Protein AF-0000000067843748 (afdb_homodimer)

InterPro domains:
  IPR016040 NAD(P)-binding domain [PF13460] (12-155)
  IPR036291 NAD(P)-binding domain superfamily [SSF51735] (5-199)

Radius of gyration: 22.89 Å; Cα contacts (8 Å, |Δi|>4): 823; chains: 2; bounding box: 46×68×55 Å

Sequence (428 aa):
MYLTPQHVLLAGATGLTGEHLLDRLLNEPTITRVLAPTRRPLAEHPHLENPVGDPAVFLPQLAGRVDIAYCCLGTTLKQAGSESAFRAVDLDMVVAFSKRAREMGARHLLVISAVGADPKSSIFYNRVKGEMEEALKAQDWPQLTIVRPSFLLGERLEPRLTEQLVAPFSRFIPGKYRGIEACTLARALWRLALEEEDGVRVVESDELRRLGRIMYLTPQHVLLAGATGLTGEHLLDRLLNEPTITRVLAPTRRPLAEHPHLENPVGDPAVFLPQLAGRVDIAYCCLGTTLKQAGSESAFRAVDLDMVVAFSKRAREMGARHLLVISAVGADPKSSIFYNRVKGEMEEALKAQDWPQLTIVRPSFLLGERLEPRLTEQLVAPFSRFIPGKYRGIEACTLARALWRLALEEEDGVRVVESDELRRLGRI

Nearest PDB structures (foldseek):
  2a35-assembly1_B  TM=9.061E-01  e=3.614E-31  Pseudomonas aeruginosa PAO1
  2a35-assembly1_A  TM=9.127E-01  e=8.508E-30  Pseudomonas aeruginosa PAO1
  2bka-assembly1_A-2  TM=8.096E-01  e=4.043E-17  Homo sapiens
  2fmu-assembly1_A  TM=8.455E-01  e=2.479E-16  Mus musculus
  3aw9-assembly1_A-2  TM=7.652E-01  e=5.420E-06  Pyrobaculum calidifontis JCM 11548

Secondary structure (DSSP, 8-state):
------EEEEE-TTSHHHHHHHHHHHT-TT--EEE--BSSPPPP-TTEE--BS-HHHHGGG--S--SEEEE-----HHHH-SHHHHHIIIIIIHHHHHHHHHHTT--EEEEE--TT--TT-SSHHHHHHHHHHHHHHTT--SEEEEEE----SGGGS---STTTT--SSSTTS-HHHHHHHHHHHHHHHHHHHH----EEEEEEHHHHHHHHH-/------EEEEE-TTSHHHHHHHHHHHT-TT--EEE--BSSPPPP-TTEE--BS-HHHHGGG--S--SEEEE-----HHHH-SHHHHHIIIIIIHHHHHHHHHHTT--EEEEE--TT--TT-SSHHHHHHHHHHHHHHTT--SEEEEEE----SGGGS---S--S---SSSTTS-HHHHHHHHHHHHHHHHHHHH----EEEEEEHHHHHHHHH-

Structure (mmCIF, N/CA/C/O backbone):
data_AF-0000000067843748-model_v1
#
loop_
_entity.id
_entity.type
_entity.pdbx_description
1 polymer 'NAD(P)-binding domain-containing protein'
#
loop_
_atom_site.group_PDB
_atom_site.id
_atom_site.type_symbol
_atom_site.label_atom_id
_atom_site.label_alt_id
_atom_site.label_comp_id
_atom_site.label_asym_id
_atom_site.label_entity_id
_atom_site.label_seq_id
_atom_site.pdbx_PDB_ins_code
_atom_site.Cartn_x
_atom_site.Cartn_y
_atom_site.Cartn_z
_atom_site.occupancy
_atom_site.B_iso_or_equiv
_atom_site.auth_seq_id
_atom_site.auth_comp_id
_atom_site.auth_asym_id
_atom_site.auth_atom_id
_atom_site.pdbx_PDB_model_num
ATOM 1 N N . MET A 1 1 ? 23.109 15.461 9.188 1 35.5 1 MET A N 1
ATOM 2 C CA . MET A 1 1 ? 22.797 14.281 10 1 35.5 1 MET A CA 1
ATOM 3 C C . MET A 1 1 ? 21.359 13.836 9.781 1 35.5 1 MET A C 1
ATOM 5 O O . MET A 1 1 ? 20.438 14.648 9.852 1 35.5 1 MET A O 1
ATOM 9 N N . TYR A 1 2 ? 21.047 12.93 8.938 1 46.53 2 TYR A N 1
ATOM 10 C CA . TYR A 1 2 ? 19.688 12.453 8.68 1 46.53 2 TYR A CA 1
ATOM 11 C C . TYR A 1 2 ? 18.953 12.172 9.992 1 46.53 2 TYR A C 1
ATOM 13 O O . TYR A 1 2 ? 19.469 11.469 10.859 1 46.53 2 TYR A O 1
ATOM 21 N N . LEU A 1 3 ? 18.328 13.141 10.562 1 59.78 3 LEU A N 1
ATOM 22 C CA . LEU A 1 3 ? 17.656 12.938 11.844 1 59.78 3 LEU A CA 1
ATOM 23 C C . LEU A 1 3 ? 16.672 11.781 11.766 1 59.78 3 LEU A C 1
ATOM 25 O O . LEU A 1 3 ? 15.781 11.781 10.914 1 59.78 3 LEU A O 1
ATOM 29 N N . THR A 1 4 ? 17.172 10.656 12.062 1 77.25 4 THR A N 1
ATOM 30 C CA . THR A 1 4 ? 16.25 9.531 12.125 1 77.25 4 THR A CA 1
ATOM 31 C C . THR A 1 4 ? 15.273 9.695 13.297 1 77.25 4 THR A C 1
ATOM 33 O O . THR A 1 4 ? 15.672 9.594 14.461 1 77.25 4 THR A O 1
ATOM 36 N N . PRO A 1 5 ? 14.102 10.141 13 1 88.44 5 PRO A N 1
ATOM 37 C CA . PRO A 1 5 ? 13.148 10.367 14.086 1 88.44 5 PRO A CA 1
ATOM 38 C C . PRO A 1 5 ? 12.914 9.125 14.938 1 88.44 5 PRO A C 1
ATOM 40 O O . PRO A 1 5 ? 12.914 8.008 14.414 1 88.44 5 PRO A O 1
ATOM 43 N N . GLN A 1 6 ? 12.82 9.32 16.266 1 95 6 GLN A N 1
ATOM 44 C CA . GLN A 1 6 ? 12.555 8.227 17.203 1 95 6 GLN A CA 1
ATOM 45 C C . GLN A 1 6 ? 11.164 8.344 17.812 1 95 6 GLN A C 1
ATOM 47 O O . GLN A 1 6 ? 10.547 7.332 18.156 1 95 6 GLN A O 1
ATOM 52 N N . HIS A 1 7 ? 10.719 9.609 18.047 1 97.75 7 HIS A N 1
ATOM 53 C CA . HIS A 1 7 ? 9.43 9.906 18.656 1 97.75 7 HIS A CA 1
ATOM 54 C C . HIS A 1 7 ? 8.516 10.664 17.703 1 97.75 7 HIS A C 1
ATOM 56 O O . HIS A 1 7 ? 8.805 11.812 17.344 1 97.75 7 HIS A O 1
ATOM 62 N N . VAL A 1 8 ? 7.395 10.016 17.422 1 98.25 8 VAL A N 1
ATOM 63 C CA . VAL A 1 8 ? 6.531 10.57 16.375 1 98.25 8 VAL A CA 1
ATOM 64 C C . VAL A 1 8 ? 5.137 10.828 16.953 1 98.25 8 VAL A C 1
ATOM 66 O O . VAL A 1 8 ? 4.602 10.008 17.688 1 98.25 8 VAL A O 1
ATOM 69 N N . LEU A 1 9 ? 4.594 11.977 16.703 1 98.38 9 LEU A N 1
ATOM 70 C CA . LEU A 1 9 ? 3.191 12.289 16.969 1 98.38 9 LEU A CA 1
ATOM 71 C C . LEU A 1 9 ? 2.373 12.211 15.68 1 98.38 9 LEU A C 1
ATOM 73 O O . LEU A 1 9 ? 2.738 12.812 14.664 1 98.38 9 LEU A O 1
ATOM 77 N N . LEU A 1 10 ? 1.285 11.406 15.688 1 98.25 10 LEU A N 1
ATOM 78 C CA . LEU A 1 10 ? 0.506 11.164 14.477 1 98.25 10 LEU A CA 1
ATOM 79 C C . LEU A 1 10 ? -0.975 11.438 14.727 1 98.25 10 LEU A C 1
ATOM 81 O O . LEU A 1 10 ? -1.598 10.781 15.57 1 98.25 10 LEU A O 1
ATOM 85 N N . ALA A 1 11 ? -1.54 12.398 14.023 1 97.69 11 ALA A N 1
ATOM 86 C CA . ALA A 1 11 ? -2.986 12.602 13.992 1 97.69 11 ALA A CA 1
ATOM 87 C C . ALA A 1 11 ? -3.594 12.008 12.719 1 97.69 11 ALA A C 1
ATOM 89 O O . ALA A 1 11 ? -3.012 12.117 11.641 1 97.69 11 ALA A O 1
ATOM 90 N N . GLY A 1 12 ? -4.711 11.469 12.883 1 96.12 12 GLY A N 1
ATOM 91 C CA . GLY A 1 12 ? -5.371 10.852 11.742 1 96.12 12 GLY A CA 1
ATOM 92 C C . GLY A 1 12 ? -4.922 9.43 11.492 1 96.12 12 GLY A C 1
ATOM 93 O O . GLY A 1 12 ? -4.922 8.961 10.352 1 96.12 12 GLY A O 1
ATOM 94 N N . ALA A 1 13 ? -4.617 8.719 12.508 1 95.25 13 ALA A N 1
ATOM 95 C CA . ALA A 1 13 ? -4.074 7.363 12.398 1 95.25 13 ALA A CA 1
ATOM 96 C C . ALA A 1 13 ? -5.145 6.379 11.938 1 95.25 13 ALA A C 1
ATOM 98 O O . ALA A 1 13 ? -4.824 5.281 11.469 1 95.25 13 ALA A O 1
ATOM 99 N N . THR A 1 14 ? -6.395 6.719 12.016 1 92.69 14 THR A N 1
ATOM 100 C CA . THR A 1 14 ? -7.473 5.801 11.656 1 92.69 14 THR A CA 1
ATOM 101 C C . THR A 1 14 ? -7.914 6.023 10.219 1 92.69 14 THR A C 1
ATOM 103 O O . THR A 1 14 ? -8.719 5.258 9.68 1 92.69 14 THR A O 1
ATOM 106 N N . GLY A 1 15 ? -7.457 7.059 9.633 1 91.25 15 GLY A N 1
ATOM 107 C CA . GLY A 1 15 ? -7.77 7.293 8.234 1 91.25 15 GLY A CA 1
ATOM 108 C C . GLY A 1 15 ? -6.992 6.398 7.289 1 91.25 15 GLY A C 1
ATOM 109 O O . GLY A 1 15 ? -6.066 5.703 7.707 1 91.25 15 GLY A O 1
ATOM 110 N N . LEU A 1 16 ? -7.359 6.496 6.039 1 89.56 16 LEU A N 1
ATOM 111 C CA . LEU A 1 16 ? -6.777 5.621 5.023 1 89.56 16 LEU A CA 1
ATOM 112 C C . LEU A 1 16 ? -5.273 5.84 4.914 1 89.56 16 LEU A C 1
ATOM 114 O O . LEU A 1 16 ? -4.492 4.895 5.031 1 89.56 16 LEU A O 1
ATOM 118 N N . THR A 1 17 ? -4.793 7.062 4.742 1 93.25 17 THR A N 1
ATOM 119 C CA . THR A 1 17 ? -3.367 7.352 4.648 1 93.25 17 THR A CA 1
ATOM 120 C C . THR A 1 17 ? -2.691 7.176 6.008 1 93.25 17 THR A C 1
ATOM 122 O O . THR A 1 17 ? -1.598 6.617 6.094 1 93.25 17 THR A O 1
ATOM 125 N N . GLY A 1 18 ? -3.342 7.605 7.051 1 95.5 18 GLY A N 1
ATOM 126 C CA . GLY A 1 18 ? -2.791 7.516 8.398 1 95.5 18 GLY A CA 1
ATOM 127 C C . GLY A 1 18 ? -2.51 6.09 8.836 1 95.5 18 GLY A C 1
ATOM 128 O O . GLY A 1 18 ? -1.516 5.828 9.508 1 95.5 18 GLY A O 1
ATOM 129 N N . GLU A 1 19 ? -3.42 5.227 8.43 1 93.25 19 GLU A N 1
ATOM 130 C CA . GLU A 1 19 ? -3.227 3.83 8.805 1 93.25 19 GLU A CA 1
ATOM 131 C C . GLU A 1 19 ? -1.99 3.244 8.125 1 93.25 19 GLU A C 1
ATOM 133 O O . GLU A 1 19 ? -1.229 2.498 8.742 1 93.25 19 GLU A O 1
ATOM 138 N N . HIS A 1 20 ? -1.818 3.555 6.875 1 92.81 20 HIS A N 1
ATOM 139 C CA . HIS A 1 20 ? -0.634 3.104 6.152 1 92.81 20 HIS A CA 1
ATOM 140 C C . HIS A 1 20 ? 0.635 3.705 6.75 1 92.81 20 HIS A C 1
ATOM 142 O O . HIS A 1 20 ? 1.645 3.012 6.895 1 92.81 20 HIS A O 1
ATOM 148 N N . LEU A 1 21 ? 0.567 4.938 7.102 1 95.56 21 LEU A N 1
ATOM 149 C CA . LEU A 1 21 ? 1.719 5.605 7.699 1 95.56 21 LEU A CA 1
ATOM 150 C C . LEU A 1 21 ? 2.035 5.027 9.07 1 95.56 21 LEU A C 1
ATOM 152 O O . LEU A 1 21 ? 3.199 4.781 9.391 1 95.56 21 LEU A O 1
ATOM 156 N N . LEU A 1 22 ? 0.98 4.816 9.852 1 95.31 22 LEU A N 1
ATOM 157 C CA . LEU A 1 22 ? 1.164 4.227 11.172 1 95.31 22 LEU A CA 1
ATOM 158 C C . LEU A 1 22 ? 1.873 2.879 11.07 1 95.31 22 LEU A C 1
ATOM 160 O O . LEU A 1 22 ? 2.811 2.609 11.828 1 95.31 22 LEU A O 1
ATOM 164 N N . ASP A 1 23 ? 1.446 2.098 10.148 1 91.38 23 ASP A N 1
ATOM 165 C CA . ASP A 1 23 ? 2.059 0.788 9.945 1 91.38 23 ASP A CA 1
ATOM 166 C C . ASP A 1 23 ? 3.543 0.919 9.625 1 91.38 23 ASP A C 1
ATOM 168 O O . ASP A 1 23 ? 4.375 0.196 10.18 1 91.38 23 ASP A O 1
ATOM 172 N N . ARG A 1 24 ? 3.84 1.8 8.766 1 90.75 24 ARG A N 1
ATOM 173 C CA . ARG A 1 24 ? 5.23 2.039 8.398 1 90.75 24 ARG A CA 1
ATOM 174 C C . ARG A 1 24 ? 6.047 2.496 9.609 1 90.75 24 ARG A C 1
ATOM 176 O O . ARG A 1 24 ? 7.152 2.004 9.836 1 90.75 24 ARG A O 1
ATOM 183 N N . LEU A 1 25 ? 5.516 3.338 10.352 1 94.31 25 LEU A N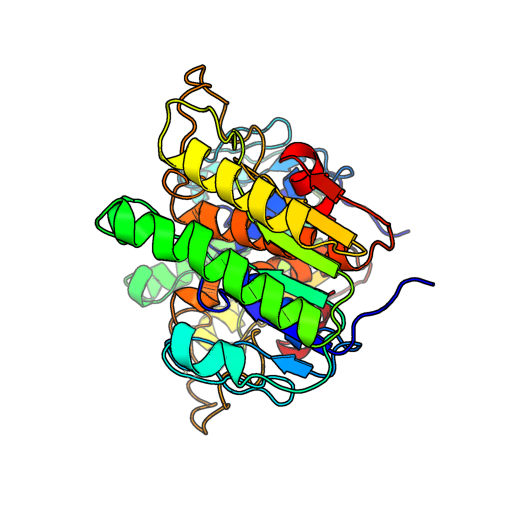 1
ATOM 184 C CA . LEU A 1 25 ? 6.211 3.895 11.508 1 94.31 25 LEU A CA 1
ATOM 185 C C . LEU A 1 25 ? 6.48 2.818 12.555 1 94.31 25 LEU A C 1
ATOM 187 O O . LEU A 1 25 ? 7.578 2.744 13.102 1 94.31 25 LEU A O 1
ATOM 191 N N . LEU A 1 26 ? 5.512 2.002 12.789 1 92.25 26 LEU A N 1
ATOM 192 C CA . LEU A 1 26 ? 5.613 0.997 13.844 1 92.25 26 LEU A CA 1
ATOM 193 C C . LEU A 1 26 ? 6.594 -0.103 13.453 1 92.25 26 LEU A C 1
ATOM 195 O O . LEU A 1 26 ? 7.051 -0.866 14.305 1 92.25 26 LEU A O 1
ATOM 199 N N . ASN A 1 27 ? 6.926 -0.116 12.156 1 85.75 27 ASN A N 1
ATOM 200 C CA . ASN A 1 27 ? 7.84 -1.147 11.68 1 85.75 27 ASN A CA 1
ATOM 201 C C . ASN A 1 27 ? 9.219 -0.578 11.375 1 85.75 27 ASN A C 1
ATOM 203 O O . ASN A 1 27 ? 10.094 -1.285 10.867 1 85.75 27 ASN A O 1
ATOM 207 N N . GLU A 1 28 ? 9.367 0.592 11.664 1 88.44 28 GLU A N 1
ATOM 208 C CA . GLU A 1 28 ? 10.672 1.237 11.484 1 88.44 28 GLU A CA 1
ATOM 209 C C . GLU A 1 28 ? 11.539 1.071 12.727 1 88.44 28 GLU A C 1
ATOM 211 O O . GLU A 1 28 ? 11.164 1.514 13.82 1 88.44 28 GLU A O 1
ATOM 216 N N . PRO A 1 29 ? 12.711 0.493 12.562 1 88.75 29 PRO A N 1
ATOM 217 C CA . PRO A 1 29 ? 13.539 0.17 13.727 1 88.75 29 PRO A CA 1
ATOM 218 C C . PRO A 1 29 ? 13.953 1.409 14.516 1 88.75 29 PRO A C 1
ATOM 220 O O . PRO A 1 29 ? 14.172 1.328 15.727 1 88.75 29 PRO A O 1
ATOM 223 N N . THR A 1 30 ? 14.086 2.451 13.867 1 91.31 30 THR A N 1
ATOM 224 C CA . 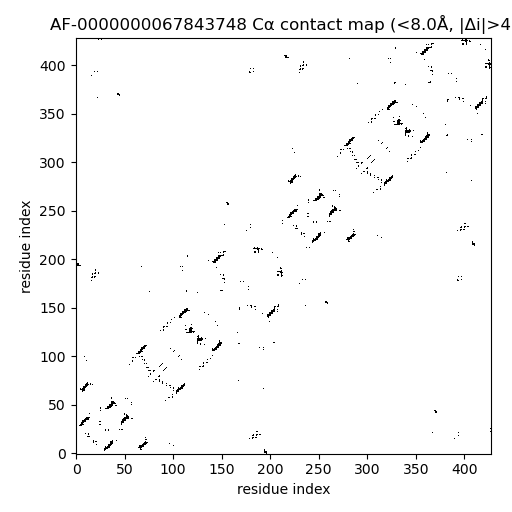THR A 1 30 ? 14.586 3.646 14.531 1 91.31 30 THR A CA 1
ATOM 225 C C . THR A 1 30 ? 13.492 4.301 15.367 1 91.31 30 THR A C 1
ATOM 227 O O . THR A 1 30 ? 13.773 5.125 16.234 1 91.31 30 THR A O 1
ATOM 230 N N . ILE A 1 31 ? 12.25 3.961 15.141 1 94.81 31 ILE A N 1
ATOM 231 C CA . ILE A 1 31 ? 11.133 4.559 15.859 1 94.81 31 ILE A CA 1
ATOM 232 C C . ILE A 1 31 ? 10.898 3.807 17.172 1 94.81 31 ILE A C 1
ATOM 234 O O . ILE A 1 31 ? 10.672 2.594 17.156 1 94.81 31 ILE A O 1
ATOM 238 N N . THR A 1 32 ? 10.914 4.559 18.219 1 96.19 32 THR A N 1
ATOM 239 C CA . THR A 1 32 ? 10.758 3.924 19.531 1 96.19 32 THR A CA 1
ATOM 240 C C . THR A 1 32 ? 9.383 4.223 20.109 1 96.19 32 THR A C 1
ATOM 242 O O . THR A 1 32 ? 8.93 3.537 21.031 1 96.19 32 THR A O 1
ATOM 245 N N . ARG A 1 33 ? 8.742 5.277 19.609 1 97.62 33 ARG A N 1
ATOM 246 C CA . ARG A 1 33 ? 7.434 5.664 20.125 1 97.62 33 ARG A CA 1
ATOM 247 C C . ARG A 1 33 ? 6.609 6.383 19.062 1 97.62 33 ARG A C 1
ATOM 249 O O . ARG A 1 33 ? 7.09 7.328 18.438 1 97.62 33 ARG A O 1
ATOM 256 N N . VAL A 1 34 ? 5.402 5.898 18.922 1 98.06 34 VAL A N 1
ATOM 257 C CA . VAL A 1 34 ? 4.391 6.605 18.156 1 98.06 34 VAL A CA 1
ATOM 258 C C . VAL A 1 34 ? 3.215 6.98 19.047 1 98.06 34 VAL A C 1
ATOM 260 O O . VAL A 1 34 ? 2.529 6.105 19.578 1 98.06 34 VAL A O 1
ATOM 263 N N . LEU A 1 35 ? 3.066 8.25 19.266 1 98.06 35 LEU A N 1
ATOM 264 C CA . LEU A 1 35 ? 1.906 8.781 19.969 1 98.06 35 LEU A CA 1
ATOM 265 C C . LEU A 1 35 ? 0.803 9.164 18.984 1 98.06 35 LEU A C 1
ATOM 267 O O . LEU A 1 35 ? 0.968 10.086 18.188 1 98.06 35 LEU A O 1
ATOM 271 N N . ALA A 1 36 ? -0.305 8.398 19.047 1 97.5 36 ALA A N 1
ATOM 272 C CA . ALA A 1 36 ? -1.383 8.578 18.078 1 97.5 36 ALA A CA 1
ATOM 273 C C . ALA A 1 36 ? -2.732 8.711 18.781 1 97.5 36 ALA A C 1
ATOM 275 O O . ALA A 1 36 ? -3.416 7.711 19.016 1 97.5 36 ALA A O 1
ATOM 276 N N . PRO A 1 37 ? -3.15 9.922 19.016 1 96.75 37 PRO A N 1
ATOM 277 C CA . PRO A 1 37 ? -4.488 10.094 19.594 1 96.75 37 PRO A CA 1
ATOM 278 C C . PRO A 1 37 ? -5.602 9.828 18.578 1 96.75 37 PRO A C 1
ATOM 280 O O . PRO A 1 37 ? -5.5 10.242 17.422 1 96.75 37 PRO A O 1
ATOM 283 N N . THR A 1 38 ? -6.586 9.055 19.031 1 95.81 38 THR A N 1
ATOM 284 C CA . THR A 1 38 ? -7.695 8.719 18.141 1 95.81 38 THR A CA 1
ATOM 285 C C . THR A 1 38 ? -9.023 8.75 18.891 1 95.81 38 THR A C 1
ATOM 287 O O . THR A 1 38 ? -9.039 8.828 20.125 1 95.81 38 THR A O 1
ATOM 290 N N . ARG A 1 39 ? -10.07 8.773 18.062 1 92.88 39 ARG A N 1
ATOM 291 C CA . ARG A 1 39 ? -11.398 8.734 18.672 1 92.88 39 ARG A CA 1
ATOM 292 C C . ARG A 1 39 ? -11.789 7.309 19.047 1 92.88 39 ARG A C 1
ATOM 294 O O . ARG A 1 39 ? -12.633 7.102 19.922 1 92.88 39 ARG A O 1
ATOM 301 N N . ARG A 1 40 ? -11.234 6.328 18.359 1 90.94 40 ARG A N 1
ATOM 302 C CA . ARG A 1 40 ? -11.438 4.906 18.594 1 90.94 40 ARG A CA 1
ATOM 303 C C . ARG A 1 40 ? -10.102 4.188 18.781 1 90.94 40 ARG A C 1
ATOM 305 O O . ARG A 1 40 ? -9.094 4.586 18.203 1 90.94 40 ARG A O 1
ATOM 312 N N . PRO A 1 41 ? -10.172 3.15 19.531 1 93.06 41 PRO A N 1
ATOM 313 C CA . PRO A 1 41 ? -8.906 2.484 19.844 1 93.06 41 PRO A CA 1
ATOM 314 C C . PRO A 1 41 ? -8.25 1.857 18.625 1 93.06 41 PRO A C 1
ATOM 316 O O . PRO A 1 41 ? -8.938 1.34 17.75 1 93.06 41 PRO A O 1
ATOM 319 N N . LEU A 1 42 ? -6.953 1.936 18.656 1 92.25 42 LEU A N 1
ATOM 320 C CA . LEU A 1 42 ? -6.121 1.229 17.688 1 92.25 42 LEU A CA 1
ATOM 321 C C . LEU A 1 42 ? -5.641 -0.103 18.266 1 92.25 42 LEU A C 1
ATOM 323 O O . LEU A 1 42 ? -5.695 -0.322 19.469 1 92.25 42 LEU A O 1
ATOM 327 N N . ALA A 1 43 ? -5.246 -0.944 17.312 1 85.5 43 ALA A N 1
ATOM 328 C CA . ALA A 1 43 ? -4.629 -2.184 17.781 1 85.5 43 ALA A CA 1
ATOM 329 C C . ALA A 1 43 ? -3.361 -1.897 18.594 1 85.5 43 ALA A C 1
ATOM 331 O O . ALA A 1 43 ? -2.588 -1.002 18.25 1 85.5 43 ALA A O 1
ATOM 332 N N . GLU A 1 44 ? -3.123 -2.688 19.609 1 90.06 44 GLU A N 1
ATOM 333 C CA . GLU A 1 44 ? -1.991 -2.457 20.5 1 90.06 44 GLU A CA 1
ATOM 334 C C . GLU A 1 44 ? -0.668 -2.758 19.797 1 90.06 44 GLU A C 1
ATOM 336 O O . GLU A 1 44 ? -0.613 -3.594 18.891 1 90.06 44 GLU A O 1
ATOM 341 N N . HIS A 1 45 ? 0.295 -2.1 20.219 1 91.44 45 HIS A N 1
ATOM 342 C CA . HIS A 1 45 ? 1.674 -2.273 19.781 1 91.44 45 HIS A CA 1
ATOM 343 C C . HIS A 1 45 ? 2.656 -1.708 20.797 1 91.44 45 HIS A C 1
ATOM 345 O O . HIS A 1 45 ? 2.398 -0.663 21.391 1 91.44 45 HIS A O 1
ATOM 351 N N . PRO A 1 46 ? 3.793 -2.332 20.953 1 92.5 46 PRO A N 1
ATOM 352 C CA . PRO A 1 46 ? 4.734 -1.921 22 1 92.5 46 PRO A CA 1
ATOM 353 C C . PRO A 1 46 ? 5.215 -0.481 21.828 1 92.5 46 PRO A C 1
ATOM 355 O O . PRO A 1 46 ? 5.543 0.184 22.812 1 92.5 46 PRO A O 1
ATOM 358 N N . HIS A 1 47 ? 5.262 -0.042 20.641 1 95.75 47 HIS A N 1
ATOM 359 C CA . HIS A 1 47 ? 5.789 1.296 20.391 1 95.75 47 HIS A CA 1
ATOM 360 C C . HIS A 1 47 ? 4.66 2.305 20.203 1 95.75 47 HIS A C 1
ATOM 362 O O . HIS A 1 47 ? 4.91 3.477 19.922 1 95.75 47 HIS A O 1
ATOM 368 N N . LEU A 1 48 ? 3.441 1.859 20.422 1 97 48 LEU A N 1
ATOM 369 C CA . LEU A 1 48 ? 2.293 2.727 20.172 1 97 48 LEU A CA 1
ATOM 370 C C . LEU A 1 48 ? 1.679 3.203 21.484 1 97 48 LEU A C 1
ATOM 372 O O . LEU A 1 48 ? 1.354 2.393 22.359 1 97 48 LEU A O 1
ATOM 376 N N . GLU A 1 49 ? 1.604 4.418 21.688 1 97.12 49 GLU A N 1
ATOM 377 C CA . GLU A 1 49 ? 0.768 5.07 22.688 1 97.12 49 GLU A CA 1
ATOM 378 C C . GLU A 1 49 ? -0.474 5.691 22.047 1 97.12 49 GLU A C 1
ATOM 380 O O . GLU A 1 49 ? -0.369 6.625 21.25 1 97.12 49 GLU A O 1
ATOM 385 N N . ASN A 1 50 ? -1.621 5.199 22.5 1 96.75 50 ASN A N 1
ATOM 386 C CA . ASN A 1 50 ? -2.865 5.57 21.828 1 96.75 50 ASN A CA 1
ATOM 387 C C . ASN A 1 50 ? -3.879 6.145 22.812 1 96.75 50 ASN A C 1
ATOM 389 O O . ASN A 1 50 ? -4.781 5.438 23.266 1 96.75 50 ASN A O 1
ATOM 393 N N . PRO A 1 51 ? -3.723 7.41 23.156 1 95.75 51 PRO A N 1
ATOM 394 C CA . PRO A 1 51 ? -4.816 8.039 23.906 1 95.75 51 PRO A CA 1
ATOM 395 C C . PRO A 1 51 ? -6.129 8.062 23.125 1 95.75 51 PRO A C 1
ATOM 397 O O . PRO A 1 51 ? -6.16 8.508 21.984 1 95.75 51 PRO A O 1
ATOM 400 N N . VAL A 1 52 ? -7.184 7.59 23.766 1 95.88 52 VAL A N 1
ATOM 401 C CA . VAL A 1 52 ? -8.469 7.457 23.078 1 95.88 52 VAL A CA 1
ATOM 402 C C . VAL A 1 52 ? -9.477 8.438 23.672 1 95.88 52 VAL A C 1
ATOM 404 O O . VAL A 1 52 ? -9.625 8.523 24.906 1 95.88 52 VAL A O 1
ATOM 407 N N . GLY A 1 53 ? -10.133 9.188 22.859 1 94.12 53 GLY A N 1
ATOM 408 C CA . GLY A 1 53 ? -11.148 10.133 23.297 1 94.12 53 GLY A CA 1
ATOM 409 C C . GLY A 1 53 ? -11.289 11.32 22.359 1 94.12 53 GLY A C 1
ATOM 410 O O . GLY A 1 53 ? -10.969 11.227 21.172 1 94.12 53 GLY A O 1
ATOM 411 N N . ASP A 1 54 ? -11.805 12.312 22.875 1 90.94 54 ASP A N 1
ATOM 412 C CA . ASP A 1 54 ? -11.953 13.555 22.125 1 90.94 54 ASP A CA 1
ATOM 413 C C . ASP A 1 54 ? -10.625 14.305 22.031 1 90.94 54 ASP A C 1
ATOM 415 O O . ASP A 1 54 ? -10.07 14.727 23.047 1 90.94 54 ASP A O 1
ATOM 419 N N . PRO A 1 55 ? -10.219 14.438 20.812 1 86.81 55 PRO A N 1
ATOM 420 C CA . PRO A 1 55 ? -8.93 15.102 20.641 1 86.81 55 PRO A CA 1
ATOM 421 C C . PRO A 1 55 ? -8.898 16.484 21.281 1 86.81 55 PRO A C 1
ATOM 423 O O . PRO A 1 55 ? -7.855 16.922 21.797 1 86.81 55 PRO A O 1
ATOM 426 N N . ALA A 1 56 ? -9.961 17.156 21.188 1 84.06 56 ALA A N 1
ATOM 427 C CA . ALA A 1 56 ? -10.008 18.5 21.766 1 84.06 56 ALA A CA 1
ATOM 428 C C . ALA A 1 56 ? -9.711 18.453 23.266 1 84.06 56 ALA A C 1
ATOM 430 O O . ALA A 1 56 ? -9.211 19.438 23.828 1 84.06 56 ALA A O 1
ATOM 431 N N . VAL A 1 57 ? -9.945 17.328 23.781 1 85.25 57 VAL A N 1
ATOM 432 C CA . VAL A 1 57 ? -9.773 17.188 25.219 1 85.25 57 VAL A CA 1
ATOM 433 C C . VAL A 1 57 ? -8.367 16.688 25.516 1 85.25 57 VAL A C 1
ATOM 435 O O . VAL A 1 57 ? -7.684 17.219 26.406 1 85.25 57 VAL A O 1
ATOM 438 N N . PHE A 1 58 ? -7.902 15.812 24.766 1 87.44 58 PHE A N 1
ATOM 439 C CA . PHE A 1 58 ? -6.68 15.148 25.203 1 87.44 58 PHE A CA 1
ATOM 440 C C . PHE A 1 58 ? -5.453 15.82 24.594 1 87.44 58 PHE A C 1
ATOM 442 O O . PHE A 1 58 ? -4.336 15.641 25.078 1 87.44 58 PHE A O 1
ATOM 449 N N . LEU A 1 59 ? -5.641 16.594 23.578 1 91.81 59 LEU A N 1
ATOM 450 C CA . LEU A 1 59 ? -4.492 17.141 22.875 1 91.81 59 LEU A CA 1
ATOM 451 C C . LEU A 1 59 ? -3.598 17.938 23.828 1 91.81 59 LEU A C 1
ATOM 453 O O . LEU A 1 59 ? -2.381 17.734 23.859 1 91.81 59 LEU A O 1
ATOM 457 N N . PRO A 1 60 ? -4.246 18.812 24.656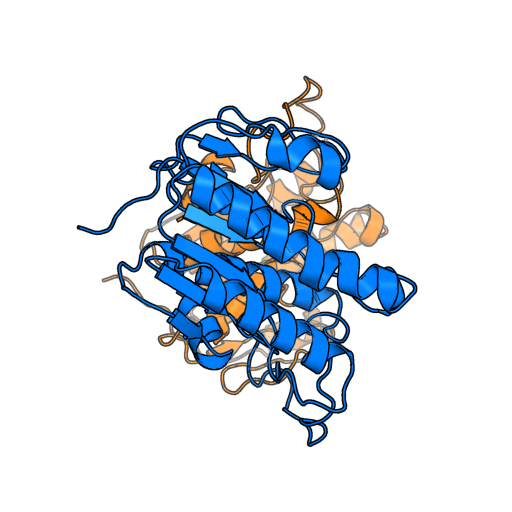 1 90.88 60 PRO A N 1
ATOM 458 C CA . PRO A 1 60 ? -3.412 19.594 25.578 1 90.88 60 PRO A CA 1
ATOM 459 C C . PRO A 1 60 ? -2.711 18.719 26.625 1 90.88 60 PRO A C 1
ATOM 461 O O . PRO A 1 60 ? -1.751 19.172 27.25 1 90.88 60 PRO A O 1
ATOM 464 N N . GLN A 1 61 ? -3.168 17.516 26.766 1 93.06 61 GLN A N 1
ATOM 465 C CA . GLN A 1 61 ? -2.652 16.656 27.828 1 93.06 61 GLN A CA 1
ATOM 466 C C . GLN A 1 61 ? -1.525 15.766 27.297 1 93.06 61 GLN A C 1
ATOM 468 O O . GLN A 1 61 ? -0.867 15.07 28.078 1 93.06 61 GLN A O 1
ATOM 473 N N . LEU A 1 62 ? -1.362 15.812 26.047 1 96.19 62 LEU A N 1
ATOM 474 C CA . LEU A 1 62 ? -0.287 14.992 25.5 1 96.19 62 LEU A CA 1
ATOM 475 C C . LEU A 1 62 ? 1.067 15.445 26.031 1 96.19 62 LEU A C 1
ATOM 477 O O . LEU A 1 62 ? 1.308 16.641 26.188 1 96.19 62 LEU A O 1
ATOM 481 N N . ALA A 1 63 ? 1.87 14.508 26.328 1 94.75 63 ALA A N 1
ATOM 482 C CA . ALA A 1 63 ? 3.178 14.812 26.906 1 94.75 63 ALA A CA 1
ATOM 483 C C . ALA A 1 63 ? 4.258 13.906 26.328 1 94.75 63 ALA A C 1
ATOM 485 O O . ALA A 1 63 ? 3.955 12.93 25.641 1 94.75 63 ALA A O 1
ATOM 486 N N . GLY A 1 64 ? 5.5 14.312 26.641 1 95.81 64 GLY A N 1
ATOM 487 C CA . GLY A 1 64 ? 6.645 13.57 26.156 1 95.81 64 GLY A CA 1
ATOM 488 C C . GLY A 1 64 ? 7.316 14.227 24.969 1 95.81 64 GLY A C 1
ATOM 489 O O . GLY A 1 64 ? 6.734 15.102 24.312 1 95.81 64 GLY A O 1
ATOM 490 N N . ARG A 1 65 ? 8.438 13.766 24.719 1 95.81 65 ARG A N 1
ATOM 491 C CA . ARG A 1 65 ? 9.234 14.336 23.625 1 95.81 65 ARG A CA 1
ATOM 492 C C . ARG A 1 65 ? 8.711 13.883 22.266 1 95.81 65 ARG A C 1
ATOM 494 O O . ARG A 1 65 ? 8.344 12.719 22.094 1 95.81 65 ARG A O 1
ATOM 501 N N . VAL A 1 66 ? 8.672 14.797 21.312 1 97.44 66 VAL A N 1
ATOM 502 C CA . VAL A 1 66 ? 8.305 14.523 19.922 1 97.44 66 VAL A CA 1
ATOM 503 C C . VAL A 1 66 ? 9.344 15.109 18.984 1 97.44 66 VAL A C 1
ATOM 505 O O . VAL A 1 66 ? 9.742 16.266 19.141 1 97.44 66 VAL A O 1
ATOM 508 N N . ASP A 1 67 ? 9.805 14.273 18.031 1 97.12 67 ASP A N 1
ATOM 509 C CA . ASP A 1 67 ? 10.773 14.75 17.047 1 97.12 67 ASP A CA 1
ATOM 510 C C . ASP A 1 67 ? 10.078 15.305 15.805 1 97.12 67 ASP A C 1
ATOM 512 O O . ASP A 1 67 ? 10.414 16.391 15.328 1 97.12 67 ASP A O 1
ATOM 516 N N . ILE A 1 68 ? 9.117 14.539 15.32 1 97.69 68 ILE A N 1
ATOM 517 C CA . ILE A 1 68 ? 8.367 14.938 14.133 1 97.69 68 ILE A CA 1
ATOM 518 C C . ILE A 1 68 ? 6.883 14.656 14.336 1 97.69 68 ILE A C 1
ATOM 520 O O . ILE A 1 68 ? 6.512 13.789 15.125 1 97.69 68 ILE A O 1
ATOM 524 N N . ALA A 1 69 ? 6.078 15.414 13.648 1 98.5 69 ALA A N 1
ATOM 525 C CA . ALA A 1 69 ? 4.629 15.258 13.719 1 98.5 69 ALA A CA 1
ATOM 526 C C . ALA A 1 69 ? 4.023 15.117 12.328 1 98.5 69 ALA A C 1
ATOM 528 O O . ALA A 1 69 ? 4.434 15.812 11.398 1 98.5 69 ALA A O 1
ATOM 529 N N . TYR A 1 70 ? 3.125 14.156 12.227 1 98.75 70 TYR A N 1
ATOM 530 C CA . TYR A 1 70 ? 2.32 13.984 11.023 1 98.75 70 TYR A CA 1
ATOM 531 C C . TYR A 1 70 ? 0.866 14.359 11.281 1 98.75 70 TYR A C 1
ATOM 533 O O . TYR A 1 70 ? 0.259 13.891 12.25 1 98.75 70 TYR A O 1
ATOM 541 N N . CYS A 1 71 ? 0.343 15.156 10.438 1 98.69 71 CYS A N 1
ATOM 542 C CA . CYS A 1 71 ? -1.087 15.438 10.5 1 98.69 71 CYS A CA 1
ATOM 543 C C . CYS A 1 71 ? -1.796 14.938 9.25 1 98.69 71 CYS A C 1
ATOM 545 O O . CYS A 1 71 ? -1.746 15.578 8.203 1 98.69 71 CYS A O 1
ATOM 547 N N . CYS A 1 72 ? -2.465 13.844 9.445 1 97.69 72 CYS A N 1
ATOM 548 C CA . CYS A 1 72 ? -3.203 13.211 8.359 1 97.69 72 CYS A CA 1
ATOM 549 C C . CYS A 1 72 ? -4.703 13.398 8.539 1 97.69 72 CYS A C 1
ATOM 551 O O . CYS A 1 72 ? -5.5 12.602 8.031 1 97.69 72 CYS A O 1
ATOM 553 N N . LEU A 1 73 ? -5.086 14.375 9.281 1 96 73 LEU A N 1
ATOM 554 C CA . LEU A 1 73 ? -6.5 14.664 9.484 1 96 73 LEU A CA 1
ATOM 555 C C . LEU A 1 73 ? -7.141 15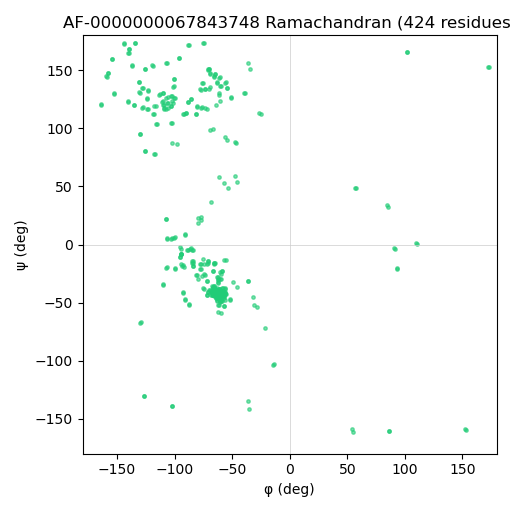.195 8.211 1 96 73 LEU A C 1
ATOM 557 O O . LEU A 1 73 ? -6.496 15.906 7.438 1 96 73 LEU A O 1
ATOM 561 N N . GLY A 1 74 ? -8.312 14.852 8.094 1 92.12 74 GLY A N 1
ATOM 562 C CA . GLY A 1 74 ? -9.117 15.359 6.988 1 92.12 74 GLY A CA 1
ATOM 563 C C . GLY A 1 74 ? -10.484 14.711 6.906 1 92.12 74 GLY A C 1
ATOM 564 O O . GLY A 1 74 ? -10.688 13.617 7.434 1 92.12 74 GLY A O 1
ATOM 565 N N . THR A 1 75 ? -11.359 15.422 6.391 1 90.38 75 THR A N 1
ATOM 566 C CA . THR A 1 75 ? -12.703 14.93 6.113 1 90.38 75 THR A CA 1
ATOM 567 C C . THR A 1 75 ? -13.242 15.523 4.816 1 90.38 75 THR A C 1
ATOM 569 O O . THR A 1 75 ? -12.516 16.203 4.094 1 90.38 75 THR A O 1
ATOM 572 N N . THR A 1 76 ? -14.336 15.055 4.398 1 85.75 76 THR A N 1
ATOM 573 C CA . THR A 1 76 ? -15.07 15.656 3.289 1 85.75 76 THR A CA 1
ATOM 574 C C . THR A 1 76 ? -16.312 16.391 3.797 1 85.75 76 THR A C 1
ATOM 576 O O . THR A 1 76 ? -16.781 16.125 4.906 1 85.75 76 THR A O 1
ATOM 579 N N . LEU A 1 77 ? -16.656 17.312 2.936 1 86.19 77 LEU A N 1
ATOM 580 C CA . LEU A 1 77 ? -17.875 18.016 3.336 1 86.19 77 LEU A CA 1
ATOM 581 C C . LEU A 1 77 ? -19.016 17.031 3.551 1 86.19 77 LEU A C 1
ATOM 583 O O . LEU A 1 77 ? -19.797 17.188 4.492 1 86.19 77 LEU A O 1
ATOM 587 N N . LYS A 1 78 ? -19.125 16.062 2.682 1 86 78 LYS A N 1
ATOM 588 C CA . LYS A 1 78 ? -20.172 15.039 2.787 1 86 78 LYS A CA 1
ATOM 589 C C . LYS A 1 78 ? -20.078 14.297 4.117 1 86 78 LYS A C 1
ATOM 591 O O . LYS A 1 78 ? -21.094 14.109 4.801 1 86 78 LYS A O 1
ATOM 596 N N . GLN A 1 79 ? -18.922 13.945 4.57 1 87.12 79 GLN A N 1
ATOM 597 C CA . GLN A 1 79 ? -18.719 13.195 5.805 1 87.12 79 GLN A CA 1
ATOM 598 C C . GLN A 1 79 ? -18.906 14.086 7.027 1 87.12 79 GLN A C 1
ATOM 600 O O . GLN A 1 79 ? -19.438 13.633 8.055 1 87.12 79 GLN A O 1
ATOM 605 N N . ALA A 1 80 ? -18.453 15.328 6.891 1 89.62 80 ALA A N 1
ATOM 606 C CA . ALA A 1 80 ? -18.547 16.266 8.016 1 89.62 80 ALA A CA 1
ATOM 607 C C . ALA A 1 80 ? -20 16.656 8.273 1 89.62 80 ALA A C 1
ATOM 609 O O . ALA A 1 80 ? -20.391 16.875 9.422 1 89.62 80 ALA A O 1
ATOM 610 N N . GLY A 1 81 ? -20.719 16.828 7.168 1 90.25 81 GLY A N 1
ATOM 611 C CA . GLY A 1 81 ? -22.141 17.141 7.281 1 90.25 81 GLY A CA 1
ATOM 612 C C . GLY A 1 81 ? -22.422 18.625 7.27 1 90.25 81 GLY A C 1
ATOM 613 O O . GLY A 1 81 ? -23.578 19.031 7.105 1 90.25 81 GLY A O 1
ATOM 614 N N . SER A 1 82 ? -21.422 19.469 7.586 1 95.38 82 SER A N 1
ATOM 615 C CA . SER A 1 82 ? -21.594 20.922 7.551 1 95.38 82 SER A CA 1
ATOM 616 C C . SER A 1 82 ? -20.25 21.625 7.328 1 95.38 82 SER A C 1
ATOM 618 O O . SER A 1 82 ? -19.188 21.031 7.539 1 95.38 82 SER A O 1
ATOM 620 N N . GLU A 1 83 ? -20.375 22.844 6.875 1 95.75 83 GLU A N 1
ATOM 621 C CA . GLU A 1 83 ? -19.156 23.625 6.676 1 95.75 83 GLU A CA 1
ATOM 622 C C . GLU A 1 83 ? -18.422 23.844 7.992 1 95.75 83 GLU A C 1
ATOM 624 O O . GLU A 1 83 ? -17.188 23.812 8.039 1 95.75 83 GLU A O 1
ATOM 629 N N . SER A 1 84 ? -19.188 24.156 8.961 1 97 84 SER A N 1
ATOM 630 C CA . SER A 1 84 ? -18.594 24.375 10.273 1 97 84 SER A CA 1
ATOM 631 C C . SER A 1 84 ? -17.875 23.125 10.773 1 97 84 SER A C 1
ATOM 633 O O . SER A 1 84 ? -16.766 23.219 11.328 1 97 84 SER A O 1
ATOM 635 N N . ALA A 1 85 ? -18.5 22.016 10.617 1 94.69 85 ALA A N 1
ATOM 636 C CA . ALA A 1 85 ? -17.891 20.75 11.023 1 94.69 85 ALA A CA 1
ATOM 637 C C . ALA A 1 85 ? -16.641 20.438 10.18 1 94.69 85 ALA A C 1
ATOM 639 O O . ALA A 1 85 ? -15.664 19.906 10.688 1 94.69 85 ALA A O 1
ATOM 640 N N . PHE A 1 86 ? -16.766 20.75 8.93 1 95.56 86 PHE A N 1
ATOM 641 C CA . PHE A 1 86 ? -15.617 20.594 8.047 1 95.56 86 PHE A CA 1
ATOM 642 C C . PHE A 1 86 ? -14.445 21.453 8.523 1 95.56 86 PHE A C 1
ATOM 644 O O . PHE A 1 86 ? -13.32 20.969 8.641 1 95.56 86 PHE A O 1
ATOM 651 N N . ARG A 1 87 ? -14.664 22.688 8.867 1 97.44 87 ARG A N 1
ATOM 652 C CA . ARG A 1 87 ? -13.633 23.594 9.352 1 97.44 87 ARG A CA 1
ATOM 653 C C . ARG A 1 87 ? -13.055 23.125 10.68 1 97.44 87 ARG A C 1
ATOM 655 O O . ARG A 1 87 ? -11.852 23.25 10.922 1 97.44 87 ARG A O 1
ATOM 662 N N . ALA A 1 88 ? -13.898 22.609 11.484 1 95.94 88 ALA A N 1
ATOM 663 C CA . ALA A 1 88 ? -13.453 22.109 12.781 1 95.94 88 ALA A CA 1
ATOM 664 C C . ALA A 1 88 ? -12.391 21.031 12.625 1 95.94 88 ALA A C 1
ATOM 666 O O . ALA A 1 88 ? -11.414 20.984 13.383 1 95.94 88 ALA A O 1
ATOM 667 N N . VAL A 1 89 ? -12.523 20.234 11.672 1 94.19 89 VAL A N 1
ATOM 668 C CA . VAL A 1 89 ? -11.625 19.094 11.469 1 94.19 89 VAL A CA 1
ATOM 669 C C . VAL A 1 89 ? -10.422 19.531 10.633 1 94.19 89 VAL A C 1
ATOM 671 O O . VAL A 1 89 ? -9.273 19.359 11.047 1 94.19 89 VAL A O 1
ATOM 674 N N . ASP A 1 90 ? -10.648 20.141 9.523 1 97 90 ASP A N 1
ATOM 675 C CA . ASP A 1 90 ? -9.617 20.359 8.508 1 97 90 ASP A CA 1
ATOM 676 C C . ASP A 1 90 ? -8.867 21.656 8.766 1 97 90 ASP A C 1
ATOM 678 O O . ASP A 1 90 ? -7.867 21.953 8.102 1 97 90 ASP A O 1
ATOM 682 N N . LEU A 1 91 ? -9.281 22.406 9.727 1 98.12 91 LEU A N 1
ATOM 683 C CA . LEU A 1 91 ? -8.578 23.641 10.062 1 98.12 91 LEU A CA 1
ATOM 684 C C . LEU A 1 91 ? -8.273 23.719 11.555 1 98.12 91 LEU A C 1
ATOM 686 O O . LEU A 1 91 ? -7.121 23.562 11.969 1 98.12 91 LEU A O 1
ATOM 690 N N . ASP A 1 92 ? -9.328 23.828 12.336 1 97.12 92 ASP A N 1
ATOM 691 C CA . ASP A 1 92 ? -9.148 24.094 13.758 1 97.12 92 ASP A CA 1
ATOM 692 C C . ASP A 1 92 ? -8.344 22.969 14.43 1 97.12 92 ASP A C 1
ATOM 694 O O . ASP A 1 92 ? -7.395 23.25 15.164 1 97.12 92 ASP A O 1
ATOM 698 N N . MET A 1 93 ? -8.719 21.766 14.188 1 96.81 93 MET A N 1
ATOM 699 C CA . MET A 1 93 ? -8.047 20.641 14.82 1 96.81 93 MET A CA 1
ATOM 700 C C . MET A 1 93 ? -6.613 20.516 14.32 1 96.81 93 MET A C 1
ATOM 702 O O . MET A 1 93 ? -5.711 20.188 15.094 1 96.81 93 MET A O 1
ATOM 706 N N . VAL A 1 94 ? -6.418 20.75 13.078 1 98.12 94 VAL A N 1
ATOM 707 C CA . VAL A 1 94 ? -5.082 20.688 12.492 1 98.12 94 VAL A CA 1
ATOM 708 C C . VAL A 1 94 ? -4.18 21.719 13.156 1 98.12 94 VAL A C 1
ATOM 710 O O . VAL A 1 94 ? -3.051 21.422 13.547 1 98.12 94 VAL A O 1
ATOM 713 N N . VAL A 1 95 ? -4.691 22.891 13.312 1 98.25 95 VAL A N 1
ATOM 714 C CA . VAL A 1 95 ? -3.928 23.984 13.898 1 98.25 95 VAL A CA 1
ATOM 715 C C . VAL A 1 95 ? -3.619 23.688 15.359 1 98.25 95 VAL A C 1
ATOM 717 O O . VAL A 1 95 ? -2.49 23.875 15.82 1 98.25 95 VAL A O 1
ATOM 720 N N . ALA A 1 96 ? -4.621 23.188 16.078 1 97.31 96 ALA A N 1
ATOM 721 C CA . ALA A 1 96 ? -4.441 22.844 17.484 1 97.31 96 ALA A CA 1
ATOM 722 C C . ALA A 1 96 ? -3.412 21.719 17.641 1 97.31 96 ALA A C 1
ATOM 724 O O . ALA A 1 96 ? -2.547 21.797 18.516 1 97.31 96 ALA A O 1
ATOM 725 N N . PHE A 1 97 ? -3.504 20.75 16.828 1 97.81 97 PHE A N 1
ATOM 726 C CA . PHE A 1 97 ? -2.566 19.625 16.828 1 97.81 97 PHE A CA 1
ATOM 727 C C . PHE A 1 97 ? -1.144 20.125 16.578 1 97.81 97 PHE A C 1
ATOM 729 O O . PHE A 1 97 ? -0.216 19.734 17.297 1 97.81 97 PHE A O 1
ATOM 736 N N . SER A 1 98 ? -1.008 20.891 15.633 1 98.38 98 SER A N 1
ATOM 737 C CA . SER A 1 98 ? 0.292 21.422 15.242 1 98.38 98 SER A CA 1
ATOM 738 C C . SER A 1 98 ? 0.922 22.234 16.375 1 98.38 98 SER A C 1
ATOM 740 O O . SER A 1 98 ? 2.113 22.078 16.656 1 98.38 98 SER A O 1
ATOM 742 N N . LYS A 1 99 ? 0.135 23.047 16.969 1 97.38 99 LYS A N 1
ATOM 743 C CA . LYS A 1 99 ? 0.626 23.844 18.094 1 97.38 99 LYS A CA 1
ATOM 744 C C . LYS A 1 99 ? 1.126 22.969 19.219 1 97.38 99 LYS A C 1
ATOM 746 O O . LYS A 1 99 ? 2.205 23.203 19.781 1 97.38 99 LYS A O 1
ATOM 751 N N . ARG A 1 100 ? 0.308 21.969 19.531 1 97.62 100 ARG A N 1
ATOM 752 C CA . ARG A 1 100 ? 0.688 21.062 20.609 1 97.62 100 ARG A CA 1
ATOM 753 C C . ARG A 1 100 ? 1.979 20.328 20.266 1 97.62 100 ARG A C 1
ATOM 755 O O . ARG A 1 100 ? 2.857 20.172 21.125 1 97.62 100 ARG A O 1
ATOM 762 N N . ALA A 1 101 ? 2.084 19.875 19.062 1 98.06 101 ALA A N 1
ATOM 763 C CA . ALA A 1 101 ? 3.287 19.172 18.609 1 98.06 101 ALA A CA 1
ATOM 764 C C . ALA A 1 101 ? 4.523 20.047 18.781 1 98.06 101 ALA A C 1
ATOM 766 O O . ALA A 1 101 ? 5.559 19.578 19.266 1 98.06 101 ALA A O 1
ATOM 767 N N . ARG A 1 102 ? 4.363 21.281 18.438 1 97.62 102 ARG A N 1
ATOM 768 C CA . ARG A 1 102 ? 5.465 22.234 18.578 1 97.62 102 ARG A CA 1
ATOM 769 C C . ARG A 1 102 ? 5.859 22.422 20.031 1 97.62 102 ARG A C 1
ATOM 771 O O . ARG A 1 102 ? 7.047 22.422 20.359 1 97.62 102 ARG A O 1
ATOM 778 N N . GLU A 1 103 ? 4.906 22.531 20.859 1 96.81 103 GLU A N 1
ATOM 779 C CA . GLU A 1 103 ? 5.141 22.688 22.281 1 96.81 103 GLU A CA 1
ATOM 780 C C . GLU A 1 103 ? 5.844 21.469 22.875 1 96.81 103 GLU A C 1
ATOM 782 O O . GLU A 1 103 ? 6.586 21.594 23.844 1 96.81 103 GLU A O 1
ATOM 787 N N . MET A 1 104 ? 5.613 20.359 22.25 1 97.44 104 MET A N 1
ATOM 788 C CA . MET A 1 104 ? 6.18 19.094 22.734 1 97.44 104 MET A CA 1
ATOM 789 C C . MET A 1 104 ? 7.582 18.875 22.188 1 97.44 104 MET A C 1
ATOM 791 O O . MET A 1 104 ? 8.211 17.859 22.453 1 97.44 104 MET A O 1
ATOM 795 N N . GLY A 1 105 ? 8.039 19.812 21.312 1 96.75 105 GLY A N 1
ATOM 796 C CA . GLY A 1 105 ? 9.438 19.812 20.906 1 96.75 105 GLY A CA 1
ATOM 797 C C . GLY A 1 105 ? 9.633 19.406 19.453 1 96.75 105 GLY A C 1
ATOM 798 O O . GLY A 1 105 ? 10.758 19.375 18.953 1 96.75 105 GLY A O 1
ATOM 799 N N . ALA A 1 106 ? 8.586 19.125 18.75 1 97.38 106 ALA A N 1
ATOM 800 C CA . ALA A 1 106 ? 8.711 18.688 17.359 1 97.38 106 ALA A CA 1
ATOM 801 C C . ALA A 1 106 ? 9.406 19.75 16.516 1 97.38 106 ALA A C 1
ATOM 803 O O . ALA A 1 106 ? 9.094 20.938 16.625 1 97.38 106 ALA A O 1
ATOM 804 N N . ARG A 1 107 ? 10.289 19.328 15.695 1 96.88 107 ARG A N 1
ATOM 805 C CA . ARG A 1 107 ? 11.031 20.234 14.836 1 96.88 107 ARG A CA 1
ATOM 806 C C . ARG A 1 107 ? 10.461 20.266 13.422 1 96.88 107 ARG A C 1
ATOM 808 O O . ARG A 1 107 ? 10.758 21.156 12.641 1 96.88 107 ARG A O 1
ATOM 815 N N . HIS A 1 108 ? 9.734 19.219 13.078 1 97.81 108 HIS A N 1
ATOM 816 C CA . HIS A 1 108 ? 9.242 19.031 11.719 1 97.81 108 HIS A CA 1
ATOM 817 C C . HIS A 1 108 ? 7.781 18.609 11.711 1 97.81 108 HIS A C 1
ATOM 819 O O . HIS A 1 108 ? 7.422 17.578 12.305 1 97.81 108 HIS A O 1
ATOM 825 N N . LEU A 1 109 ? 6.941 19.406 11.078 1 98.56 109 LEU A N 1
ATOM 826 C CA . LEU A 1 109 ? 5.543 19.062 10.844 1 98.56 109 LEU A CA 1
ATOM 827 C C . LEU A 1 109 ? 5.309 18.719 9.375 1 98.56 109 LEU A C 1
ATOM 829 O O . LEU A 1 109 ? 5.73 19.453 8.484 1 98.56 109 LEU A O 1
ATOM 833 N N . LEU A 1 110 ? 4.738 17.562 9.148 1 98.75 110 LEU A N 1
ATOM 834 C CA . LEU A 1 110 ? 4.234 17.188 7.836 1 98.75 110 LEU A CA 1
ATOM 835 C C . LEU A 1 110 ? 2.711 17.141 7.824 1 98.75 110 LEU A C 1
ATOM 837 O O . LEU A 1 110 ? 2.102 16.438 8.633 1 98.75 110 LEU A O 1
ATOM 841 N N . VAL A 1 111 ? 2.092 17.891 6.945 1 98.81 111 VAL A N 1
ATOM 842 C CA . VAL A 1 111 ? 0.638 18.016 6.961 1 98.81 111 VAL A CA 1
ATOM 843 C C . VAL A 1 111 ? 0.084 17.781 5.555 1 98.81 111 VAL A C 1
ATOM 845 O O . VAL A 1 111 ? 0.661 18.25 4.57 1 98.81 111 VAL A O 1
ATOM 848 N N . ILE A 1 112 ? -1.037 17.078 5.496 1 97.94 112 ILE A N 1
ATOM 849 C CA . ILE A 1 112 ? -1.701 16.812 4.223 1 97.94 112 ILE A CA 1
ATOM 850 C C . ILE A 1 112 ? -2.697 17.922 3.922 1 97.94 112 ILE A C 1
ATOM 852 O O . ILE A 1 112 ? -3.666 18.125 4.66 1 97.94 112 ILE A O 1
ATOM 856 N N . SER A 1 113 ? -2.438 18.672 2.936 1 97.62 113 SER A N 1
ATOM 857 C CA . SER A 1 113 ? -3.346 19.672 2.377 1 97.62 113 SER A CA 1
ATOM 858 C C . SER A 1 113 ? -4.004 19.172 1.099 1 97.62 113 SER A C 1
ATOM 860 O O . SER A 1 113 ? -4.566 18.078 1.075 1 97.62 113 SER A O 1
ATOM 862 N N . ALA A 1 114 ? -4.125 20 0.112 1 94.38 114 ALA A N 1
ATOM 863 C CA . ALA A 1 114 ? -4.758 19.594 -1.142 1 94.38 114 ALA A CA 1
ATOM 864 C C . ALA A 1 114 ? -4.309 20.5 -2.293 1 94.38 114 ALA A C 1
ATOM 866 O O . ALA A 1 114 ? -4.012 21.672 -2.09 1 94.38 114 ALA A O 1
ATOM 867 N N . VAL A 1 115 ? -4.27 19.781 -3.424 1 92.88 115 VAL A N 1
ATOM 868 C CA . VAL A 1 115 ? -4.047 20.578 -4.629 1 92.88 115 VAL A CA 1
ATOM 869 C C . VAL A 1 115 ? -5.09 21.688 -4.715 1 92.88 115 VAL A C 1
ATOM 871 O O . VAL A 1 115 ? -6.273 21.453 -4.449 1 92.88 115 VAL A O 1
ATOM 874 N N . GLY A 1 116 ? -4.648 22.922 -5.039 1 93.25 116 GLY A N 1
ATOM 875 C CA . GLY A 1 116 ? -5.578 24.016 -5.211 1 93.25 116 GLY A CA 1
ATOM 876 C C . GLY A 1 116 ? -5.82 24.797 -3.934 1 93.25 116 GLY A C 1
ATOM 877 O O . GLY A 1 116 ? -6.551 25.797 -3.936 1 93.25 116 GLY A O 1
ATOM 878 N N . ALA A 1 117 ? -5.25 24.375 -2.863 1 96.44 117 ALA A N 1
ATOM 879 C CA . ALA A 1 117 ? -5.395 25.109 -1.614 1 96.44 117 ALA A CA 1
ATOM 880 C C . ALA A 1 117 ? -5.051 26.578 -1.809 1 96.44 117 ALA A C 1
ATOM 882 O O . ALA A 1 117 ? -3.961 26.922 -2.277 1 96.44 117 ALA A O 1
ATOM 883 N N . ASP A 1 118 ? -5.957 27.406 -1.419 1 97.62 118 ASP A N 1
ATOM 884 C CA . ASP A 1 118 ? -5.855 28.859 -1.578 1 97.62 118 ASP A CA 1
ATOM 885 C C . ASP A 1 118 ? -6.863 29.578 -0.685 1 97.62 118 ASP A C 1
ATOM 887 O O . ASP A 1 118 ? -8.07 29.422 -0.856 1 97.62 118 ASP A O 1
ATOM 891 N N . PRO A 1 119 ? -6.309 30.422 0.217 1 97.88 119 PRO A N 1
ATOM 892 C CA . PRO A 1 119 ? -7.227 31.078 1.147 1 97.88 119 PRO A CA 1
ATOM 893 C C . PRO A 1 119 ? -8.18 32.031 0.45 1 97.88 119 PRO A C 1
ATOM 895 O O . PRO A 1 119 ? -9.18 32.469 1.042 1 97.88 119 PRO A O 1
ATOM 898 N N . LYS A 1 120 ? -7.941 32.406 -0.717 1 98 120 LYS A N 1
ATOM 899 C CA . LYS A 1 120 ? -8.773 33.375 -1.453 1 98 120 LYS A CA 1
ATOM 900 C C . LYS A 1 120 ? -9.656 32.656 -2.469 1 98 120 LYS A C 1
ATOM 902 O O . LYS A 1 120 ? -10.344 33.281 -3.266 1 98 120 LYS A O 1
ATOM 907 N N . SER A 1 121 ? -9.617 31.359 -2.457 1 97.19 121 SER A N 1
ATOM 908 C CA . SER A 1 121 ? -10.383 30.578 -3.424 1 97.19 121 SER A CA 1
ATOM 909 C C . SER A 1 121 ? -11.883 30.766 -3.234 1 97.19 121 SER A C 1
ATOM 911 O O . SER A 1 121 ? -12.359 30.906 -2.105 1 97.19 121 SER A O 1
ATOM 913 N N . SER A 1 122 ? -12.648 30.734 -4.289 1 96.44 122 SER A N 1
ATOM 914 C CA . SER A 1 122 ? -14.102 30.75 -4.211 1 96.44 122 SER A CA 1
ATOM 915 C C . SER A 1 122 ? -14.656 29.375 -3.818 1 96.44 122 SER A C 1
ATOM 917 O O . SER A 1 122 ? -15.812 29.266 -3.406 1 96.44 122 SER A O 1
ATOM 919 N N . ILE A 1 123 ? -13.836 28.359 -4.039 1 93.5 123 ILE A N 1
ATOM 920 C CA . ILE A 1 123 ? -14.219 27 -3.652 1 93.5 123 ILE A CA 1
ATOM 921 C C . ILE A 1 123 ? -13.961 26.797 -2.16 1 93.5 123 ILE A C 1
ATOM 923 O O . ILE A 1 123 ? -12.82 26.922 -1.699 1 93.5 123 ILE A O 1
ATOM 927 N N . PHE A 1 124 ? -15.031 26.516 -1.443 1 95.06 124 PHE A N 1
ATOM 928 C CA . PHE A 1 124 ? -15 26.438 0.012 1 95.06 124 PHE A CA 1
ATOM 929 C C . PHE A 1 124 ? -13.891 25.5 0.48 1 95.06 124 PHE A C 1
ATOM 931 O O . PHE A 1 124 ? -13.117 25.844 1.374 1 95.06 124 PHE A O 1
ATOM 938 N N . TYR A 1 125 ? -13.766 24.297 -0.097 1 93.75 125 TYR A N 1
ATOM 939 C CA . TYR A 1 125 ? -12.766 23.297 0.266 1 93.75 125 TYR A CA 1
ATOM 940 C C . TYR A 1 125 ? -11.352 23.859 0.129 1 93.75 125 TYR A C 1
ATOM 942 O O . TYR A 1 125 ? -10.562 23.812 1.075 1 93.75 125 TYR A O 1
ATOM 950 N N . ASN A 1 126 ? -11.062 24.375 -0.987 1 95.88 126 ASN A N 1
ATOM 951 C CA . ASN A 1 126 ? -9.75 24.938 -1.263 1 95.88 126 ASN A CA 1
ATOM 952 C C . ASN A 1 126 ? -9.438 26.109 -0.332 1 95.88 126 ASN A C 1
ATOM 954 O O . ASN A 1 126 ? -8.297 26.281 0.095 1 95.88 126 ASN A O 1
ATOM 958 N N . ARG A 1 127 ? -10.461 26.875 -0.072 1 97.69 127 ARG A N 1
ATOM 959 C CA . ARG A 1 127 ? -10.297 28.016 0.806 1 97.69 127 ARG A CA 1
ATOM 960 C C . ARG A 1 127 ? -9.898 27.594 2.213 1 97.69 127 ARG A C 1
ATOM 962 O O . ARG A 1 127 ? -8.969 28.141 2.799 1 97.69 127 ARG A O 1
ATOM 969 N N . VAL A 1 128 ? -10.57 26.578 2.742 1 97.69 128 VAL A N 1
ATOM 970 C CA . VAL A 1 128 ? -10.297 26.094 4.09 1 97.69 128 VAL A CA 1
ATOM 971 C C . VAL A 1 128 ? -8.883 25.516 4.148 1 97.69 128 VAL A C 1
ATOM 973 O O . VAL A 1 128 ? -8.133 25.781 5.098 1 97.69 128 VAL A O 1
ATOM 976 N N . LYS A 1 129 ? -8.508 24.75 3.133 1 97.62 129 LYS A N 1
ATOM 977 C CA . LYS A 1 129 ? -7.156 24.203 3.102 1 97.62 129 LYS A CA 1
ATOM 978 C C . LYS A 1 129 ? -6.117 25.328 3.021 1 97.62 129 LYS A C 1
ATOM 980 O O . LYS A 1 129 ? -5.074 25.266 3.678 1 97.62 129 LYS A O 1
ATOM 985 N N . GLY A 1 130 ? -6.438 26.297 2.277 1 98.5 130 GLY A N 1
ATOM 986 C CA . GLY A 1 130 ? -5.559 27.453 2.209 1 98.5 130 GLY A CA 1
ATOM 987 C C . GLY A 1 130 ? -5.43 28.172 3.533 1 98.5 130 GLY A C 1
ATOM 988 O O . GLY A 1 130 ? -4.328 28.562 3.928 1 98.5 130 GLY A O 1
ATOM 989 N N . GLU A 1 131 ? -6.543 28.422 4.16 1 98.69 131 GLU A N 1
ATOM 990 C CA . GLU A 1 131 ? -6.543 29.062 5.477 1 98.69 131 GLU A CA 1
ATOM 991 C C . GLU A 1 131 ? -5.73 28.234 6.477 1 98.69 131 GLU A C 1
ATOM 993 O O . GLU A 1 131 ? -4.988 28.797 7.289 1 98.69 131 GLU A O 1
ATOM 998 N N . MET A 1 132 ? -5.871 26.953 6.402 1 98.69 132 MET A N 1
ATOM 999 C CA . MET A 1 132 ? -5.113 26.047 7.258 1 98.69 132 MET A CA 1
ATOM 1000 C C . MET A 1 132 ? -3.613 26.219 7.031 1 98.69 132 MET A C 1
ATOM 1002 O O . MET A 1 132 ? -2.844 26.344 7.984 1 98.69 132 MET A O 1
ATOM 1006 N N . GLU A 1 133 ? -3.219 26.234 5.793 1 98.75 133 GLU A N 1
ATOM 1007 C CA . GLU A 1 133 ? -1.805 26.391 5.469 1 98.75 133 GLU A CA 1
ATOM 1008 C C . GLU A 1 133 ? -1.253 27.703 6.039 1 98.75 133 GLU A C 1
ATOM 1010 O O . GLU A 1 133 ? -0.162 27.719 6.613 1 98.75 133 GLU A O 1
ATOM 1015 N N . GLU A 1 134 ? -2.014 28.734 5.875 1 98.69 134 GLU A N 1
ATOM 1016 C CA . GLU A 1 134 ? -1.575 30.031 6.383 1 98.69 134 GLU A CA 1
ATOM 1017 C C . GLU A 1 134 ? -1.421 30 7.902 1 98.69 134 GLU A C 1
ATOM 1019 O O . GLU A 1 134 ? -0.458 30.547 8.438 1 98.69 134 GLU A O 1
ATOM 1024 N N . ALA A 1 135 ? -2.377 29.453 8.5 1 98.75 135 ALA A N 1
ATOM 1025 C CA . ALA A 1 135 ? -2.328 29.359 9.961 1 98.75 135 ALA A CA 1
ATOM 1026 C C . ALA A 1 135 ? -1.093 28.578 10.414 1 98.75 135 ALA A C 1
ATOM 1028 O O . ALA A 1 135 ? -0.451 28.953 11.398 1 98.75 135 ALA A O 1
ATOM 1029 N N . LEU A 1 136 ? -0.758 27.516 9.734 1 98.81 136 LEU A N 1
ATOM 1030 C CA . LEU A 1 136 ? 0.394 26.703 10.094 1 98.81 136 LEU A CA 1
ATOM 1031 C C . LEU A 1 136 ? 1.696 27.453 9.852 1 98.81 136 LEU A C 1
ATOM 1033 O O . LEU A 1 136 ? 2.633 27.359 10.648 1 98.81 136 LEU A O 1
ATOM 1037 N N . LYS A 1 137 ? 1.768 28.172 8.773 1 98.38 137 LYS A N 1
ATOM 1038 C CA . LYS A 1 137 ? 2.951 28.953 8.453 1 98.38 137 LYS A CA 1
ATOM 1039 C C . LYS A 1 137 ? 3.232 30 9.539 1 98.38 137 LYS A C 1
ATOM 1041 O O . LYS A 1 137 ? 4.387 30.375 9.766 1 98.38 137 LYS A O 1
ATOM 1046 N N . ALA A 1 138 ? 2.246 30.359 10.234 1 98 138 ALA A N 1
ATOM 1047 C CA . ALA A 1 138 ? 2.357 31.422 11.242 1 98 138 ALA A CA 1
ATOM 1048 C C . ALA A 1 138 ? 2.857 30.844 12.57 1 98 138 ALA A C 1
ATOM 1050 O O . ALA A 1 138 ? 3.146 31.594 13.5 1 98 138 ALA A O 1
ATOM 1051 N N . GLN A 1 139 ? 3.025 29.578 12.688 1 97.75 139 GLN A N 1
ATOM 1052 C CA . GLN A 1 139 ? 3.365 28.953 13.961 1 97.75 139 GLN A CA 1
ATOM 1053 C C . GLN A 1 139 ? 4.879 28.844 14.133 1 97.75 139 GLN A C 1
ATOM 1055 O O . GLN A 1 139 ? 5.359 28.219 15.086 1 97.75 139 GLN A O 1
ATOM 1060 N N . ASP A 1 140 ? 5.695 29.406 13.297 1 94.44 140 ASP A N 1
ATOM 1061 C CA . ASP A 1 140 ? 7.148 29.5 13.398 1 94.44 140 ASP A CA 1
ATOM 1062 C C . ASP A 1 140 ? 7.781 28.109 13.5 1 94.44 140 ASP A C 1
ATOM 1064 O O . ASP A 1 140 ? 8.602 27.859 14.391 1 94.44 140 ASP A O 1
ATOM 1068 N N . TRP A 1 141 ? 7.445 27.188 12.68 1 97.69 141 TRP A N 1
ATOM 1069 C CA . TRP A 1 141 ? 8.047 25.859 12.617 1 97.69 141 TRP A CA 1
ATOM 1070 C C . TRP A 1 141 ? 9.477 25.938 12.086 1 97.69 141 TRP A C 1
ATOM 1072 O O . TRP A 1 141 ? 9.75 26.656 11.117 1 97.69 141 TRP A O 1
ATOM 1082 N N . PRO A 1 142 ? 10.414 25.219 12.773 1 97.19 142 PRO A N 1
ATOM 1083 C CA . PRO A 1 142 ? 11.719 25.094 12.125 1 97.19 142 PRO A CA 1
ATOM 1084 C C . PRO A 1 142 ? 11.625 24.5 10.719 1 97.19 142 PRO A C 1
ATOM 1086 O O . PRO A 1 142 ? 12.305 24.969 9.797 1 97.19 142 PRO A O 1
ATOM 1089 N N . GLN A 1 143 ? 10.797 23.484 10.602 1 97.94 143 GLN A N 1
ATOM 1090 C CA . GLN A 1 143 ? 10.531 22.875 9.305 1 97.94 143 GLN A CA 1
ATOM 1091 C C . GLN A 1 143 ? 9.047 22.516 9.164 1 97.94 143 GLN A C 1
ATOM 1093 O O . GLN A 1 143 ? 8.484 21.844 10.023 1 97.94 143 GLN A O 1
ATOM 1098 N N . LEU A 1 144 ? 8.438 23.031 8.141 1 98.56 144 LEU A N 1
ATOM 1099 C CA . LEU A 1 144 ? 7.047 22.75 7.801 1 98.56 144 LEU A CA 1
ATOM 1100 C C . LEU A 1 144 ? 6.926 22.219 6.379 1 98.56 144 LEU A C 1
ATOM 1102 O O . LEU A 1 144 ? 7.324 22.875 5.422 1 98.56 144 LEU A O 1
ATOM 1106 N N . THR A 1 145 ? 6.469 20.984 6.262 1 98.62 145 THR A N 1
ATOM 1107 C CA . THR A 1 145 ? 6.215 20.391 4.957 1 98.62 145 THR A CA 1
ATOM 1108 C C . THR A 1 145 ? 4.719 20.234 4.711 1 98.62 145 THR A C 1
ATOM 1110 O O . THR A 1 145 ? 4.027 19.547 5.461 1 98.62 145 THR A O 1
ATOM 1113 N N . ILE A 1 146 ? 4.242 20.922 3.713 1 98.69 146 ILE A N 1
ATOM 1114 C CA . ILE A 1 146 ? 2.85 20.844 3.289 1 98.69 146 ILE A CA 1
ATOM 1115 C C . ILE A 1 146 ? 2.75 20.047 1.987 1 98.69 146 ILE A C 1
ATOM 1117 O O . ILE A 1 146 ? 3.336 20.438 0.972 1 98.69 146 ILE A O 1
ATOM 1121 N N . VAL A 1 147 ? 2.043 18.922 2.055 1 98.19 147 VAL A N 1
ATOM 1122 C CA . VAL A 1 147 ? 1.91 18.125 0.839 1 98.19 147 VAL A CA 1
ATOM 1123 C C . VAL A 1 147 ? 0.535 18.359 0.218 1 98.19 147 VAL A C 1
ATOM 1125 O O . VAL A 1 147 ? -0.472 18.406 0.928 1 98.19 147 VAL A O 1
ATOM 1128 N N . ARG A 1 148 ? 0.511 18.531 -1.077 1 97.44 148 ARG A N 1
ATOM 1129 C CA . ARG A 1 148 ? -0.709 18.797 -1.831 1 97.44 148 ARG A CA 1
ATOM 1130 C C . ARG A 1 148 ? -0.995 17.688 -2.83 1 97.44 148 ARG A C 1
ATOM 1132 O O . ARG A 1 148 ? -0.816 17.859 -4.035 1 97.44 148 ARG A O 1
ATOM 1139 N N . PRO A 1 149 ? -1.544 16.578 -2.221 1 93.69 149 PRO A N 1
ATOM 1140 C CA . PRO A 1 149 ? -1.826 15.453 -3.119 1 93.69 149 PRO A CA 1
ATOM 1141 C C . PRO A 1 149 ? -3.006 15.727 -4.051 1 93.69 149 PRO A C 1
ATOM 1143 O O . PRO A 1 149 ? -3.898 16.5 -3.711 1 93.69 149 PRO A O 1
ATOM 1146 N N . SER A 1 150 ? -2.918 15.109 -5.199 1 86.19 150 SER A N 1
ATOM 1147 C CA . SER A 1 150 ? -4.02 14.906 -6.133 1 86.19 150 SER A CA 1
ATOM 1148 C C . SER A 1 150 ? -4.172 13.43 -6.504 1 86.19 150 SER A C 1
ATOM 1150 O O . SER A 1 150 ? -4.297 12.578 -5.625 1 86.19 150 SER A O 1
ATOM 1152 N N . PHE A 1 151 ? -4.262 13.109 -7.793 1 72.69 151 PHE A N 1
ATOM 1153 C CA . PHE A 1 151 ? -4.227 11.719 -8.219 1 72.69 151 PHE A CA 1
ATOM 1154 C C . PHE A 1 151 ? -2.791 11.211 -8.297 1 72.69 151 PHE A C 1
ATOM 1156 O O . PHE A 1 151 ? -1.98 11.742 -9.062 1 72.69 151 PHE A O 1
ATOM 1163 N N . LEU A 1 152 ? -2.482 10.32 -7.441 1 71 152 LEU A N 1
ATOM 1164 C CA . LEU A 1 152 ? -1.09 9.898 -7.328 1 71 152 LEU A CA 1
ATOM 1165 C C . LEU A 1 152 ? -0.817 8.688 -8.219 1 71 152 LEU A C 1
ATOM 1167 O O . LEU A 1 152 ? 0.339 8.305 -8.414 1 71 152 LEU A O 1
ATOM 1171 N N . LEU A 1 153 ? -1.91 7.98 -8.664 1 65.56 153 LEU A N 1
ATOM 1172 C CA . LEU A 1 153 ? -1.687 6.82 -9.523 1 65.56 153 LEU A CA 1
ATOM 1173 C C . LEU A 1 153 ? -1.416 7.25 -10.961 1 65.56 153 LEU A C 1
ATOM 1175 O O . LEU A 1 153 ? -0.976 6.445 -11.781 1 65.56 153 LEU A O 1
ATOM 1179 N N . GLY A 1 154 ? -0.917 8.555 -11.297 1 53.84 154 GLY A N 1
ATOM 1180 C CA . GLY A 1 154 ? -0.526 9.016 -12.617 1 53.84 154 GLY A CA 1
ATOM 1181 C C . GLY A 1 154 ? -1.613 8.836 -13.664 1 53.84 154 GLY A C 1
ATOM 1182 O O . GLY A 1 154 ? -2.775 8.609 -13.32 1 53.84 154 GLY A O 1
ATOM 1183 N N . GLU A 1 155 ? -1.177 8.797 -15.125 1 47.88 155 GLU A N 1
ATOM 1184 C CA . GLU A 1 155 ? -1.907 8.75 -16.391 1 47.88 155 GLU A CA 1
ATOM 1185 C C . GLU A 1 155 ? -2.863 7.562 -16.438 1 47.88 155 GLU A C 1
ATOM 1187 O O . GLU A 1 155 ? -3.506 7.309 -17.453 1 47.88 155 GLU A O 1
ATOM 1192 N N . ARG A 1 156 ? -2.691 6.617 -15.469 1 47.44 156 ARG A N 1
ATOM 1193 C CA . ARG A 1 156 ? -3.646 5.539 -15.703 1 47.44 156 ARG A CA 1
ATOM 1194 C C . ARG A 1 156 ? -5.055 6.09 -15.914 1 47.44 156 ARG A C 1
ATOM 1196 O O . ARG A 1 156 ? -5.875 5.469 -16.594 1 47.44 156 ARG A O 1
ATOM 1203 N N . LEU A 1 157 ? -5.352 7.105 -15.32 1 43.47 157 LEU A N 1
ATOM 1204 C CA . LEU A 1 157 ? -6.637 7.746 -15.586 1 43.47 157 LEU A CA 1
ATOM 1205 C C . LEU A 1 157 ? -6.461 8.961 -16.484 1 43.47 157 LEU A C 1
ATOM 1207 O O . LEU A 1 157 ? -5.559 9.773 -16.281 1 43.47 157 LEU A O 1
ATOM 1211 N N . GLU A 1 158 ? -6.492 8.703 -17.75 1 39.84 158 GLU A N 1
ATOM 1212 C CA . GLU A 1 158 ? -6.445 9.883 -18.609 1 39.84 158 GLU A CA 1
ATOM 1213 C C . GLU A 1 158 ? -6.977 11.117 -17.891 1 39.84 158 GLU A C 1
ATOM 1215 O O . GLU A 1 158 ? -8.055 11.078 -17.297 1 39.84 158 GLU A O 1
ATOM 1220 N N . PRO A 1 159 ? -6.02 12.016 -17.656 1 39.03 159 PRO A N 1
ATOM 1221 C CA . PRO A 1 159 ? -6.547 13.305 -17.203 1 39.03 159 PRO A CA 1
ATOM 1222 C C . PRO A 1 159 ? -7.734 13.789 -18.031 1 39.03 159 PRO A C 1
ATOM 1224 O O . PRO A 1 159 ? -7.586 14.047 -19.234 1 39.03 159 PRO A O 1
ATOM 1227 N N . ARG A 1 160 ? -8.766 13.203 -18.281 1 33.41 160 ARG A N 1
ATOM 1228 C CA . ARG A 1 160 ? -9.727 14.062 -18.969 1 33.41 160 ARG A CA 1
ATOM 1229 C C . ARG A 1 160 ? -9.648 15.492 -18.438 1 33.41 160 ARG A C 1
ATOM 1231 O O . ARG A 1 160 ? -9.18 15.727 -17.328 1 33.41 160 ARG A O 1
ATOM 1238 N N . LEU A 1 161 ? -10.133 16.516 -19.375 1 33.81 161 LEU A N 1
ATOM 1239 C CA . LEU A 1 161 ? -10.336 17.969 -19.25 1 33.81 161 LEU A CA 1
ATOM 1240 C C . LEU A 1 161 ? -10.719 18.344 -17.828 1 33.81 161 LEU A C 1
ATOM 1242 O O . LEU A 1 161 ? -10.789 19.531 -17.5 1 33.81 161 LEU A O 1
ATOM 1246 N N . THR A 1 162 ? -11.609 17.656 -17.172 1 32.66 162 THR A N 1
ATOM 1247 C CA . THR A 1 162 ? -12.211 18.312 -16.031 1 32.66 162 THR A CA 1
ATOM 1248 C C . THR A 1 162 ? -11.188 18.5 -14.914 1 32.66 162 THR A C 1
ATOM 1250 O O . THR A 1 162 ? -11 17.609 -14.086 1 32.66 162 THR A O 1
ATOM 1253 N N . GLU A 1 163 ? -10 18.766 -15.148 1 34.78 163 GLU A N 1
ATOM 1254 C CA . GLU A 1 163 ? -8.898 19.219 -14.305 1 34.78 163 GLU A CA 1
ATOM 1255 C C . GLU A 1 163 ? -9.406 20.031 -13.125 1 34.78 163 GLU A C 1
ATOM 1257 O O . GLU A 1 163 ? -8.75 20.125 -12.086 1 34.78 163 GLU A O 1
ATOM 1262 N N . GLN A 1 164 ? -10.18 21.031 -13.555 1 35 164 GLN A N 1
ATOM 1263 C CA . GLN A 1 164 ? -10.445 22.203 -12.719 1 35 164 GLN A CA 1
ATOM 1264 C C . GLN A 1 164 ? -11.117 21.812 -11.406 1 35 164 GLN A C 1
ATOM 1266 O O . GLN A 1 164 ? -10.938 22.469 -10.383 1 35 164 GLN A O 1
ATOM 1271 N N . LEU A 1 165 ? -12.297 21.156 -11.602 1 36.22 165 LEU A N 1
ATOM 1272 C CA . LEU A 1 165 ? -13.055 21.047 -10.359 1 36.22 165 LEU A CA 1
ATOM 1273 C C . LEU A 1 165 ? -12.523 19.922 -9.492 1 36.22 165 LEU A C 1
ATOM 1275 O O . LEU A 1 165 ? -13.234 18.938 -9.25 1 36.22 165 LEU A O 1
ATOM 1279 N N . VAL A 1 166 ? -11.367 19.547 -9.789 1 40.94 166 VAL A N 1
ATOM 1280 C CA . VAL A 1 166 ? -10.789 18.391 -9.125 1 40.94 166 VAL A CA 1
ATOM 1281 C C . VAL A 1 166 ? -10.781 18.609 -7.617 1 40.94 166 VAL A C 1
ATOM 1283 O O . VAL A 1 166 ? -9.93 19.328 -7.09 1 40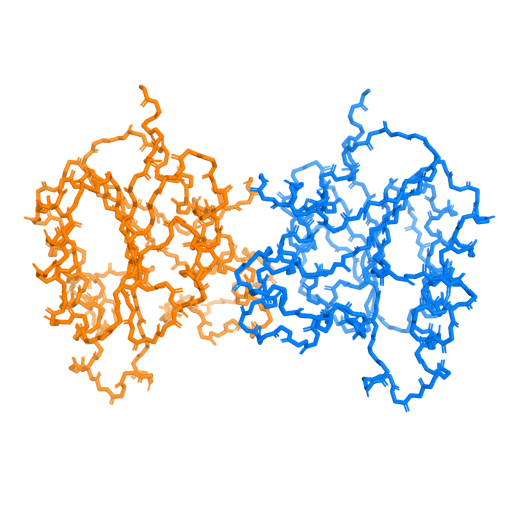.94 166 VAL A O 1
ATOM 1286 N N . ALA A 1 167 ? -11.961 18.938 -7.129 1 39.84 167 ALA A N 1
ATOM 1287 C CA . ALA A 1 167 ? -12.117 19 -5.676 1 39.84 167 ALA A CA 1
ATOM 1288 C C . ALA A 1 167 ? -11.281 17.922 -4.988 1 39.84 167 ALA A C 1
ATOM 1290 O O . ALA A 1 167 ? -10.719 17.047 -5.652 1 39.84 167 ALA A O 1
ATOM 1291 N N . PRO A 1 168 ? -11.914 17.375 -3.941 1 41.41 168 PRO A N 1
ATOM 1292 C CA . PRO A 1 168 ? -11.352 16.625 -2.816 1 41.41 168 PRO A CA 1
ATOM 1293 C C . PRO A 1 168 ? -10.633 15.352 -3.26 1 41.41 168 PRO A C 1
ATOM 1295 O O . PRO A 1 168 ? -10.969 14.789 -4.301 1 41.41 168 PRO A O 1
ATOM 1298 N N . PHE A 1 169 ? -9.406 15.227 -2.906 1 46.06 169 PHE A N 1
ATOM 1299 C CA . PHE A 1 169 ? -8.555 14.07 -3.168 1 46.06 169 PHE A CA 1
ATOM 1300 C C . PHE A 1 169 ? -9.383 12.875 -3.619 1 46.06 169 PHE A C 1
ATOM 1302 O O . PHE A 1 169 ? -9.109 12.289 -4.664 1 46.06 169 PHE A O 1
ATOM 1309 N N . SER A 1 170 ? -9.648 11.844 -2.723 1 46.19 170 SER A N 1
ATOM 1310 C CA . SER A 1 170 ? -9.836 10.398 -2.637 1 46.19 170 SER A CA 1
ATOM 1311 C C . SER A 1 170 ? -11.203 9.984 -3.174 1 46.19 170 SER A C 1
ATOM 1313 O O . SER A 1 170 ? -11.445 8.805 -3.408 1 46.19 170 SER A O 1
ATOM 1315 N N . ARG A 1 171 ? -12.141 10.938 -3.414 1 44.81 171 ARG A N 1
ATOM 1316 C CA . ARG A 1 171 ? -13.484 10.367 -3.41 1 44.81 171 ARG A CA 1
ATOM 1317 C C . ARG A 1 171 ? -13.789 9.672 -4.734 1 44.81 171 ARG A C 1
ATOM 1319 O O . ARG A 1 171 ? -14.672 8.812 -4.805 1 44.81 171 ARG A O 1
ATOM 1326 N N . PHE A 1 172 ? -13.117 10.234 -5.785 1 49.09 172 PHE A N 1
ATOM 1327 C CA . PHE A 1 172 ? -13.586 9.656 -7.039 1 49.09 172 PHE A CA 1
ATOM 1328 C C . PHE A 1 172 ? -12.703 8.492 -7.473 1 49.09 172 PHE A C 1
ATOM 1330 O O . PHE A 1 172 ? -12.859 7.965 -8.578 1 49.09 172 PHE A O 1
ATOM 1337 N N . ILE A 1 173 ? -11.773 8.375 -6.719 1 56.94 173 ILE A N 1
ATOM 1338 C CA . ILE A 1 173 ? -10.945 7.23 -7.09 1 56.94 173 ILE A CA 1
ATOM 1339 C C . ILE A 1 173 ? -11.68 5.93 -6.758 1 56.94 173 ILE A C 1
ATOM 1341 O O . ILE A 1 173 ? -12.125 5.734 -5.625 1 56.94 173 ILE A O 1
ATOM 1345 N N . PRO A 1 174 ? -11.953 5.18 -7.871 1 59.5 174 PRO A N 1
ATOM 1346 C CA . PRO A 1 174 ? -12.539 3.881 -7.531 1 59.5 174 PRO A CA 1
ATOM 1347 C C . PRO A 1 174 ? -11.906 3.256 -6.289 1 59.5 174 PRO A C 1
ATOM 1349 O O . PRO A 1 174 ? -10.711 3.426 -6.047 1 59.5 174 PRO A O 1
ATOM 1352 N N . GLY A 1 175 ? -12.805 2.836 -5.387 1 61 175 GLY A N 1
ATOM 1353 C CA . GLY A 1 175 ? -12.438 2.297 -4.086 1 61 175 GLY A CA 1
ATOM 1354 C C . GLY A 1 175 ? -11.18 1.46 -4.117 1 61 175 GLY A C 1
ATOM 1355 O O . GLY A 1 175 ? -10.344 1.545 -3.211 1 61 175 GLY A O 1
ATOM 1356 N N . LYS A 1 176 ? -11.008 0.829 -5.273 1 62.84 176 LYS A N 1
ATOM 1357 C CA . LYS A 1 176 ? -9.898 -0.117 -5.371 1 62.84 176 LYS A CA 1
ATOM 1358 C C . LYS A 1 176 ? -8.562 0.611 -5.465 1 62.84 176 LYS A C 1
ATOM 1360 O O . LYS A 1 176 ? -7.531 0.087 -5.039 1 62.84 176 LYS A O 1
ATOM 1365 N N . TYR A 1 177 ? -8.523 1.83 -5.953 1 75 177 TYR A N 1
ATOM 1366 C CA . TYR A 1 177 ? -7.258 2.525 -6.164 1 75 177 TYR A CA 1
ATOM 1367 C C . TYR A 1 177 ? -6.914 3.404 -4.969 1 75 177 TYR A C 1
ATOM 1369 O O . TYR A 1 177 ? -5.77 3.844 -4.82 1 75 177 TYR A O 1
ATOM 1377 N N . ARG A 1 178 ? -7.824 3.504 -4.121 1 78.38 178 ARG A N 1
ATOM 1378 C CA . ARG A 1 178 ? -7.621 4.367 -2.959 1 78.38 178 ARG A CA 1
ATOM 1379 C C . ARG A 1 178 ? -6.527 3.812 -2.053 1 78.38 178 ARG A C 1
ATOM 1381 O O . ARG A 1 178 ? -5.711 4.57 -1.521 1 78.38 178 ARG A O 1
ATOM 1388 N N . GLY A 1 179 ? -6.531 2.51 -1.998 1 82.69 179 GLY A N 1
ATOM 1389 C CA . GLY A 1 179 ? -5.508 1.881 -1.176 1 82.69 179 GLY A CA 1
ATOM 1390 C C . GLY A 1 179 ? -4.102 2.092 -1.702 1 82.69 179 GLY A C 1
ATOM 1391 O O . GLY A 1 179 ? -3.172 2.324 -0.928 1 82.69 179 GLY A O 1
ATOM 1392 N N . ILE A 1 180 ? -4.004 2.104 -2.967 1 84.44 180 ILE A N 1
ATOM 1393 C CA . ILE A 1 180 ? -2.701 2.281 -3.604 1 84.44 180 ILE A CA 1
ATOM 1394 C C . ILE A 1 180 ? -2.232 3.725 -3.422 1 84.44 180 ILE A C 1
ATOM 1396 O O . ILE A 1 180 ? -1.072 3.969 -3.084 1 84.44 180 ILE A O 1
ATOM 1400 N N . GLU A 1 181 ? -3.145 4.605 -3.619 1 88.62 181 GLU A N 1
ATOM 1401 C CA . GLU A 1 181 ? -2.811 6.02 -3.459 1 88.62 181 GLU A CA 1
ATOM 1402 C C . GLU A 1 181 ? -2.406 6.332 -2.021 1 88.62 181 GLU A C 1
ATOM 1404 O O . GLU A 1 181 ? -1.459 7.082 -1.787 1 88.62 181 GLU A O 1
ATOM 1409 N N . ALA A 1 182 ? -3.154 5.734 -1.136 1 90.69 182 ALA A N 1
ATOM 1410 C CA . ALA A 1 182 ? -2.869 5.957 0.279 1 90.69 182 ALA A CA 1
ATOM 1411 C C . ALA A 1 182 ? -1.488 5.422 0.65 1 90.69 182 ALA A C 1
ATOM 1413 O O . ALA A 1 182 ? -0.739 6.074 1.38 1 90.69 182 ALA A O 1
ATOM 1414 N N . CYS A 1 183 ? -1.176 4.328 0.14 1 90.88 183 CYS A N 1
ATOM 1415 C CA . CYS A 1 183 ? 0.132 3.73 0.38 1 90.88 183 CYS A CA 1
ATOM 1416 C C . CYS A 1 183 ? 1.244 4.602 -0.194 1 90.88 183 CYS A C 1
ATOM 1418 O O . CYS A 1 183 ? 2.266 4.82 0.459 1 90.88 183 CYS A O 1
ATOM 1420 N N . THR A 1 184 ? 1.056 5.047 -1.402 1 90.69 184 THR A N 1
ATOM 1421 C CA . THR A 1 184 ? 2.029 5.902 -2.072 1 90.69 184 THR A CA 1
ATOM 1422 C C . THR A 1 184 ? 2.248 7.191 -1.285 1 90.69 184 THR A C 1
ATOM 1424 O O . THR A 1 184 ? 3.389 7.609 -1.07 1 90.69 184 THR A O 1
ATOM 1427 N N . LEU A 1 185 ? 1.173 7.746 -0.812 1 94.38 185 LEU A N 1
ATOM 1428 C CA . LEU A 1 185 ? 1.267 8.984 -0.048 1 94.38 185 LEU A CA 1
ATOM 1429 C C . LEU A 1 185 ? 1.966 8.75 1.287 1 94.38 185 LEU A C 1
ATOM 1431 O O . LEU A 1 185 ? 2.809 9.547 1.701 1 94.38 185 LEU A O 1
ATOM 1435 N N . ALA A 1 186 ? 1.654 7.672 1.958 1 94.94 186 ALA A N 1
ATOM 1436 C CA . ALA A 1 186 ? 2.281 7.344 3.236 1 94.94 186 ALA A CA 1
ATOM 1437 C C . ALA A 1 186 ? 3.791 7.184 3.08 1 94.94 186 ALA A C 1
ATOM 1439 O O . ALA A 1 186 ? 4.562 7.668 3.912 1 94.94 186 ALA A O 1
ATOM 1440 N N . ARG A 1 187 ? 4.195 6.578 2.002 1 92.5 187 ARG A N 1
ATOM 1441 C CA . ARG A 1 187 ? 5.621 6.41 1.733 1 92.5 187 ARG A CA 1
ATOM 1442 C C . ARG A 1 187 ? 6.289 7.754 1.468 1 92.5 187 ARG A C 1
ATOM 1444 O O . ARG A 1 187 ? 7.398 8.008 1.944 1 92.5 187 ARG A O 1
ATOM 1451 N N . ALA A 1 188 ? 5.609 8.531 0.709 1 95 188 ALA A N 1
ATOM 1452 C CA . ALA A 1 188 ? 6.145 9.859 0.425 1 95 188 ALA A CA 1
ATOM 1453 C C . ALA A 1 188 ? 6.32 10.672 1.708 1 95 188 ALA A C 1
ATOM 1455 O O . ALA A 1 188 ? 7.344 11.328 1.899 1 95 188 ALA A O 1
ATOM 1456 N N . LEU A 1 189 ? 5.359 10.586 2.545 1 96.88 189 LEU A N 1
ATOM 1457 C CA . LEU A 1 189 ? 5.414 11.305 3.811 1 96.88 189 LEU A CA 1
ATOM 1458 C C . LEU A 1 189 ? 6.59 10.836 4.656 1 96.88 189 LEU A C 1
ATOM 1460 O O . LEU A 1 189 ? 7.301 11.648 5.25 1 96.88 189 LEU A O 1
ATOM 1464 N N . TRP A 1 190 ? 6.789 9.578 4.699 1 94.81 190 TRP A N 1
ATOM 1465 C CA . TRP A 1 190 ? 7.906 9.039 5.461 1 94.81 190 TRP A CA 1
ATOM 1466 C C . TRP A 1 190 ? 9.234 9.547 4.906 1 94.81 190 TRP A C 1
ATOM 1468 O O . TRP A 1 190 ? 10.109 9.984 5.668 1 94.81 190 TRP A O 1
ATOM 1478 N N . ARG A 1 191 ? 9.391 9.531 3.641 1 93.44 191 ARG A N 1
ATOM 1479 C CA . ARG A 1 191 ? 10.633 9.977 3.014 1 93.44 191 ARG A CA 1
ATOM 1480 C C . ARG A 1 191 ? 10.867 11.461 3.262 1 93.44 191 ARG A C 1
ATOM 1482 O O . ARG A 1 191 ? 12 11.883 3.516 1 93.44 191 ARG A O 1
ATOM 1489 N N . LEU A 1 192 ? 9.836 12.156 3.152 1 95.62 192 LEU A N 1
ATOM 1490 C CA . LEU A 1 192 ? 9.945 13.594 3.383 1 95.62 192 LEU A CA 1
ATOM 1491 C C . LEU A 1 192 ? 10.383 13.883 4.816 1 95.62 192 LEU A C 1
ATOM 1493 O O . LEU A 1 192 ? 11.094 14.852 5.066 1 95.62 192 LEU A O 1
ATOM 1497 N N . ALA A 1 193 ? 9.969 13.023 5.73 1 94.94 193 ALA A N 1
ATOM 1498 C CA . ALA A 1 193 ? 10.328 13.203 7.137 1 94.94 193 ALA A CA 1
ATOM 1499 C C . ALA A 1 193 ? 11.828 13.016 7.344 1 94.94 193 ALA A C 1
ATOM 1501 O O . ALA A 1 193 ? 12.391 13.523 8.312 1 94.94 193 ALA A O 1
ATOM 1502 N N . LEU A 1 194 ? 12.477 12.305 6.445 1 92.5 194 LEU A N 1
ATOM 1503 C CA . LEU A 1 194 ? 13.898 12 6.578 1 92.5 194 LEU A CA 1
ATOM 1504 C C . LEU A 1 194 ? 14.75 13.141 6.035 1 92.5 194 LEU A C 1
ATOM 1506 O O . LEU A 1 194 ? 15.953 13.203 6.293 1 92.5 194 LEU A O 1
ATOM 1510 N N . GLU A 1 195 ? 14.055 13.969 5.316 1 91.12 195 GLU A N 1
ATOM 1511 C CA . GLU A 1 195 ? 14.766 15.133 4.805 1 91.12 195 GLU A CA 1
ATOM 1512 C C . GLU A 1 195 ? 14.961 16.188 5.891 1 91.12 195 GLU A C 1
ATOM 1514 O O . GLU A 1 195 ? 14.039 16.469 6.656 1 91.12 195 GLU A O 1
ATOM 1519 N N . GLU A 1 196 ? 16.156 16.672 5.977 1 88.44 196 GLU A N 1
ATOM 1520 C CA . GLU A 1 196 ? 16.453 17.781 6.891 1 88.44 196 GLU A CA 1
ATOM 1521 C C . GLU A 1 196 ? 16.547 19.094 6.141 1 88.44 196 GLU A C 1
ATOM 1523 O O . GLU A 1 196 ? 17.484 19.312 5.367 1 88.44 196 GLU A O 1
ATOM 1528 N N . GLU A 1 197 ? 15.602 19.797 6.273 1 90.5 197 GLU A N 1
ATOM 1529 C CA . GLU A 1 197 ? 15.555 21.125 5.684 1 90.5 197 GLU A CA 1
ATOM 1530 C C . GLU A 1 197 ? 15.039 22.156 6.688 1 90.5 197 GLU A C 1
ATOM 1532 O O . GLU A 1 197 ? 14.906 21.859 7.875 1 90.5 197 GLU A O 1
ATOM 1537 N N . ASP A 1 198 ? 15.086 23.406 6.305 1 92.75 198 ASP A N 1
ATOM 1538 C CA . ASP A 1 198 ? 14.492 24.484 7.102 1 92.75 198 ASP A CA 1
ATOM 1539 C C . ASP A 1 198 ? 13.398 25.203 6.32 1 92.75 198 ASP A C 1
ATOM 1541 O O . ASP A 1 198 ? 13.414 25.219 5.086 1 92.75 198 ASP A O 1
ATOM 1545 N N . GLY A 1 199 ? 12.484 25.766 7.145 1 95.94 199 GLY A N 1
ATOM 1546 C CA . GLY A 1 199 ? 11.469 26.609 6.527 1 95.94 199 GLY A CA 1
ATOM 1547 C C . GLY A 1 199 ? 10.266 25.828 6.031 1 95.94 199 GLY A C 1
ATOM 1548 O O . GLY A 1 199 ? 9.969 24.75 6.535 1 95.94 199 GLY A O 1
ATOM 1549 N N . VAL A 1 200 ? 9.531 26.469 5.121 1 98.06 200 VAL A N 1
ATOM 1550 C CA . VAL A 1 200 ? 8.281 25.906 4.609 1 98.06 200 VAL A CA 1
ATOM 1551 C C . VAL A 1 200 ? 8.508 25.312 3.225 1 98.06 200 VAL A C 1
ATOM 1553 O O . VAL A 1 200 ? 9.078 25.953 2.348 1 98.06 200 VAL A O 1
ATOM 1556 N N . ARG A 1 201 ? 8.109 24.094 3.098 1 97.56 201 ARG A N 1
ATOM 1557 C CA . ARG A 1 201 ? 8.156 23.422 1.804 1 97.56 201 ARG A CA 1
ATOM 1558 C C . ARG A 1 201 ? 6.781 22.891 1.405 1 97.56 201 ARG A C 1
ATOM 1560 O O . ARG A 1 201 ? 6.125 22.203 2.189 1 97.56 201 ARG A O 1
ATOM 1567 N N . VAL A 1 202 ? 6.398 23.297 0.239 1 98 202 VAL A N 1
ATOM 1568 C CA . VAL A 1 202 ? 5.172 22.75 -0.343 1 98 202 VAL A CA 1
ATOM 1569 C C . VAL A 1 202 ? 5.523 21.703 -1.399 1 98 202 VAL A C 1
ATOM 1571 O O . VAL A 1 202 ? 6.289 21.984 -2.324 1 98 202 VAL A O 1
ATOM 1574 N N . VAL A 1 203 ? 5.027 20.516 -1.234 1 97.56 203 VAL A N 1
ATOM 1575 C CA . VAL A 1 203 ? 5.324 19.422 -2.145 1 97.56 203 VAL A CA 1
ATOM 1576 C C . VAL A 1 203 ? 4.082 19.062 -2.955 1 97.56 203 VAL A C 1
ATOM 1578 O O . VAL A 1 203 ? 3.072 18.625 -2.398 1 97.56 203 VAL A O 1
ATOM 1581 N N . GLU A 1 204 ? 4.199 19.172 -4.238 1 96.06 204 GLU A N 1
ATOM 1582 C CA . GLU A 1 204 ? 3.061 18.953 -5.129 1 96.06 204 GLU A CA 1
ATOM 1583 C C . GLU A 1 204 ? 2.938 17.484 -5.52 1 96.06 204 GLU A C 1
ATOM 1585 O O . GLU A 1 204 ? 3.844 16.688 -5.262 1 96.06 204 GLU A O 1
ATOM 1590 N N . SER A 1 205 ? 1.88 17.156 -6.168 1 91.75 205 SER A N 1
ATOM 1591 C CA . SER A 1 205 ? 1.45 15.781 -6.414 1 91.75 205 SER A CA 1
ATOM 1592 C C . SER A 1 205 ? 2.488 15.016 -7.23 1 91.75 205 SER A C 1
ATOM 1594 O O . SER A 1 205 ? 2.758 13.844 -6.961 1 91.75 205 SER A O 1
ATOM 1596 N N . ASP A 1 206 ? 3.066 15.648 -8.195 1 89 206 ASP A N 1
ATOM 1597 C CA . ASP A 1 206 ? 4.039 14.969 -9.039 1 89 206 ASP A CA 1
ATOM 1598 C C . ASP A 1 206 ? 5.266 14.539 -8.242 1 89 206 ASP A C 1
ATOM 1600 O O . ASP A 1 206 ? 5.77 13.43 -8.414 1 89 206 ASP A O 1
ATOM 1604 N N . GLU A 1 207 ? 5.73 15.422 -7.41 1 93.31 207 GLU A N 1
ATOM 1605 C CA . GLU A 1 207 ? 6.863 15.086 -6.555 1 93.31 207 GLU A CA 1
ATOM 1606 C C . GLU A 1 207 ? 6.492 14.016 -5.535 1 93.31 207 GLU A C 1
ATOM 1608 O O . GLU A 1 207 ? 7.297 13.125 -5.234 1 93.31 207 GLU A O 1
ATOM 1613 N N . LEU A 1 208 ? 5.262 14.07 -5.016 1 93.44 208 LEU A N 1
ATOM 1614 C CA . LEU A 1 208 ? 4.793 13.055 -4.082 1 93.44 208 LEU A CA 1
ATOM 1615 C C . LEU A 1 208 ? 4.793 11.68 -4.734 1 93.44 208 LEU A C 1
ATOM 1617 O O . LEU A 1 208 ? 5.184 10.688 -4.109 1 93.44 208 LEU A O 1
ATOM 1621 N N . ARG A 1 209 ? 4.336 11.625 -5.961 1 88 209 ARG A N 1
ATOM 1622 C CA . ARG A 1 209 ? 4.32 10.375 -6.711 1 88 209 ARG A CA 1
ATOM 1623 C C . ARG A 1 209 ? 5.723 9.797 -6.84 1 88 209 ARG A C 1
ATOM 1625 O O . ARG A 1 209 ? 5.93 8.602 -6.629 1 88 209 ARG A O 1
ATOM 1632 N N . ARG A 1 210 ? 6.664 10.648 -7.148 1 88.38 210 ARG A N 1
ATOM 1633 C CA . ARG A 1 210 ? 8.047 10.211 -7.309 1 88.38 210 ARG A CA 1
ATOM 1634 C C . ARG A 1 210 ? 8.617 9.703 -5.992 1 88.38 210 ARG A C 1
ATOM 1636 O O . ARG A 1 210 ? 9.281 8.664 -5.957 1 88.38 210 ARG A O 1
ATOM 1643 N N . LEU A 1 211 ? 8.312 10.367 -4.934 1 89.56 211 LEU A N 1
ATOM 1644 C CA . LEU A 1 211 ? 8.836 10.008 -3.619 1 89.56 211 LEU A CA 1
ATOM 1645 C C . LEU A 1 211 ? 8.188 8.719 -3.113 1 89.56 211 LEU A C 1
ATOM 1647 O O . LEU A 1 211 ? 8.82 7.945 -2.391 1 89.56 211 LEU A O 1
ATOM 1651 N N . GLY A 1 212 ? 6.922 8.5 -3.516 1 88.5 212 GLY A N 1
ATOM 1652 C CA . GLY A 1 212 ? 6.168 7.363 -3.008 1 88.5 212 GLY A CA 1
ATOM 1653 C C . GLY A 1 212 ? 6.438 6.078 -3.77 1 88.5 212 GLY A C 1
ATOM 1654 O O . GLY A 1 212 ? 6.07 4.992 -3.314 1 88.5 212 GLY A O 1
ATOM 1655 N N . ARG A 1 213 ? 6.984 6.164 -4.992 1 76.56 213 ARG A N 1
ATOM 1656 C CA . ARG A 1 213 ? 7.191 5.012 -5.863 1 76.56 213 ARG A CA 1
ATOM 1657 C C . ARG A 1 213 ? 8.5 4.305 -5.531 1 76.56 213 ARG A C 1
ATOM 1659 O O . ARG A 1 213 ? 8.711 3.158 -5.938 1 76.56 213 ARG A O 1
ATOM 1666 N N . ILE A 1 214 ? 9.398 4.836 -4.836 1 62.06 214 ILE A N 1
ATOM 1667 C CA . ILE A 1 214 ? 10.68 4.207 -4.562 1 62.06 214 ILE A CA 1
ATOM 1668 C C . ILE A 1 214 ? 10.602 3.416 -3.26 1 62.06 214 ILE A C 1
ATOM 1670 O O . ILE A 1 214 ? 10.094 3.918 -2.254 1 62.06 214 ILE A O 1
ATOM 1674 N N . MET B 1 1 ? 24.641 -10.828 -11.086 1 35.5 1 MET B N 1
ATOM 1675 C CA . MET B 1 1 ? 24.047 -9.766 -11.898 1 35.5 1 MET B CA 1
ATOM 1676 C C . MET B 1 1 ? 22.578 -9.57 -11.562 1 35.5 1 MET B C 1
ATOM 1678 O O . MET B 1 1 ? 21.812 -10.531 -11.508 1 35.5 1 MET B O 1
ATOM 1682 N N . TYR B 1 2 ? 22.188 -8.688 -10.703 1 46.66 2 TYR B N 1
ATOM 1683 C CA . TYR B 1 2 ? 20.797 -8.453 -10.328 1 46.66 2 TYR B CA 1
ATOM 1684 C C . TYR B 1 2 ? 19.906 -8.336 -11.57 1 46.66 2 TYR B C 1
ATOM 1686 O O . TYR B 1 2 ? 20.219 -7.574 -12.484 1 46.66 2 TYR B O 1
ATOM 1694 N N . LEU B 1 3 ? 19.391 -9.43 -12.07 1 60.06 3 LEU B N 1
ATOM 1695 C CA . LEU B 1 3 ? 18.594 -9.375 -13.281 1 60.06 3 LEU B CA 1
ATOM 1696 C C . LEU B 1 3 ? 17.422 -8.406 -13.117 1 60.06 3 LEU B C 1
ATOM 1698 O O . LEU B 1 3 ? 16.641 -8.523 -12.164 1 60.06 3 LEU B O 1
ATOM 1702 N N . THR B 1 4 ? 17.688 -7.227 -13.508 1 77.19 4 THR B N 1
ATOM 1703 C CA . THR B 1 4 ? 16.578 -6.273 -13.492 1 77.19 4 THR B CA 1
ATOM 1704 C C . THR B 1 4 ? 15.547 -6.629 -14.562 1 77.19 4 THR B C 1
ATOM 1706 O O . THR B 1 4 ? 15.805 -6.48 -15.758 1 77.19 4 THR B O 1
ATOM 1709 N N . PRO B 1 5 ? 14.492 -7.293 -14.148 1 88.38 5 PRO B N 1
ATOM 1710 C CA . PRO B 1 5 ? 13.5 -7.707 -15.141 1 88.38 5 PRO B CA 1
ATOM 1711 C C . PRO B 1 5 ? 12.961 -6.535 -15.961 1 88.38 5 PRO B C 1
ATOM 1713 O O . PRO B 1 5 ? 12.805 -5.43 -15.438 1 88.38 5 PRO B O 1
ATOM 1716 N N . GLN B 1 6 ? 12.789 -6.758 -17.281 1 94.81 6 GLN B N 1
ATOM 1717 C CA . GLN B 1 6 ? 12.242 -5.738 -18.172 1 94.81 6 GLN B CA 1
ATOM 1718 C C . GLN B 1 6 ? 10.852 -6.117 -18.656 1 94.81 6 GLN B C 1
ATOM 1720 O O . GLN B 1 6 ? 10.023 -5.246 -18.938 1 94.81 6 GLN B O 1
ATOM 1725 N N . HIS B 1 7 ? 10.625 -7.453 -18.844 1 97.75 7 HIS B N 1
ATOM 1726 C CA . HIS B 1 7 ? 9.367 -7.988 -19.344 1 97.75 7 HIS B CA 1
ATOM 1727 C C . HIS B 1 7 ? 8.703 -8.898 -18.312 1 97.75 7 HIS B C 1
ATOM 1729 O O . HIS B 1 7 ? 9.234 -9.961 -17.984 1 97.75 7 HIS B O 1
ATOM 1735 N N . VAL B 1 8 ? 7.508 -8.469 -17.922 1 98.25 8 VAL B N 1
ATOM 1736 C CA . VAL B 1 8 ? 6.863 -9.164 -16.812 1 98.25 8 VAL B CA 1
ATOM 1737 C C . VAL B 1 8 ? 5.496 -9.688 -17.25 1 98.25 8 VAL B C 1
ATOM 1739 O O . VAL B 1 8 ? 4.75 -8.992 -17.938 1 98.25 8 VAL B O 1
ATOM 1742 N N . LEU B 1 9 ? 5.203 -10.914 -16.969 1 98.38 9 LEU B N 1
ATOM 1743 C CA . LEU B 1 9 ? 3.867 -11.484 -17.094 1 98.38 9 LEU B CA 1
ATOM 1744 C C . LEU B 1 9 ? 3.168 -11.547 -15.742 1 98.38 9 LEU B C 1
ATOM 1746 O O . LEU B 1 9 ? 3.729 -12.062 -14.773 1 98.38 9 LEU B O 1
ATOM 1750 N N . LEU B 1 10 ? 1.95 -10.969 -15.656 1 98.19 10 LEU B N 1
ATOM 1751 C CA . LEU B 1 10 ? 1.253 -10.867 -14.383 1 98.19 10 LEU B CA 1
ATOM 1752 C C . LEU B 1 10 ? -0.167 -11.406 -14.492 1 98.19 10 LEU B C 1
ATOM 1754 O O . LEU B 1 10 ? -0.972 -10.898 -15.273 1 98.19 10 LEU B O 1
ATOM 1758 N N . ALA B 1 11 ? -0.485 -12.453 -13.75 1 97.62 11 ALA B N 1
ATOM 1759 C CA . ALA B 1 11 ? -1.859 -12.922 -13.586 1 97.62 11 ALA B CA 1
ATOM 1760 C C . ALA B 1 11 ? -2.445 -12.445 -12.258 1 97.62 11 ALA B C 1
ATOM 1762 O O . ALA B 1 11 ? -1.754 -12.43 -11.242 1 97.62 11 ALA B O 1
ATOM 1763 N N . GLY B 1 12 ? -3.658 -12.125 -12.312 1 96.06 12 GLY B N 1
ATOM 1764 C CA . GLY B 1 12 ? -4.309 -11.641 -11.102 1 96.06 12 GLY B CA 1
ATOM 1765 C C . GLY B 1 12 ? -4.117 -10.148 -10.883 1 96.06 12 GLY B C 1
ATOM 1766 O O . GLY B 1 12 ? -4.105 -9.68 -9.742 1 96.06 12 GLY B O 1
ATOM 1767 N N . ALA B 1 13 ? -4.035 -9.398 -11.914 1 95.25 13 ALA B N 1
ATOM 1768 C CA . ALA B 1 13 ? -3.752 -7.965 -11.844 1 95.25 13 ALA B CA 1
ATOM 1769 C C . ALA B 1 13 ? -4.941 -7.195 -11.281 1 95.25 13 ALA B C 1
ATOM 1771 O O . ALA B 1 13 ? -4.797 -6.055 -10.836 1 95.25 13 ALA B O 1
ATOM 1772 N N . THR B 1 14 ? -6.105 -7.77 -11.242 1 92.62 14 THR B N 1
ATOM 1773 C CA . THR B 1 14 ? -7.297 -7.062 -10.781 1 92.62 14 THR B CA 1
ATOM 1774 C C . THR B 1 14 ? -7.555 -7.348 -9.305 1 92.62 14 THR B C 1
ATOM 1776 O O . THR B 1 14 ? -8.438 -6.738 -8.695 1 92.62 14 THR B O 1
ATOM 1779 N N . GLY B 1 15 ? -6.867 -8.281 -8.773 1 91.06 15 GLY B N 1
ATOM 1780 C CA . GLY B 1 15 ? -7.004 -8.555 -7.348 1 91.06 15 GLY B CA 1
ATOM 1781 C C . GLY B 1 15 ? -6.328 -7.516 -6.473 1 91.06 15 GLY B C 1
ATOM 1782 O O . GLY B 1 15 ? -5.594 -6.66 -6.973 1 91.06 15 GLY B O 1
ATOM 1783 N N . LEU B 1 16 ? -6.547 -7.66 -5.203 1 89.56 16 LEU B N 1
ATOM 1784 C CA . LEU B 1 16 ? -6.051 -6.68 -4.246 1 89.56 16 LEU B CA 1
ATOM 1785 C C . LEU B 1 16 ? -4.527 -6.613 -4.277 1 89.56 16 LEU B C 1
ATOM 1787 O O . LEU B 1 16 ? -3.953 -5.539 -4.469 1 89.56 16 LEU B O 1
ATOM 1791 N N . THR B 1 17 ? -3.814 -7.734 -4.156 1 93.19 17 THR B N 1
ATOM 1792 C CA . THR B 1 17 ? -2.355 -7.754 -4.195 1 93.19 17 THR B CA 1
ATOM 17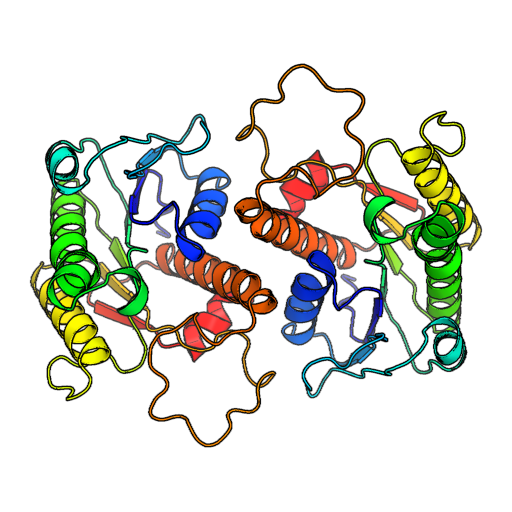93 C C . THR B 1 17 ? -1.853 -7.465 -5.609 1 93.19 17 THR B C 1
ATOM 1795 O O . THR B 1 17 ? -0.895 -6.711 -5.793 1 93.19 17 THR B O 1
ATOM 1798 N N . GLY B 1 18 ? -2.504 -8.016 -6.59 1 95.44 18 GLY B N 1
ATOM 1799 C CA . GLY B 1 18 ? -2.105 -7.844 -7.977 1 95.44 18 GLY B CA 1
ATOM 1800 C C . GLY B 1 18 ? -2.139 -6.395 -8.43 1 95.44 18 GLY B C 1
ATOM 1801 O O . GLY B 1 18 ? -1.276 -5.961 -9.195 1 95.44 18 GLY B O 1
ATOM 1802 N N . GLU B 1 19 ? -3.15 -5.715 -7.941 1 93.19 19 GLU B N 1
ATOM 1803 C CA . GLU B 1 19 ? -3.256 -4.309 -8.312 1 93.19 19 GLU B CA 1
ATOM 1804 C C . GLU B 1 19 ? -2.096 -3.494 -7.746 1 93.19 19 GLU B C 1
ATOM 1806 O O . GLU B 1 19 ? -1.549 -2.623 -8.422 1 93.19 19 GLU B O 1
ATOM 1811 N N . HIS B 1 20 ? -1.759 -3.75 -6.52 1 92.81 20 HIS B N 1
ATOM 1812 C CA . HIS B 1 20 ? -0.62 -3.08 -5.902 1 92.81 20 HIS B CA 1
ATOM 1813 C C . HIS B 1 20 ? 0.681 -3.436 -6.617 1 92.81 20 HIS B C 1
ATOM 1815 O O . HIS B 1 20 ? 1.523 -2.566 -6.852 1 92.81 20 HIS B O 1
ATOM 1821 N N . LEU B 1 21 ? 0.804 -4.664 -6.984 1 95.5 21 LEU B N 1
ATOM 1822 C CA . LEU B 1 21 ? 2.002 -5.109 -7.688 1 95.5 21 LEU B CA 1
ATOM 1823 C C . LEU B 1 21 ? 2.078 -4.496 -9.078 1 95.5 21 LEU B C 1
ATOM 1825 O O . LEU B 1 21 ? 3.141 -4.035 -9.508 1 95.5 21 LEU B O 1
ATOM 1829 N N . LEU B 1 22 ? 0.941 -4.496 -9.75 1 95.25 22 LEU B N 1
ATOM 1830 C CA . LEU B 1 22 ? 0.889 -3.893 -11.078 1 95.25 22 LEU B CA 1
ATOM 1831 C C . LEU B 1 22 ? 1.338 -2.436 -11.031 1 95.25 22 LEU B C 1
ATOM 1833 O O . LEU B 1 22 ? 2.133 -2.002 -11.867 1 95.25 22 LEU B O 1
ATOM 1837 N N . ASP B 1 23 ? 0.857 -1.741 -10.07 1 91.31 23 ASP B N 1
ATOM 1838 C CA . ASP B 1 23 ? 1.227 -0.337 -9.914 1 91.31 23 ASP B CA 1
ATOM 1839 C C . ASP B 1 23 ? 2.734 -0.184 -9.727 1 91.31 23 ASP B C 1
ATOM 1841 O O . ASP B 1 23 ? 3.359 0.678 -10.344 1 91.31 23 ASP B O 1
ATOM 1845 N N . ARG B 1 24 ? 3.273 -0.993 -8.922 1 90.81 24 ARG B N 1
ATOM 1846 C CA . ARG B 1 24 ? 4.711 -0.962 -8.68 1 90.81 24 ARG B CA 1
ATOM 1847 C C . ARG B 1 24 ? 5.484 -1.27 -9.961 1 90.81 24 ARG B C 1
ATOM 1849 O O . ARG B 1 24 ? 6.453 -0.581 -10.289 1 90.81 24 ARG B O 1
ATOM 1856 N N . LEU B 1 25 ? 5.055 -2.203 -10.656 1 94.31 25 LEU B N 1
ATOM 1857 C CA . LEU B 1 25 ? 5.734 -2.631 -11.875 1 94.31 25 LEU B CA 1
ATOM 1858 C C . LEU B 1 25 ? 5.699 -1.531 -12.93 1 94.31 25 LEU B C 1
ATOM 1860 O O . LEU B 1 25 ? 6.711 -1.257 -13.578 1 94.31 25 LEU B O 1
ATOM 1864 N N . LEU B 1 26 ? 4.582 -0.915 -13.078 1 92.19 26 LEU B N 1
ATOM 1865 C CA . LEU B 1 26 ? 4.395 0.084 -14.125 1 92.19 26 LEU B CA 1
ATOM 1866 C C . LEU B 1 26 ? 5.188 1.351 -13.812 1 92.19 26 LEU B C 1
ATOM 1868 O O . LEU B 1 26 ? 5.418 2.178 -14.695 1 92.19 26 LEU B O 1
ATOM 1872 N N . ASN B 1 27 ? 5.633 1.433 -12.555 1 85.75 27 ASN B N 1
ATOM 1873 C CA . ASN B 1 27 ? 6.379 2.621 -12.148 1 85.75 27 ASN B CA 1
ATOM 1874 C C . ASN B 1 27 ? 7.863 2.322 -11.984 1 85.75 27 ASN B C 1
ATOM 1876 O O . ASN B 1 27 ? 8.633 3.184 -11.547 1 85.75 27 ASN B O 1
ATOM 1880 N N . GLU B 1 28 ? 8.188 1.198 -12.305 1 88.5 28 GLU B N 1
ATOM 1881 C CA . GLU B 1 28 ? 9.594 0.811 -12.25 1 88.5 28 GLU B CA 1
ATOM 1882 C C . GLU B 1 28 ? 10.305 1.126 -13.562 1 88.5 28 GLU B C 1
ATOM 1884 O O . GLU B 1 28 ? 9.93 0.612 -14.617 1 88.5 28 GLU B O 1
ATOM 1889 N N . PRO B 1 29 ? 11.367 1.922 -13.484 1 88.62 29 PRO B N 1
ATOM 1890 C CA . PRO B 1 29 ? 12.008 2.385 -14.719 1 88.62 29 PRO B CA 1
ATOM 1891 C C . PRO B 1 29 ? 12.578 1.24 -15.555 1 88.62 29 PRO B C 1
ATOM 1893 O O . PRO B 1 29 ? 12.664 1.351 -16.781 1 88.62 29 PRO B O 1
ATOM 1896 N N . THR B 1 30 ? 12.953 0.24 -14.93 1 91.12 30 THR B N 1
ATOM 1897 C CA . THR B 1 30 ? 13.609 -0.846 -15.648 1 91.12 30 THR B CA 1
ATOM 1898 C C . THR B 1 30 ? 12.586 -1.701 -16.391 1 91.12 30 THR B C 1
ATOM 1900 O O . THR B 1 30 ? 12.938 -2.467 -17.297 1 91.12 30 THR B O 1
ATOM 1903 N N . ILE B 1 31 ? 11.32 -1.596 -16.047 1 94.81 31 ILE B N 1
ATOM 1904 C CA . ILE B 1 31 ? 10.281 -2.404 -16.672 1 94.81 31 ILE B CA 1
ATOM 1905 C C . ILE B 1 31 ? 9.789 -1.721 -17.953 1 94.81 31 ILE B C 1
ATOM 1907 O O . ILE B 1 31 ? 9.344 -0.573 -17.922 1 94.81 31 ILE B O 1
ATOM 1911 N N . THR B 1 32 ? 9.859 -2.471 -19.016 1 96.19 32 THR B N 1
ATOM 1912 C CA . THR B 1 32 ? 9.469 -1.89 -20.297 1 96.19 32 THR B CA 1
ATOM 1913 C C . THR B 1 32 ? 8.125 -2.443 -20.75 1 96.19 32 THR B C 1
ATOM 1915 O O . THR B 1 32 ? 7.469 -1.863 -21.625 1 96.19 32 THR B O 1
ATOM 1918 N N . ARG B 1 33 ? 7.738 -3.588 -20.188 1 97.62 33 ARG B N 1
ATOM 1919 C CA . ARG B 1 33 ? 6.48 -4.215 -20.578 1 97.62 33 ARG B CA 1
ATOM 1920 C C . ARG B 1 33 ? 5.906 -5.066 -19.453 1 97.62 33 ARG B C 1
ATOM 1922 O O . ARG B 1 33 ? 6.613 -5.898 -18.891 1 97.62 33 ARG B O 1
ATOM 1929 N N . VAL B 1 34 ? 4.648 -4.809 -19.219 1 98.06 34 VAL B N 1
ATOM 1930 C CA . VAL B 1 34 ? 3.861 -5.684 -18.359 1 98.06 34 VAL B CA 1
ATOM 1931 C C . VAL B 1 34 ? 2.701 -6.285 -19.141 1 98.06 34 VAL B C 1
ATOM 1933 O O . VAL B 1 34 ? 1.816 -5.559 -19.609 1 98.06 34 VAL B O 1
ATOM 1936 N N . LEU B 1 35 ? 2.773 -7.559 -19.344 1 98 35 LEU B N 1
ATOM 1937 C CA . LEU B 1 35 ? 1.675 -8.305 -19.953 1 98 35 LEU B CA 1
ATOM 1938 C C . LEU B 1 35 ? 0.755 -8.883 -18.875 1 98 35 LEU B C 1
ATOM 1940 O O . LEU B 1 35 ? 1.163 -9.75 -18.094 1 98 35 LEU B O 1
ATOM 1944 N N . ALA B 1 36 ? -0.484 -8.336 -18.828 1 97.44 36 ALA B N 1
ATOM 1945 C CA . ALA B 1 36 ? -1.415 -8.711 -17.781 1 97.44 36 ALA B CA 1
ATOM 1946 C C . ALA B 1 36 ? -2.773 -9.102 -18.344 1 97.44 36 ALA B C 1
ATOM 1948 O O . ALA B 1 36 ? -3.65 -8.25 -18.516 1 97.44 36 ALA B O 1
ATOM 1949 N N . PRO B 1 37 ? -2.973 -10.375 -18.547 1 96.69 37 PRO B N 1
ATOM 1950 C CA . PRO B 1 37 ? -4.301 -10.797 -19 1 96.69 37 PRO B CA 1
ATOM 1951 C C . PRO B 1 37 ? -5.344 -10.734 -17.891 1 96.69 37 PRO B C 1
ATOM 1953 O O . PRO B 1 37 ? -5.062 -11.117 -16.75 1 96.69 37 PRO B O 1
ATOM 1956 N N . THR B 1 38 ? -6.492 -10.172 -18.234 1 95.75 38 THR B N 1
ATOM 1957 C CA . THR B 1 38 ? -7.559 -10.039 -17.25 1 95.75 38 THR B CA 1
ATOM 1958 C C . THR B 1 38 ? -8.922 -10.32 -17.891 1 95.75 38 THR B C 1
ATOM 1960 O O . THR B 1 38 ? -9.031 -10.414 -19.109 1 95.75 38 THR B O 1
ATOM 1963 N N . ARG B 1 39 ? -9.859 -10.523 -16.969 1 92.75 39 ARG B N 1
ATOM 1964 C CA . ARG B 1 39 ? -11.219 -10.742 -17.453 1 92.75 39 ARG B CA 1
ATOM 1965 C C . ARG B 1 39 ? -11.906 -9.414 -17.766 1 92.75 39 ARG B C 1
ATOM 1967 O O . ARG B 1 39 ? -12.852 -9.375 -18.547 1 92.75 39 ARG B O 1
ATOM 1974 N N . ARG B 1 40 ? -11.492 -8.352 -17.125 1 90.88 40 ARG B N 1
ATOM 1975 C CA . ARG B 1 40 ? -11.977 -6.992 -17.328 1 90.88 40 ARG B CA 1
ATOM 1976 C C . ARG B 1 40 ? -10.828 -6.035 -17.625 1 90.88 40 ARG B C 1
ATOM 1978 O O . ARG B 1 40 ? -9.711 -6.23 -17.141 1 90.88 40 ARG B O 1
ATOM 1985 N N . PRO B 1 41 ? -11.156 -5.043 -18.359 1 93 41 PRO B N 1
ATOM 1986 C CA . PRO B 1 41 ? -10.078 -4.152 -18.781 1 93 41 PRO B CA 1
ATOM 1987 C C . PRO B 1 41 ? -9.438 -3.402 -17.609 1 93 41 PRO B C 1
ATOM 1989 O O . PRO B 1 41 ? -10.125 -3.021 -16.656 1 93 41 PRO B O 1
ATOM 1992 N N . LEU B 1 42 ? -8.172 -3.238 -17.781 1 92.25 42 LEU B N 1
ATOM 1993 C CA . LEU B 1 42 ? -7.395 -2.381 -16.891 1 92.25 42 LEU B CA 1
ATOM 1994 C C . LEU B 1 42 ? -7.227 -0.988 -17.484 1 92.25 42 LEU B C 1
ATOM 1996 O O . LEU B 1 42 ? -7.438 -0.792 -18.688 1 92.25 42 LEU B O 1
ATOM 2000 N N . ALA B 1 43 ? -6.902 -0.071 -16.578 1 85.75 43 ALA B N 1
ATOM 2001 C CA . ALA B 1 43 ? -6.574 1.258 -17.078 1 85.75 43 ALA B CA 1
ATOM 2002 C C . ALA B 1 43 ? -5.359 1.209 -18 1 85.75 43 ALA B C 1
ATOM 2004 O O . ALA B 1 43 ? -4.398 0.481 -17.734 1 85.75 43 ALA B O 1
ATOM 2005 N N . GLU B 1 44 ? -5.363 2.002 -19.031 1 90.06 44 GLU B N 1
ATOM 2006 C CA . GLU B 1 44 ? -4.293 1.98 -20.031 1 90.06 44 GLU B CA 1
ATOM 2007 C C . GLU B 1 44 ? -2.992 2.531 -19.453 1 90.06 44 GLU B C 1
ATOM 2009 O O . GLU B 1 44 ? -3.014 3.371 -18.547 1 90.06 44 GLU B O 1
ATOM 2014 N N . HIS B 1 45 ? -1.975 2.062 -19.953 1 91.44 45 HIS B N 1
ATOM 2015 C CA . HIS B 1 45 ? -0.62 2.5 -19.641 1 91.44 45 HIS B CA 1
ATOM 2016 C C . HIS B 1 45 ? 0.355 2.121 -20.75 1 91.44 45 HIS B C 1
ATOM 2018 O O . HIS B 1 45 ? 0.25 1.038 -21.328 1 91.44 45 HIS B O 1
ATOM 2024 N N . PRO B 1 46 ? 1.341 2.961 -21.016 1 92.5 46 PRO B N 1
ATOM 2025 C CA . PRO B 1 46 ? 2.24 2.725 -22.141 1 92.5 46 PRO B CA 1
ATOM 2026 C C . PRO B 1 46 ? 2.996 1.403 -22.031 1 92.5 46 PRO B C 1
ATOM 2028 O O . PRO B 1 46 ? 3.355 0.806 -23.047 1 92.5 46 PRO B O 1
ATOM 2031 N N . HIS B 1 47 ? 3.234 0.98 -20.859 1 95.69 47 HIS B N 1
ATOM 2032 C CA . HIS B 1 47 ? 4.023 -0.232 -20.672 1 95.69 47 HIS B CA 1
ATOM 2033 C C . HIS B 1 47 ? 3.127 -1.434 -20.391 1 95.69 47 HIS B C 1
ATOM 2035 O O . HIS B 1 47 ? 3.619 -2.535 -20.141 1 95.69 47 HIS B O 1
ATOM 2041 N N . LEU B 1 48 ? 1.827 -1.223 -20.484 1 96.94 48 LEU B N 1
ATOM 2042 C CA . LEU B 1 48 ? 0.891 -2.287 -20.141 1 96.94 48 LEU B CA 1
ATOM 2043 C C . LEU B 1 48 ? 0.259 -2.883 -21.391 1 96.94 48 LEU B C 1
ATOM 2045 O O . LEU B 1 48 ? -0.291 -2.156 -22.234 1 96.94 48 LEU B O 1
ATOM 2049 N N . GLU B 1 49 ? 0.403 -4.09 -21.594 1 97.12 49 GLU B N 1
ATOM 2050 C CA . GLU B 1 49 ? -0.385 -4.891 -22.531 1 97.12 49 GLU B CA 1
ATOM 2051 C C . GLU B 1 49 ? -1.426 -5.727 -21.781 1 97.12 49 GLU B C 1
ATOM 2053 O O . GLU B 1 49 ? -1.077 -6.617 -21 1 97.12 49 GLU B O 1
ATOM 2058 N N . ASN B 1 50 ? -2.68 -5.469 -22.109 1 96.75 50 ASN B N 1
ATOM 2059 C CA . ASN B 1 50 ? -3.768 -6.062 -21.344 1 96.75 50 ASN B CA 1
ATOM 2060 C C . ASN B 1 50 ? -4.742 -6.824 -22.234 1 96.75 50 ASN B C 1
ATOM 2062 O O . ASN B 1 50 ? -5.797 -6.301 -22.594 1 96.75 50 ASN B O 1
ATOM 2066 N N . PRO B 1 51 ? -4.379 -8.039 -22.594 1 95.69 51 PRO B N 1
ATOM 2067 C CA . PRO B 1 51 ? -5.402 -8.867 -23.25 1 95.69 51 PRO B CA 1
ATOM 2068 C C . PRO B 1 51 ? -6.605 -9.125 -22.344 1 95.69 51 PRO B C 1
ATOM 2070 O O . PRO B 1 51 ? -6.445 -9.562 -21.203 1 95.69 51 PRO B O 1
ATOM 2073 N N . VAL B 1 52 ? -7.789 -8.883 -22.891 1 95.75 52 VAL B N 1
ATOM 2074 C CA . VAL B 1 52 ? -9 -8.992 -22.094 1 95.75 52 VAL B CA 1
ATOM 2075 C C . VAL B 1 52 ? -9.859 -10.148 -22.594 1 95.75 52 VAL B C 1
ATOM 2077 O O . VAL B 1 52 ? -10.109 -10.266 -23.797 1 95.75 52 VAL B O 1
ATOM 2080 N N . GLY B 1 53 ? -10.266 -11.008 -21.734 1 94.06 53 GLY B N 1
ATOM 2081 C CA . GLY B 1 53 ? -11.117 -12.125 -22.078 1 94.06 53 GLY B CA 1
ATOM 2082 C C . GLY B 1 53 ? -10.953 -13.312 -21.141 1 94.06 53 GLY B C 1
ATOM 2083 O O . GLY B 1 53 ? -10.531 -13.148 -20 1 94.06 53 GLY B O 1
ATOM 2084 N N . ASP B 1 54 ? -11.336 -14.383 -21.609 1 90.81 54 ASP B N 1
ATOM 2085 C CA . ASP B 1 54 ? -11.18 -15.625 -20.859 1 90.81 54 ASP B CA 1
ATOM 2086 C C . ASP B 1 54 ? -9.727 -16.109 -20.891 1 90.81 54 ASP B C 1
ATOM 2088 O O . ASP B 1 54 ? -9.195 -16.438 -21.953 1 90.81 54 ASP B O 1
ATOM 2092 N N . PRO B 1 55 ? -9.195 -16.156 -19.719 1 86.62 55 PRO B N 1
ATOM 2093 C CA . PRO B 1 55 ? -7.793 -16.578 -19.672 1 86.62 55 PRO B CA 1
ATOM 2094 C C . PRO B 1 55 ? -7.559 -17.938 -20.328 1 86.62 55 PRO B C 1
ATOM 2096 O O . PRO B 1 55 ? -6.508 -18.156 -20.922 1 86.62 55 PRO B O 1
ATOM 2099 N N . ALA B 1 56 ? -8.461 -18.781 -20.141 1 83.94 56 ALA B N 1
ATOM 2100 C CA . ALA B 1 56 ? -8.297 -20.109 -20.719 1 83.94 56 ALA B CA 1
ATOM 2101 C C . ALA B 1 56 ? -8.156 -20.031 -22.234 1 83.94 56 ALA B C 1
ATOM 2103 O O . ALA B 1 56 ? -7.531 -20.891 -22.859 1 83.94 56 ALA B O 1
ATOM 2104 N N . VAL B 1 57 ? -8.656 -18.969 -22.719 1 85 57 VAL B N 1
ATOM 2105 C CA . VAL B 1 57 ? -8.648 -18.797 -24.172 1 85 57 VAL B CA 1
ATOM 2106 C C . VAL B 1 57 ? -7.395 -18.047 -24.594 1 85 57 VAL B C 1
ATOM 2108 O O . VAL B 1 57 ? -6.711 -18.438 -25.547 1 85 57 VAL B O 1
ATOM 2111 N N . PHE B 1 58 ? -7.043 -17.094 -23.891 1 87.56 58 PHE B N 1
ATOM 2112 C CA . PHE B 1 58 ? -6.012 -16.203 -24.406 1 87.56 58 PHE B CA 1
ATOM 2113 C C . PHE B 1 58 ? -4.633 -16.625 -23.938 1 87.56 58 PHE B C 1
ATOM 2115 O O . PHE B 1 58 ? -3.617 -16.25 -24.516 1 87.56 58 PHE B O 1
ATOM 2122 N N . LEU B 1 59 ? -4.574 -17.422 -22.906 1 91.88 59 LEU B N 1
ATOM 2123 C CA . LEU B 1 59 ? -3.279 -17.75 -22.312 1 91.88 59 LEU B CA 1
ATOM 2124 C C . LEU B 1 59 ? -2.346 -18.359 -23.359 1 91.88 59 LEU B C 1
ATOM 2126 O O . LEU B 1 59 ? -1.199 -17.922 -23.5 1 91.88 59 LEU B O 1
ATOM 2130 N N . PRO B 1 60 ? -2.883 -19.359 -24.125 1 90.88 60 PRO B N 1
ATOM 2131 C CA . PRO B 1 60 ? -2.006 -19.984 -25.125 1 90.88 60 PRO B CA 1
ATOM 2132 C C . PRO B 1 60 ? -1.585 -19 -26.234 1 90.88 60 PRO B C 1
ATOM 2134 O O . PRO B 1 60 ? -0.625 -19.266 -26.953 1 90.88 60 PRO B O 1
ATOM 2137 N N . GLN B 1 61 ? -2.277 -17.891 -26.328 1 93 61 GLN B N 1
ATOM 2138 C CA . GLN B 1 61 ? -2.035 -16.969 -27.422 1 93 61 GLN B CA 1
ATOM 2139 C C . GLN B 1 61 ? -1.052 -15.875 -27 1 93 61 GLN B C 1
ATOM 2141 O O . GLN B 1 61 ? -0.608 -15.078 -27.828 1 93 61 GLN B O 1
ATOM 2146 N N . LEU B 1 62 ? -0.766 -15.883 -25.766 1 96.19 62 LEU B N 1
ATOM 2147 C CA . LEU B 1 62 ? 0.18 -14.867 -25.312 1 96.19 62 LEU B CA 1
ATOM 2148 C C . LEU B 1 62 ? 1.541 -15.062 -25.969 1 96.19 62 LEU B C 1
ATOM 2150 O O . LEU B 1 62 ? 1.987 -16.188 -26.172 1 96.19 62 LEU B O 1
ATOM 2154 N N . ALA B 1 63 ? 2.123 -13.992 -26.328 1 94.69 63 ALA B N 1
ATOM 2155 C CA . ALA B 1 63 ? 3.406 -14.047 -27.031 1 94.69 63 ALA B CA 1
ATOM 2156 C C . ALA B 1 63 ? 4.348 -12.953 -26.547 1 94.69 63 ALA B C 1
ATOM 2158 O O . ALA B 1 63 ? 3.93 -12.047 -25.812 1 94.69 63 ALA B O 1
ATOM 2159 N N . GLY B 1 64 ? 5.602 -13.125 -26.984 1 95.75 64 GLY B N 1
ATOM 2160 C CA . GLY B 1 64 ? 6.625 -12.172 -26.578 1 95.75 64 GLY B CA 1
ATOM 2161 C C . GLY B 1 64 ? 7.516 -12.688 -25.469 1 95.75 64 GLY B C 1
ATOM 2162 O O . GLY B 1 64 ? 7.168 -13.648 -24.781 1 95.75 64 GLY B O 1
ATOM 2163 N N . ARG B 1 65 ? 8.555 -12.023 -25.312 1 95.75 65 ARG B N 1
ATOM 2164 C CA . ARG B 1 65 ? 9.539 -12.422 -24.312 1 95.75 65 ARG B CA 1
ATOM 2165 C C . ARG B 1 65 ? 9.062 -12.062 -22.906 1 95.75 65 ARG B C 1
ATOM 2167 O O . ARG B 1 65 ? 8.5 -10.984 -22.703 1 95.75 65 ARG B O 1
ATOM 2174 N N . VAL B 1 66 ? 9.289 -12.961 -21.953 1 97.38 66 VAL B N 1
ATOM 2175 C CA . VAL B 1 66 ? 9 -12.742 -20.531 1 97.38 66 VAL B CA 1
ATOM 2176 C C . VAL B 1 66 ? 10.219 -13.125 -19.703 1 97.38 66 VAL B C 1
ATOM 2178 O O . VAL B 1 66 ? 10.812 -14.188 -19.891 1 97.38 66 VAL B O 1
ATOM 2181 N N . ASP B 1 67 ? 10.594 -12.211 -18.781 1 97.06 67 ASP B N 1
ATOM 2182 C CA . ASP B 1 67 ? 11.727 -12.484 -17.891 1 97.06 67 ASP B CA 1
ATOM 2183 C C . ASP B 1 67 ? 11.258 -13.148 -16.609 1 97.06 67 ASP B C 1
ATOM 2185 O O . ASP B 1 67 ? 11.844 -14.148 -16.172 1 97.06 67 ASP B O 1
ATOM 2189 N N . ILE B 1 68 ? 10.227 -12.57 -16.031 1 97.69 68 ILE B N 1
ATOM 2190 C CA . ILE B 1 68 ? 9.68 -13.094 -14.781 1 97.69 68 ILE B CA 1
ATOM 2191 C C . ILE B 1 68 ? 8.156 -13.102 -14.844 1 97.69 68 ILE B C 1
ATOM 2193 O O . ILE B 1 68 ? 7.555 -12.32 -15.586 1 97.69 68 ILE B O 1
ATOM 2197 N N . ALA B 1 69 ? 7.574 -13.977 -14.086 1 98.5 69 ALA B N 1
ATOM 2198 C CA . ALA B 1 69 ? 6.117 -14.102 -14.023 1 98.5 69 ALA B CA 1
ATOM 2199 C C . ALA B 1 69 ? 5.625 -14.062 -12.578 1 98.5 69 ALA B C 1
ATOM 2201 O O . ALA B 1 69 ? 6.242 -14.656 -11.688 1 98.5 69 ALA B O 1
ATOM 2202 N N . TYR B 1 70 ? 4.578 -13.281 -12.398 1 98.75 70 TYR B N 1
ATOM 2203 C CA . TYR B 1 70 ? 3.869 -13.258 -11.125 1 98.75 70 TYR B CA 1
ATOM 2204 C C . TYR B 1 70 ? 2.494 -13.898 -11.25 1 98.75 70 TYR B C 1
ATOM 2206 O O . TYR B 1 70 ? 1.723 -13.562 -12.148 1 98.75 70 TYR B O 1
ATOM 2214 N N . CYS B 1 71 ? 2.207 -14.773 -10.367 1 98.69 71 CYS B N 1
ATOM 2215 C CA . CYS B 1 71 ? 0.857 -15.32 -10.297 1 98.69 71 CYS B CA 1
ATOM 2216 C C . CYS B 1 71 ? 0.184 -14.945 -8.984 1 98.69 71 CYS B C 1
ATOM 2218 O O . CYS B 1 71 ? 0.451 -15.555 -7.945 1 98.69 71 CYS B O 1
ATOM 2220 N N . CYS B 1 72 ? -0.692 -14 -9.109 1 97.69 72 CYS B N 1
ATOM 2221 C CA . CYS B 1 72 ? -1.432 -13.508 -7.953 1 97.69 72 CYS B CA 1
ATOM 2222 C C . CYS B 1 72 ? -2.883 -13.977 -7.996 1 97.69 72 CYS B C 1
ATOM 2224 O O . CYS B 1 72 ? -3.762 -13.344 -7.41 1 97.69 72 CYS B O 1
ATOM 2226 N N . LEU B 1 73 ? -3.131 -15.008 -8.711 1 95.88 73 LEU B N 1
ATOM 2227 C CA . LEU B 1 73 ? -4.48 -15.562 -8.789 1 95.88 73 LEU B CA 1
ATOM 2228 C C . LEU B 1 73 ? -4.891 -16.188 -7.461 1 95.88 73 LEU B C 1
ATOM 2230 O O . LEU B 1 73 ? -4.051 -16.75 -6.754 1 95.88 73 LEU B O 1
ATOM 2234 N N . GLY B 1 74 ? -6.094 -16.094 -7.246 1 91.94 74 GLY B N 1
ATOM 2235 C CA . GLY B 1 74 ? -6.688 -16.719 -6.074 1 91.94 74 GLY B CA 1
ATOM 2236 C C . GLY B 1 74 ? -8.141 -16.344 -5.859 1 91.94 74 GLY B C 1
ATOM 2237 O O . GLY B 1 74 ? -8.594 -15.312 -6.367 1 91.94 74 GLY B O 1
ATOM 2238 N N . THR B 1 75 ? -8.812 -17.188 -5.262 1 90.44 75 THR B N 1
ATOM 2239 C CA . THR B 1 75 ? -10.195 -16.953 -4.859 1 90.44 75 THR B CA 1
ATOM 2240 C C . THR B 1 75 ? -10.484 -17.625 -3.521 1 90.44 75 THR B C 1
ATOM 2242 O O . THR B 1 75 ? -9.578 -18.156 -2.873 1 90.44 75 THR B O 1
ATOM 2245 N N . THR B 1 76 ? -11.594 -17.391 -3.004 1 85.62 76 THR B N 1
ATOM 2246 C CA . THR B 1 76 ? -12.094 -18.109 -1.839 1 85.62 76 THR B CA 1
ATOM 2247 C C . THR B 1 76 ? -13.219 -19.062 -2.236 1 85.62 76 THR B C 1
ATOM 2249 O O . THR B 1 76 ? -13.828 -18.906 -3.295 1 85.62 76 THR B O 1
ATOM 2252 N N . LEU B 1 77 ? -13.305 -20.031 -1.35 1 86.12 77 LEU B N 1
ATOM 2253 C CA . LEU B 1 77 ? -14.406 -20.953 -1.645 1 86.12 77 LEU B CA 1
ATOM 2254 C C . LEU B 1 77 ? -15.727 -20.203 -1.745 1 86.12 77 LEU B C 1
ATOM 2256 O O . LEU B 1 77 ? -16.547 -20.5 -2.613 1 86.12 77 LEU B O 1
ATOM 2260 N N . LYS B 1 78 ? -15.945 -19.266 -0.873 1 86.12 78 LYS B N 1
ATOM 2261 C CA . LYS B 1 78 ? -17.156 -18.453 -0.873 1 86.12 78 LYS B CA 1
ATOM 2262 C C . LYS B 1 78 ? -17.328 -17.734 -2.201 1 86.12 78 LYS B C 1
ATOM 2264 O O . LYS B 1 78 ? -18.422 -17.75 -2.785 1 86.12 78 LYS B O 1
ATOM 2269 N N . GLN B 1 79 ? -16.312 -17.172 -2.738 1 87.44 79 GLN B N 1
ATOM 2270 C CA . GLN B 1 79 ? -16.375 -16.406 -3.979 1 87.44 79 GLN B CA 1
ATOM 2271 C C . GLN B 1 79 ? -16.516 -17.328 -5.188 1 87.44 79 GLN B C 1
ATOM 2273 O O . GLN B 1 79 ? -17.203 -16.984 -6.152 1 87.44 79 GLN B O 1
ATOM 2278 N N . ALA B 1 80 ? -15.805 -18.453 -5.113 1 89.56 80 ALA B N 1
ATOM 2279 C CA . ALA B 1 80 ? -15.828 -19.391 -6.227 1 89.56 80 ALA B CA 1
ATOM 2280 C C . ALA B 1 80 ? -17.203 -20.062 -6.352 1 89.56 80 ALA B C 1
ATOM 2282 O O . ALA B 1 80 ? -17.656 -20.359 -7.461 1 89.56 80 ALA B O 1
ATOM 2283 N N . GLY B 1 81 ? -17.766 -20.359 -5.184 1 90.19 81 GLY B N 1
ATOM 2284 C CA . GLY B 1 81 ? -19.109 -20.922 -5.16 1 90.19 81 GLY B CA 1
ATOM 2285 C C . GLY B 1 81 ? -19.109 -22.438 -5.148 1 90.19 81 GLY B C 1
ATOM 2286 O O . GLY B 1 81 ? -20.141 -23.062 -4.895 1 90.19 81 GLY B O 1
ATOM 2287 N N . SER B 1 82 ? -18 -23.094 -5.57 1 95.38 82 SER B N 1
ATOM 2288 C CA . SER B 1 82 ? -17.891 -24.547 -5.543 1 95.38 82 SER B CA 1
ATOM 2289 C C . SER B 1 82 ? -16.438 -24.984 -5.445 1 95.38 82 SER B C 1
ATOM 2291 O O . SER B 1 82 ? -15.523 -24.203 -5.746 1 95.38 82 SER B O 1
ATOM 2293 N N . GLU B 1 83 ? -16.266 -26.219 -4.992 1 95.69 83 GLU B N 1
ATOM 2294 C CA . GLU B 1 83 ? -14.914 -26.75 -4.91 1 95.69 83 GLU B CA 1
ATOM 2295 C C . GLU B 1 83 ? -14.273 -26.844 -6.293 1 95.69 83 GLU B C 1
ATOM 2297 O O . GLU B 1 83 ? -13.078 -26.562 -6.445 1 95.69 83 GLU B O 1
ATOM 2302 N N . SER B 1 84 ? -15.047 -27.281 -7.195 1 97 84 SER B N 1
ATOM 2303 C CA . SER B 1 84 ? -14.539 -27.391 -8.562 1 97 84 SER B CA 1
ATOM 2304 C C . SER B 1 84 ? -14.117 -26.031 -9.102 1 97 84 SER B C 1
ATOM 2306 O O . SER B 1 84 ? -13.078 -25.906 -9.758 1 97 84 SER B O 1
ATOM 2308 N N . ALA B 1 85 ? -14.93 -25.047 -8.875 1 94.69 85 ALA B N 1
ATOM 2309 C CA . ALA B 1 85 ? -14.609 -23.688 -9.32 1 94.69 85 ALA B CA 1
ATOM 2310 C C . ALA B 1 85 ? -13.375 -23.156 -8.594 1 94.69 85 ALA B C 1
ATOM 2312 O O . ALA B 1 85 ? -12.562 -22.453 -9.18 1 94.69 85 ALA B O 1
ATOM 2313 N N . PHE B 1 86 ? -13.32 -23.469 -7.34 1 95.5 86 PHE B N 1
ATOM 2314 C CA . PHE B 1 86 ? -12.148 -23.094 -6.566 1 95.5 86 PHE B CA 1
ATOM 2315 C C . PHE B 1 86 ? -10.891 -23.719 -7.152 1 95.5 86 PHE B C 1
ATOM 2317 O O . PHE B 1 86 ? -9.891 -23.031 -7.367 1 95.5 86 PHE B O 1
ATOM 2324 N N . ARG B 1 87 ? -10.898 -24.969 -7.488 1 97.38 87 ARG B N 1
ATOM 2325 C CA . ARG B 1 87 ? -9.766 -25.688 -8.07 1 97.38 87 ARG B CA 1
ATOM 2326 C C . ARG B 1 87 ? -9.406 -25.125 -9.438 1 97.38 87 ARG B C 1
ATOM 2328 O O . ARG B 1 87 ? -8.227 -25.031 -9.789 1 97.38 87 ARG B O 1
ATOM 2335 N N . ALA B 1 88 ? -10.398 -24.797 -10.164 1 95.94 88 ALA B N 1
ATOM 2336 C CA . ALA B 1 88 ? -10.18 -24.234 -11.492 1 95.94 88 ALA B CA 1
ATOM 2337 C C . ALA B 1 88 ? -9.328 -22.969 -11.422 1 95.94 88 ALA B C 1
ATOM 2339 O O . ALA B 1 88 ? -8.445 -22.75 -12.266 1 95.94 88 ALA B O 1
ATOM 2340 N N . VAL B 1 89 ? -9.523 -22.188 -10.445 1 94.19 89 VAL B N 1
ATOM 2341 C CA . VAL B 1 89 ? -8.836 -20.906 -10.32 1 94.19 89 VAL B CA 1
ATOM 2342 C C . VAL B 1 89 ? -7.508 -21.094 -9.602 1 94.19 89 VAL B C 1
ATOM 2344 O O . VAL B 1 89 ? -6.453 -20.703 -10.109 1 94.19 89 VAL B O 1
ATOM 2347 N N . ASP B 1 90 ? -7.516 -21.734 -8.484 1 97 90 ASP B N 1
ATOM 2348 C CA . ASP B 1 90 ? -6.375 -21.734 -7.574 1 97 90 ASP B CA 1
ATOM 2349 C C . ASP B 1 90 ? -5.414 -22.875 -7.906 1 97 90 ASP B C 1
ATOM 2351 O O . ASP B 1 90 ? -4.328 -22.969 -7.336 1 97 90 ASP B O 1
ATOM 2355 N N . LEU B 1 91 ? -5.77 -23.703 -8.844 1 98.06 91 LEU B N 1
ATOM 2356 C CA . LEU B 1 91 ? -4.879 -24.797 -9.25 1 98.06 91 LEU B CA 1
ATOM 2357 C C . LEU B 1 91 ? -4.711 -24.812 -10.766 1 98.06 91 LEU B C 1
ATOM 2359 O O . LEU B 1 91 ? -3.65 -24.453 -11.281 1 98.06 91 LEU B O 1
ATOM 2363 N N . ASP B 1 92 ? -5.789 -25.125 -11.438 1 97.12 92 ASP B N 1
ATOM 2364 C CA . ASP B 1 92 ? -5.691 -25.375 -12.875 1 97.12 92 ASP B CA 1
ATOM 2365 C C . ASP B 1 92 ? -5.176 -24.125 -13.602 1 97.12 92 ASP B C 1
ATOM 2367 O O . ASP B 1 92 ? -4.262 -24.219 -14.43 1 97.12 92 ASP B O 1
ATOM 2371 N N . MET B 1 93 ? -5.746 -23.016 -13.336 1 96.81 93 MET B N 1
ATOM 2372 C CA . MET B 1 93 ? -5.359 -21.781 -14.023 1 96.81 93 MET B CA 1
ATOM 2373 C C . MET B 1 93 ? -3.936 -21.391 -13.656 1 96.81 93 MET B C 1
ATOM 2375 O O . MET B 1 93 ? -3.186 -20.891 -14.5 1 96.81 93 MET B O 1
ATOM 2379 N N . VAL B 1 94 ? -3.588 -21.562 -12.43 1 98.12 94 VAL B N 1
ATOM 2380 C CA . VAL B 1 94 ? -2.24 -21.25 -11.969 1 98.12 94 VAL B CA 1
ATOM 2381 C C . VAL B 1 94 ? -1.221 -22.109 -12.719 1 98.12 94 VAL B C 1
ATOM 2383 O O . VAL B 1 94 ? -0.212 -21.594 -13.211 1 98.12 94 VAL B O 1
ATOM 2386 N N . VAL B 1 95 ? -1.517 -23.344 -12.828 1 98.19 95 VAL B N 1
ATOM 2387 C CA . VAL B 1 95 ? -0.619 -24.281 -13.492 1 98.19 95 VAL B CA 1
ATOM 2388 C C . VAL B 1 95 ? -0.508 -23.938 -14.977 1 98.19 95 VAL B C 1
ATOM 2390 O O . VAL B 1 95 ? 0.59 -23.922 -15.539 1 98.19 95 VAL B O 1
ATOM 2393 N N . ALA B 1 96 ? -1.645 -23.656 -15.586 1 97.25 96 ALA B N 1
ATOM 2394 C CA . ALA B 1 96 ? -1.661 -23.297 -17 1 97.25 96 ALA B CA 1
ATOM 2395 C C . ALA B 1 96 ? -0.88 -22 -17.25 1 97.25 96 ALA B C 1
ATOM 2397 O O . ALA B 1 96 ? -0.101 -21.922 -18.203 1 97.25 96 ALA B O 1
ATOM 2398 N N . PHE B 1 97 ? -1.075 -21.047 -16.422 1 97.69 97 PHE B N 1
ATOM 2399 C CA . PHE B 1 97 ? -0.365 -19.781 -16.5 1 97.69 97 PHE B CA 1
ATOM 2400 C C . PHE B 1 97 ? 1.14 -20 -16.391 1 97.69 97 PHE B C 1
ATOM 2402 O O . PHE B 1 97 ? 1.909 -19.438 -17.188 1 97.69 97 PHE B O 1
ATOM 2409 N N . SER B 1 98 ? 1.498 -20.719 -15.461 1 98.31 98 SER B N 1
ATOM 2410 C CA . SER B 1 98 ? 2.904 -21 -15.195 1 98.31 98 SER B CA 1
ATOM 2411 C C . SER B 1 98 ? 3.566 -21.672 -16.391 1 98.31 98 SER B C 1
ATOM 2413 O O . SER B 1 98 ? 4.68 -21.312 -16.781 1 98.31 98 SER B O 1
ATOM 2415 N N . LYS B 1 99 ? 2.898 -22.625 -16.922 1 97.31 99 LYS B N 1
ATOM 2416 C CA . LYS B 1 99 ? 3.426 -23.328 -18.078 1 97.31 99 LYS B CA 1
ATOM 2417 C C . LYS B 1 99 ? 3.643 -22.375 -19.25 1 97.31 99 LYS B C 1
ATOM 2419 O O . LYS B 1 99 ? 4.691 -22.406 -19.906 1 97.31 99 LYS B O 1
ATOM 2424 N N . ARG B 1 100 ? 2.627 -21.562 -19.484 1 97.62 100 ARG B N 1
ATOM 2425 C CA . ARG B 1 100 ? 2.729 -20.609 -20.578 1 97.62 100 ARG B CA 1
ATOM 2426 C C . ARG B 1 100 ? 3.887 -19.641 -20.344 1 97.62 100 ARG B C 1
ATOM 2428 O O . ARG B 1 100 ? 4.641 -19.328 -21.281 1 97.62 100 ARG B O 1
ATOM 2435 N N . ALA B 1 101 ? 4.016 -19.156 -19.156 1 98.06 101 ALA B N 1
ATOM 2436 C CA . ALA B 1 101 ? 5.102 -18.25 -18.812 1 98.06 101 ALA B CA 1
ATOM 2437 C C . ALA B 1 101 ? 6.461 -18.875 -19.109 1 98.06 101 ALA B C 1
ATOM 2439 O O . ALA B 1 101 ? 7.344 -18.234 -19.672 1 98.06 101 ALA B O 1
ATOM 2440 N N . ARG B 1 102 ? 6.566 -20.125 -18.766 1 97.56 102 ARG B N 1
ATOM 2441 C CA . ARG B 1 102 ? 7.809 -20.844 -19 1 97.56 102 ARG B CA 1
ATOM 2442 C C . ARG B 1 102 ? 8.094 -20.969 -20.5 1 97.56 102 ARG B C 1
ATOM 2444 O O . ARG B 1 102 ? 9.227 -20.75 -20.938 1 97.56 102 ARG B O 1
ATOM 2451 N N . GLU B 1 103 ? 7.117 -21.266 -21.203 1 96.75 103 GLU B N 1
ATOM 2452 C CA . GLU B 1 103 ? 7.242 -21.391 -22.656 1 96.75 103 GLU B CA 1
ATOM 2453 C C . GLU B 1 103 ? 7.648 -20.062 -23.297 1 96.75 103 GLU B C 1
ATOM 2455 O O . GLU B 1 103 ? 8.305 -20.047 -24.344 1 96.75 103 GLU B O 1
ATOM 2460 N N . MET B 1 104 ? 7.273 -19.016 -22.656 1 97.38 104 MET B N 1
ATOM 2461 C CA . MET B 1 104 ? 7.543 -17.672 -23.172 1 97.38 104 MET B CA 1
ATOM 2462 C C . MET B 1 104 ? 8.922 -17.188 -22.75 1 97.38 104 MET B C 1
ATOM 2464 O O . MET B 1 104 ? 9.32 -16.062 -23.062 1 97.38 104 MET B O 1
ATOM 2468 N N . GLY B 1 105 ? 9.625 -18.016 -21.938 1 96.75 105 GLY B N 1
ATOM 2469 C CA . GLY B 1 105 ? 11.023 -17.75 -21.656 1 96.75 105 GLY B CA 1
ATOM 2470 C C . GLY B 1 105 ? 11.273 -17.297 -20.234 1 96.75 105 GLY B C 1
ATOM 2471 O O . GLY B 1 105 ? 12.414 -17.031 -19.844 1 96.75 105 GLY B O 1
ATOM 2472 N N . ALA B 1 106 ? 10.266 -17.219 -19.438 1 97.31 106 ALA B N 1
ATOM 2473 C CA . ALA B 1 106 ? 10.438 -16.75 -18.062 1 97.31 106 ALA B CA 1
ATOM 2474 C C . ALA B 1 106 ? 11.383 -17.656 -17.281 1 97.31 106 ALA B C 1
ATOM 2476 O O . ALA B 1 106 ? 11.297 -18.875 -17.375 1 97.31 106 ALA B O 1
ATOM 2477 N N . ARG B 1 107 ? 12.25 -17.047 -16.547 1 96.88 107 ARG B N 1
ATOM 2478 C CA . ARG B 1 107 ? 13.227 -17.812 -15.773 1 96.88 107 ARG B CA 1
ATOM 2479 C C . ARG B 1 107 ? 12.789 -17.922 -14.312 1 96.88 107 ARG B C 1
ATOM 2481 O O . ARG B 1 107 ? 13.312 -18.75 -13.562 1 96.88 107 ARG B O 1
ATOM 2488 N N . HIS B 1 108 ? 11.906 -17.016 -13.891 1 97.81 108 HIS B N 1
ATOM 2489 C CA . HIS B 1 108 ? 11.523 -16.922 -12.484 1 97.81 108 HIS B CA 1
ATOM 2490 C C . HIS B 1 108 ? 10.008 -16.781 -12.336 1 97.81 108 HIS B C 1
ATOM 2492 O O . HIS B 1 108 ? 9.414 -15.844 -12.891 1 97.81 108 HIS B O 1
ATOM 2498 N N . LEU B 1 109 ? 9.398 -17.719 -11.648 1 98.56 109 LEU B N 1
ATOM 2499 C CA . LEU B 1 109 ? 7.988 -17.641 -11.281 1 98.56 109 LEU B CA 1
ATOM 2500 C C . LEU B 1 109 ? 7.832 -17.328 -9.797 1 98.56 109 LEU B C 1
ATOM 2502 O O . LEU B 1 109 ? 8.461 -17.969 -8.953 1 98.56 109 LEU B O 1
ATOM 2506 N N . LEU B 1 110 ? 7.074 -16.312 -9.508 1 98.75 110 LEU B N 1
ATOM 2507 C CA . LEU B 1 110 ? 6.633 -16.016 -8.148 1 98.75 110 LEU B CA 1
ATOM 2508 C C . LEU B 1 110 ? 5.133 -16.25 -7.996 1 98.75 110 LEU B C 1
ATOM 2510 O O . LEU B 1 110 ? 4.332 -15.688 -8.742 1 98.75 110 LEU B O 1
ATOM 2514 N N . VAL B 1 111 ? 4.746 -17.094 -7.07 1 98.81 111 VAL B N 1
ATOM 2515 C CA . VAL B 1 111 ? 3.348 -17.484 -6.953 1 98.81 111 VAL B CA 1
ATOM 2516 C C . VAL B 1 111 ? 2.893 -17.359 -5.5 1 98.81 111 VAL B C 1
ATOM 2518 O O . VAL B 1 111 ? 3.637 -17.703 -4.578 1 98.81 111 VAL B O 1
ATOM 2521 N N . ILE B 1 112 ? 1.676 -16.875 -5.336 1 97.88 112 ILE B N 1
ATOM 2522 C CA . ILE B 1 112 ? 1.095 -16.719 -4.004 1 97.88 112 ILE B CA 1
ATOM 2523 C C . ILE B 1 112 ? 0.358 -18 -3.621 1 97.88 112 ILE B C 1
ATOM 2525 O O . ILE B 1 112 ? -0.62 -18.391 -4.27 1 97.88 112 ILE B O 1
ATOM 2529 N N . SER B 1 113 ? 0.846 -18.672 -2.672 1 97.56 113 SER B N 1
ATOM 2530 C CA . SER B 1 113 ? 0.2 -19.812 -2.041 1 97.56 113 SER B CA 1
ATOM 2531 C C . SER B 1 113 ? -0.42 -19.438 -0.701 1 97.56 113 SER B C 1
ATOM 2533 O O . SER B 1 113 ? -1.167 -18.453 -0.613 1 97.56 113 SER B O 1
ATOM 2535 N N . ALA B 1 114 ? -0.305 -20.25 0.287 1 94.31 114 ALA B N 1
ATOM 2536 C CA . ALA B 1 114 ? -0.882 -19.969 1.599 1 94.31 114 ALA B CA 1
ATOM 2537 C C . ALA B 1 114 ? -0.169 -20.766 2.693 1 94.31 114 ALA B C 1
ATOM 2539 O O . ALA B 1 114 ? 0.324 -21.875 2.449 1 94.31 114 ALA B O 1
ATOM 2540 N N . VAL B 1 115 ? -0.162 -20.047 3.822 1 92.81 115 VAL B N 1
ATOM 2541 C CA . VAL B 1 115 ? 0.318 -20.781 4.988 1 92.81 115 VAL B CA 1
ATOM 2542 C C . VAL B 1 115 ? -0.49 -22.062 5.164 1 92.81 115 VAL B C 1
ATOM 2544 O O . VAL B 1 115 ? -1.714 -22.062 5.012 1 92.81 115 VAL B O 1
ATOM 2547 N N . GLY B 1 116 ? 0.203 -23.203 5.434 1 93.25 116 GLY B N 1
ATOM 2548 C CA . GLY B 1 116 ? -0.482 -24.469 5.68 1 93.25 116 GLY B CA 1
ATOM 2549 C C . GLY B 1 116 ? -0.692 -25.281 4.422 1 93.25 116 GLY B C 1
ATOM 2550 O O . GLY B 1 116 ? -1.22 -26.391 4.48 1 93.25 116 GLY B O 1
ATOM 2551 N N . ALA B 1 117 ? -0.311 -24.766 3.305 1 96.38 117 ALA B N 1
ATOM 2552 C CA . ALA B 1 117 ? -0.428 -25.531 2.066 1 96.38 117 ALA B CA 1
ATOM 2553 C C . ALA B 1 117 ? 0.201 -26.906 2.211 1 96.38 117 ALA B C 1
ATOM 2555 O O . ALA B 1 117 ? 1.373 -27.031 2.576 1 96.38 117 ALA B O 1
ATOM 2556 N N . ASP B 1 118 ? -0.56 -27.891 1.896 1 97.62 118 ASP B N 1
ATOM 2557 C CA . ASP B 1 118 ? -0.173 -29.297 2.031 1 97.62 118 ASP B CA 1
ATOM 2558 C C . ASP B 1 118 ? -1.099 -30.188 1.223 1 97.62 118 ASP B C 1
ATOM 2560 O O . ASP B 1 118 ? -2.297 -30.281 1.504 1 97.62 118 ASP B O 1
ATOM 2564 N N . PRO B 1 119 ? -0.475 -30.922 0.28 1 97.88 119 PRO B N 1
ATOM 2565 C CA . PRO B 1 119 ? -1.331 -31.766 -0.572 1 97.88 119 PRO B CA 1
ATOM 2566 C C . PRO B 1 119 ? -2.018 -32.875 0.199 1 97.88 119 PRO B C 1
ATOM 2568 O O . PRO B 1 119 ? -2.969 -33.5 -0.302 1 97.88 119 PRO B O 1
ATOM 2571 N N . LYS B 1 120 ? -1.601 -33.188 1.332 1 97.94 120 LYS B N 1
ATOM 2572 C CA . LYS B 1 120 ? -2.166 -34.281 2.129 1 97.94 120 LYS B CA 1
ATOM 2573 C C . LYS B 1 120 ? -3.074 -33.75 3.23 1 97.94 120 LYS B C 1
ATOM 2575 O O . LYS B 1 120 ? -3.553 -34.5 4.078 1 97.94 120 LYS B O 1
ATOM 2580 N N . SER B 1 121 ? -3.303 -32.469 3.236 1 97.19 121 SER B N 1
ATOM 2581 C CA . SER B 1 121 ? -4.109 -31.828 4.273 1 97.19 121 SER B CA 1
ATOM 2582 C C . SER B 1 121 ? -5.559 -32.312 4.219 1 97.19 121 SER B C 1
ATOM 2584 O O . SER B 1 121 ? -6.098 -32.531 3.133 1 97.19 121 SER B O 1
ATOM 2586 N N . SER B 1 122 ? -6.219 -32.406 5.332 1 96.25 122 SER B N 1
ATOM 2587 C CA . SER B 1 122 ? -7.645 -32.688 5.383 1 96.25 122 SER B CA 1
ATOM 2588 C C . SER B 1 122 ? -8.477 -31.453 5.059 1 96.25 122 SER B C 1
ATOM 2590 O O . SER B 1 122 ? -9.664 -31.562 4.75 1 96.25 122 SER B O 1
ATOM 2592 N N . ILE B 1 123 ? -7.84 -30.297 5.23 1 93.31 123 ILE B N 1
ATOM 2593 C CA . ILE B 1 123 ? -8.5 -29.031 4.895 1 93.31 123 ILE B CA 1
ATOM 2594 C C . ILE B 1 123 ? -8.422 -28.797 3.389 1 93.31 123 ILE B C 1
ATOM 2596 O O . ILE B 1 123 ? -7.332 -28.703 2.824 1 93.31 123 ILE B O 1
ATOM 2600 N N . PHE B 1 124 ? -9.594 -28.734 2.773 1 94.81 124 PHE B N 1
ATOM 2601 C CA . PHE B 1 124 ? -9.703 -28.656 1.322 1 94.81 124 PHE B CA 1
ATOM 2602 C C . PHE B 1 124 ? -8.844 -27.531 0.764 1 94.81 124 PHE B C 1
ATOM 2604 O O . PHE B 1 124 ? -8.102 -27.734 -0.2 1 94.81 124 PHE B O 1
ATOM 2611 N N . TYR B 1 125 ? -8.898 -26.328 1.337 1 93.69 125 TYR B N 1
ATOM 2612 C CA . TYR B 1 125 ? -8.141 -25.156 0.892 1 93.69 125 TYR B CA 1
ATOM 2613 C C . TYR B 1 125 ? -6.645 -25.438 0.893 1 93.69 125 TYR B C 1
ATOM 2615 O O . TYR B 1 125 ? -5.973 -25.25 -0.122 1 93.69 125 TYR B O 1
ATOM 2623 N N . ASN B 1 126 ? -6.172 -25.891 1.968 1 95.81 126 ASN B N 1
ATOM 2624 C CA . ASN B 1 126 ? -4.754 -26.188 2.115 1 95.81 126 ASN B CA 1
ATOM 2625 C C . ASN B 1 126 ? -4.312 -27.297 1.148 1 95.81 126 ASN B C 1
ATOM 2627 O O . ASN B 1 126 ? -3.201 -27.25 0.618 1 95.81 126 ASN B O 1
ATOM 2631 N N . ARG B 1 127 ? -5.184 -28.234 0.978 1 97.62 127 ARG B N 1
ATOM 2632 C CA . ARG B 1 127 ? -4.883 -29.344 0.077 1 97.62 127 ARG B CA 1
ATOM 2633 C C . ARG B 1 127 ? -4.711 -28.844 -1.356 1 97.62 127 ARG B C 1
ATOM 2635 O O . ARG B 1 127 ? -3.746 -29.219 -2.031 1 97.62 127 ARG B O 1
ATOM 2642 N N . VAL B 1 128 ? -5.613 -27.984 -1.812 1 97.62 128 VAL B N 1
ATOM 2643 C CA . VAL B 1 128 ? -5.555 -27.469 -3.176 1 97.62 128 VAL B CA 1
ATOM 2644 C C . VAL B 1 128 ? -4.285 -26.625 -3.357 1 97.62 128 VAL B C 1
ATOM 2646 O O . VAL B 1 128 ? -3.594 -26.766 -4.371 1 97.62 128 VAL B O 1
ATOM 2649 N N . LYS B 1 129 ? -3.971 -25.797 -2.371 1 97.62 129 LYS B N 1
ATOM 2650 C CA . LYS B 1 129 ? -2.748 -25.016 -2.457 1 97.62 129 LYS B CA 1
ATOM 2651 C C . LYS B 1 129 ? -1.514 -25.906 -2.482 1 97.62 129 LYS B C 1
ATOM 2653 O O . LYS B 1 129 ? -0.568 -25.656 -3.232 1 97.62 129 LYS B O 1
ATOM 2658 N N . GLY B 1 130 ? -1.575 -26.906 -1.723 1 98.5 130 GLY B N 1
ATOM 2659 C CA . GLY B 1 130 ? -0.492 -27.891 -1.745 1 98.5 130 GLY B CA 1
ATOM 2660 C C . GLY B 1 130 ? -0.349 -28.594 -3.08 1 98.5 130 GLY B C 1
ATOM 2661 O O . GLY B 1 130 ? 0.765 -28.766 -3.578 1 98.5 130 GLY B O 1
ATOM 2662 N N . GLU B 1 131 ? -1.44 -29.062 -3.594 1 98.69 131 GLU B N 1
ATOM 2663 C CA . GLU B 1 131 ? -1.443 -29.688 -4.91 1 98.69 131 GLU B CA 1
ATOM 2664 C C . GLU B 1 131 ? -0.896 -28.734 -5.977 1 98.69 131 GLU B C 1
ATOM 2666 O O . GLU B 1 131 ? -0.14 -29.156 -6.855 1 98.69 131 GLU B O 1
ATOM 2671 N N . MET B 1 132 ? -1.271 -27.5 -5.883 1 98.69 132 MET B N 1
ATOM 2672 C CA . MET B 1 132 ? -0.775 -26.484 -6.797 1 98.69 132 MET B CA 1
ATOM 2673 C C . MET B 1 132 ? 0.742 -26.359 -6.707 1 98.69 132 MET B C 1
ATOM 2675 O O . MET B 1 132 ? 1.43 -26.344 -7.73 1 98.69 132 MET B O 1
ATOM 2679 N N . GLU B 1 133 ? 1.25 -26.281 -5.516 1 98.75 133 GLU B N 1
ATOM 2680 C CA . GLU B 1 133 ? 2.693 -26.172 -5.32 1 98.75 133 GLU B CA 1
ATOM 2681 C C . GLU B 1 133 ? 3.426 -27.359 -5.953 1 98.75 133 GLU B C 1
ATOM 2683 O O . GLU B 1 133 ? 4.445 -27.172 -6.625 1 98.75 133 GLU B O 1
ATOM 2688 N N . GLU B 1 134 ? 2.891 -28.516 -5.727 1 98.62 134 GLU B N 1
ATOM 2689 C CA . GLU B 1 134 ? 3.518 -29.719 -6.281 1 98.62 134 GLU B CA 1
ATOM 2690 C C . GLU B 1 134 ? 3.527 -29.672 -7.805 1 98.62 134 GLU B C 1
ATOM 2692 O O . GLU B 1 134 ? 4.523 -30.031 -8.438 1 98.62 134 GLU B O 1
ATOM 2697 N N . ALA B 1 135 ? 2.43 -29.328 -8.305 1 98.69 135 ALA B N 1
ATOM 2698 C CA . ALA B 1 135 ? 2.324 -29.234 -9.758 1 98.69 135 ALA B CA 1
ATOM 2699 C C . ALA B 1 135 ? 3.346 -28.25 -10.32 1 98.69 135 ALA B C 1
ATOM 2701 O O . ALA B 1 135 ? 3.953 -28.5 -11.359 1 98.69 135 ALA B O 1
ATOM 2702 N N . LEU B 1 136 ? 3.531 -27.125 -9.672 1 98.81 136 LEU B N 1
ATOM 2703 C CA . LEU B 1 136 ? 4.469 -26.109 -10.125 1 98.81 136 LEU B CA 1
ATOM 2704 C C . LEU B 1 136 ? 5.906 -26.609 -10.008 1 98.81 136 LEU B C 1
ATOM 2706 O O . LEU B 1 136 ? 6.734 -26.344 -10.891 1 98.81 136 LEU B O 1
ATOM 2710 N N . LYS B 1 137 ? 6.207 -27.281 -8.945 1 98.31 137 LYS B N 1
ATOM 2711 C CA . LYS B 1 137 ? 7.543 -27.828 -8.734 1 98.31 137 LYS B CA 1
ATOM 2712 C C . LYS B 1 137 ? 7.918 -28.797 -9.852 1 98.31 137 LYS B C 1
ATOM 2714 O O . LYS B 1 137 ? 9.094 -28.953 -10.18 1 98.31 137 LYS B O 1
ATOM 2719 N N . ALA B 1 138 ? 6.965 -29.359 -10.453 1 97.94 138 ALA B N 1
ATOM 2720 C CA . ALA B 1 138 ? 7.184 -30.391 -11.477 1 97.94 138 ALA B CA 1
ATOM 2721 C C . ALA B 1 138 ? 7.445 -29.75 -12.836 1 97.94 138 ALA B C 1
ATOM 2723 O O . ALA B 1 138 ? 7.777 -30.438 -13.805 1 97.94 138 ALA B O 1
ATOM 2724 N N . GLN B 1 139 ? 7.355 -28.469 -12.953 1 97.75 139 GLN B N 1
ATOM 2725 C CA . GLN B 1 139 ? 7.453 -27.797 -14.25 1 97.75 139 GLN B CA 1
ATOM 2726 C C . GLN B 1 139 ? 8.898 -27.406 -14.555 1 97.75 139 GLN B C 1
ATOM 2728 O O . GLN B 1 139 ? 9.164 -26.719 -15.547 1 97.75 139 GLN B O 1
ATOM 2733 N N . ASP B 1 140 ? 9.875 -27.812 -13.812 1 94.38 140 ASP B N 1
ATOM 2734 C CA . ASP B 1 140 ? 11.305 -27.625 -14.047 1 94.38 140 ASP B CA 1
ATOM 2735 C C . ASP B 1 140 ? 11.656 -26.156 -14.203 1 94.38 140 ASP B C 1
ATOM 2737 O O . ASP B 1 140 ? 12.328 -25.766 -15.156 1 94.38 140 ASP B O 1
ATOM 2741 N N . TRP B 1 141 ? 11.227 -25.297 -13.352 1 97.62 141 TRP B N 1
ATOM 2742 C CA . TRP B 1 141 ? 11.578 -23.875 -13.336 1 97.62 141 TRP B CA 1
ATOM 2743 C C . TRP B 1 141 ? 13.039 -23.688 -12.938 1 97.62 141 TRP B C 1
ATOM 2745 O O . TRP B 1 141 ? 13.531 -24.328 -12.008 1 97.62 141 TRP B O 1
ATOM 2755 N N . PRO B 1 142 ? 13.75 -22.797 -13.695 1 97.19 142 PRO B N 1
ATOM 2756 C CA . PRO B 1 142 ? 15.062 -22.422 -13.172 1 97.19 142 PRO B CA 1
ATOM 2757 C C . PRO B 1 142 ? 14.984 -21.844 -11.758 1 97.19 142 PRO B C 1
ATOM 2759 O O . PRO B 1 142 ? 15.82 -22.156 -10.906 1 97.19 142 PRO B O 1
ATOM 2762 N N . GLN B 1 143 ? 13.984 -21 -11.547 1 97.94 143 GLN B N 1
ATOM 2763 C CA . GLN B 1 143 ? 13.727 -20.422 -10.227 1 97.94 143 GLN B CA 1
ATOM 2764 C C . GLN B 1 143 ? 12.227 -20.359 -9.945 1 97.94 143 GLN B C 1
ATOM 2766 O O . GLN B 1 143 ? 11.469 -19.797 -10.742 1 97.94 143 GLN B O 1
ATOM 2771 N N . LEU B 1 144 ? 11.82 -20.969 -8.883 1 98.56 144 LEU B N 1
ATOM 2772 C CA . LEU B 1 144 ? 10.438 -20.969 -8.422 1 98.56 144 LEU B CA 1
ATOM 2773 C C . LEU B 1 144 ? 10.352 -20.438 -6.988 1 98.56 144 LEU B C 1
ATOM 2775 O O . LEU B 1 144 ? 10.945 -21.016 -6.074 1 98.56 144 LEU B O 1
ATOM 2779 N N . THR B 1 145 ? 9.68 -19.328 -6.824 1 98.62 145 THR B N 1
ATOM 2780 C CA . THR B 1 145 ? 9.445 -18.766 -5.496 1 98.62 145 THR B CA 1
ATOM 2781 C C . THR B 1 145 ? 7.969 -18.906 -5.113 1 98.62 145 THR B C 1
ATOM 2783 O O . THR B 1 145 ? 7.098 -18.344 -5.789 1 98.62 145 THR B O 1
ATOM 2786 N N . ILE B 1 146 ? 7.727 -19.641 -4.082 1 98.69 146 ILE B N 1
ATOM 2787 C CA . ILE B 1 146 ? 6.387 -19.828 -3.531 1 98.69 146 ILE B CA 1
ATOM 2788 C C . ILE B 1 146 ? 6.262 -19.062 -2.221 1 98.69 146 ILE B C 1
ATOM 2790 O O . ILE B 1 146 ? 7 -19.312 -1.268 1 98.69 146 ILE B O 1
ATOM 2794 N N . VAL B 1 147 ? 5.352 -18.062 -2.211 1 98.12 147 VAL B N 1
ATOM 2795 C CA . VAL B 1 147 ? 5.184 -17.297 -0.98 1 98.12 147 VAL B CA 1
ATOM 2796 C C . VAL B 1 147 ? 3.941 -17.781 -0.237 1 98.12 147 VAL B C 1
ATOM 2798 O O . VAL B 1 147 ? 2.9 -18.031 -0.851 1 98.12 147 VAL B O 1
ATOM 2801 N N . ARG B 1 148 ? 4.066 -17.938 1.062 1 97.44 148 ARG B N 1
ATOM 2802 C CA . ARG B 1 148 ? 2.994 -18.438 1.922 1 97.44 148 ARG B CA 1
ATOM 2803 C C . ARG B 1 148 ? 2.598 -17.375 2.951 1 97.44 148 ARG B C 1
ATOM 2805 O O . ARG B 1 148 ? 2.91 -17.516 4.137 1 97.44 148 ARG B O 1
ATOM 2812 N N . PRO B 1 149 ? 1.798 -16.391 2.402 1 93.62 149 PRO B N 1
ATOM 2813 C CA . PRO B 1 149 ? 1.396 -15.344 3.332 1 93.62 149 PRO B CA 1
ATOM 2814 C C . PRO B 1 149 ? 0.378 -15.82 4.363 1 93.62 149 PRO B C 1
ATOM 2816 O O . PRO B 1 149 ? -0.384 -16.75 4.102 1 93.62 149 PRO B O 1
ATOM 2819 N N . SER B 1 150 ? 0.445 -15.18 5.512 1 85.94 150 SER B N 1
ATOM 2820 C CA . SER B 1 150 ? -0.586 -15.18 6.543 1 85.94 150 SER B CA 1
ATOM 2821 C C . SER B 1 150 ? -0.977 -13.766 6.938 1 85.94 150 SER B C 1
ATOM 2823 O O . SER B 1 150 ? -1.368 -12.961 6.09 1 85.94 150 SER B O 1
ATOM 2825 N N . PHE B 1 151 ? -1 -13.453 8.234 1 72.44 151 PHE B N 1
ATOM 2826 C CA . PHE B 1 151 ? -1.183 -12.078 8.672 1 72.44 151 PHE B CA 1
ATOM 2827 C C . PHE B 1 151 ? 0.133 -11.312 8.617 1 72.44 151 PHE B C 1
ATOM 2829 O O . PHE B 1 151 ? 1.098 -11.672 9.289 1 72.44 151 PHE B O 1
ATOM 2836 N N . LEU B 1 152 ? 0.194 -10.383 7.73 1 71.12 152 LEU B N 1
ATOM 2837 C CA . LEU B 1 152 ? 1.464 -9.703 7.488 1 71.12 152 LEU B CA 1
ATOM 2838 C C . LEU B 1 152 ? 1.591 -8.461 8.352 1 71.12 152 LEU B C 1
ATOM 2840 O O . LEU B 1 152 ? 2.668 -7.863 8.438 1 71.12 152 LEU B O 1
ATOM 2844 N N . LEU B 1 153 ? 0.42 -7.922 8.898 1 65.56 153 LEU B N 1
ATOM 2845 C CA . LEU B 1 153 ? 0.503 -6.73 9.734 1 65.56 153 LEU B CA 1
ATOM 2846 C C . LEU B 1 153 ? 0.997 -7.082 11.133 1 65.56 153 LEU B C 1
ATOM 2848 O O . LEU B 1 153 ? 1.353 -6.191 11.914 1 65.56 153 LEU B O 1
ATOM 2852 N N . GLY B 1 154 ? 1.741 -8.211 11.422 1 54.41 154 GLY B N 1
ATOM 2853 C CA . GLY B 1 154 ? 2.326 -8.57 12.703 1 54.41 154 GLY B CA 1
ATOM 2854 C C . GLY B 1 154 ? 1.312 -8.602 13.836 1 54.41 154 GLY B C 1
ATOM 2855 O O . GLY B 1 154 ? 0.104 -8.57 13.594 1 54.41 154 GLY B O 1
ATOM 2856 N N . GLU B 1 155 ? 1.864 -8.531 15.266 1 49.06 155 GLU B N 1
ATOM 2857 C CA . GLU B 1 155 ? 1.223 -8.664 16.578 1 49.06 155 GLU B CA 1
ATOM 2858 C C . GLU B 1 155 ? 0.098 -7.648 16.734 1 49.06 155 GLU B C 1
ATOM 2860 O O . GLU B 1 155 ? -0.46 -7.508 17.828 1 49.06 155 GLU B O 1
ATOM 2865 N N . ARG B 1 156 ? 0.078 -6.688 15.82 1 46.75 156 ARG B N 1
ATOM 2866 C CA . ARG B 1 156 ? -1.013 -5.785 16.172 1 46.75 156 ARG B CA 1
ATOM 2867 C C . ARG B 1 156 ? -2.275 -6.562 16.531 1 46.75 156 ARG B C 1
ATOM 2869 O O . ARG B 1 156 ? -3.115 -6.078 17.281 1 46.75 156 ARG B O 1
ATOM 2876 N N . LEU B 1 157 ? -2.504 -7.57 15.898 1 44.06 157 LEU B N 1
ATOM 2877 C CA . LEU B 1 157 ? -3.625 -8.414 16.297 1 44.06 157 LEU B CA 1
ATOM 2878 C C . LEU B 1 157 ? -3.154 -9.578 17.156 1 44.06 157 LEU B C 1
ATOM 2880 O O . LEU B 1 157 ? -2.15 -10.219 16.859 1 44.06 157 LEU B O 1
ATOM 2884 N N . GLU B 1 158 ? -3.072 -9.32 18.422 1 39.56 158 GLU B N 1
ATOM 2885 C CA . GLU B 1 158 ? -2.74 -10.477 19.25 1 39.56 158 GLU B CA 1
ATOM 2886 C C . GLU B 1 158 ? -3.193 -11.781 18.594 1 39.56 158 GLU B C 1
ATOM 2888 O O . GLU B 1 158 ? -4.344 -11.898 18.172 1 39.56 158 GLU B O 1
ATOM 2893 N N . PRO B 1 159 ? -2.172 -12.531 18.25 1 38.5 159 PRO B N 1
ATOM 2894 C CA . PRO B 1 159 ? -2.57 -13.883 17.859 1 38.5 159 PRO B CA 1
ATOM 2895 C C . PRO B 1 159 ? -3.541 -14.531 18.844 1 38.5 159 PRO B C 1
ATOM 2897 O O . PRO B 1 159 ? -3.197 -14.727 20 1 38.5 159 PRO B O 1
ATOM 2900 N N . ARG B 1 160 ? -4.648 -14.117 19.188 1 33.31 160 ARG B N 1
ATOM 2901 C CA . ARG B 1 160 ? -5.344 -15.133 19.969 1 33.31 160 ARG B CA 1
ATOM 2902 C C . ARG B 1 160 ? -5.012 -16.531 19.469 1 33.31 160 ARG B C 1
ATOM 2904 O O . ARG B 1 160 ? -4.617 -16.703 18.328 1 33.31 160 ARG B O 1
ATOM 2911 N N . LEU B 1 161 ? -5.082 -17.578 20.5 1 32.91 161 LEU B N 1
ATOM 2912 C CA . LEU B 1 161 ? -4.922 -19.031 20.438 1 32.91 161 LEU B CA 1
ATOM 2913 C C . LEU B 1 161 ? -5.379 -19.562 19.078 1 32.91 161 LEU B C 1
ATOM 2915 O O . LEU B 1 161 ? -5.312 -20.766 18.844 1 32.91 161 LEU B O 1
ATOM 2919 N N . THR B 1 162 ? -6.617 -19.219 18.625 1 31.92 162 THR B N 1
ATOM 2920 C CA . THR B 1 162 ? -7.148 -20.156 17.625 1 31.92 162 THR B CA 1
ATOM 2921 C C . THR B 1 162 ? -6.254 -20.188 16.391 1 31.92 162 THR B C 1
ATOM 2923 O O . THR B 1 162 ? -6.27 -19.266 15.57 1 31.92 162 THR B O 1
ATOM 2926 N N . GLU B 1 163 ? -5.027 -20.5 16.531 1 33.31 163 GLU B N 1
ATOM 2927 C CA . GLU B 1 163 ? -3.924 -20.891 15.656 1 33.31 163 GLU B CA 1
ATOM 2928 C C . GLU B 1 163 ? -4.434 -21.438 14.32 1 33.31 163 GLU B C 1
ATOM 2930 O O . GLU B 1 163 ? -3.83 -21.188 13.273 1 33.31 163 GLU B O 1
ATOM 2935 N N . GLN B 1 164 ? -4.984 -22.656 14.508 1 34.72 164 GLN B N 1
ATOM 2936 C CA . GLN B 1 164 ? -5.004 -23.766 13.562 1 34.72 164 GLN B CA 1
ATOM 2937 C C . GLN B 1 164 ? -5.773 -23.406 12.297 1 34.72 164 GLN B C 1
ATOM 2939 O O . GLN B 1 164 ? -5.492 -23.922 11.219 1 34.72 164 GLN B O 1
ATOM 2944 N N . LEU B 1 165 ? -7.059 -23.047 12.555 1 35.97 165 LEU B N 1
ATOM 2945 C CA . LEU B 1 165 ? -7.871 -23.062 11.344 1 35.97 165 LEU B CA 1
ATOM 2946 C C . LEU B 1 165 ? -7.605 -21.828 10.492 1 35.97 165 LEU B C 1
ATOM 2948 O O . LEU B 1 165 ? -8.453 -20.922 10.414 1 35.97 165 LEU B O 1
ATOM 2952 N N . VAL B 1 166 ? -6.5 -21.281 10.734 1 41.09 166 VAL B N 1
ATOM 2953 C CA . VAL B 1 166 ? -6.148 -20.047 10.055 1 41.09 166 VAL B CA 1
ATOM 2954 C C . VAL B 1 166 ? -6.277 -20.234 8.547 1 41.09 166 VAL B C 1
ATOM 2956 O O . VAL B 1 166 ? -5.383 -20.781 7.906 1 41.09 166 VAL B O 1
ATOM 2959 N N . ALA B 1 167 ? -7.438 -20.797 8.211 1 38.88 167 ALA B N 1
ATOM 2960 C CA . ALA B 1 167 ? -7.715 -20.891 6.777 1 38.88 167 ALA B CA 1
ATOM 2961 C C . ALA B 1 167 ? -7.184 -19.672 6.035 1 38.88 167 ALA B C 1
ATOM 2963 O O . ALA B 1 167 ? -6.73 -18.703 6.66 1 38.88 167 ALA B O 1
ATOM 2964 N N . PRO B 1 168 ? -8.062 -19.172 5.152 1 41.88 168 PRO B N 1
ATOM 2965 C CA . PRO B 1 168 ? -7.812 -18.312 3.996 1 41.88 168 PRO B CA 1
ATOM 2966 C C . PRO B 1 168 ? -7.254 -16.938 4.383 1 41.88 168 PRO B C 1
ATOM 2968 O O . PRO B 1 168 ? -7.543 -16.438 5.473 1 41.88 168 PRO B O 1
ATOM 2971 N N . PHE B 1 169 ? -6.141 -16.625 3.93 1 45.66 169 PHE B N 1
ATOM 2972 C CA . PHE B 1 169 ? -5.461 -15.344 4.113 1 45.66 169 PHE B CA 1
ATOM 2973 C C . PHE B 1 169 ? -6.43 -14.281 4.637 1 45.66 169 PHE B C 1
ATOM 2975 O O . PHE B 1 169 ? -6.152 -13.625 5.645 1 45.66 169 PHE B O 1
ATOM 2982 N N . SER B 1 170 ? -6.949 -13.281 3.791 1 46.31 170 SER B N 1
ATOM 2983 C CA . SER B 1 170 ? -7.406 -11.898 3.713 1 46.31 170 SER B CA 1
ATOM 2984 C C . SER B 1 170 ? -8.781 -11.734 4.359 1 46.31 170 SER B C 1
ATOM 2986 O O . SER B 1 170 ? -9.273 -10.617 4.496 1 46.31 170 SER B O 1
ATOM 2988 N N . ARG B 1 171 ? -9.547 -12.867 4.594 1 43.53 171 ARG B N 1
ATOM 2989 C CA . ARG B 1 171 ? -10.961 -12.516 4.684 1 43.53 171 ARG B CA 1
ATOM 2990 C C . ARG B 1 171 ? -11.281 -11.875 6.035 1 43.53 171 ARG B C 1
ATOM 2992 O O . ARG B 1 171 ? -12.25 -11.133 6.16 1 43.53 171 ARG B O 1
ATOM 2999 N N . PHE B 1 172 ? -10.422 -12.281 7.082 1 50.5 172 PHE B N 1
ATOM 3000 C CA . PHE B 1 172 ? -10.891 -11.773 8.367 1 50.5 172 PHE B CA 1
ATOM 3001 C C . PHE B 1 172 ? -10.195 -10.469 8.727 1 50.5 172 PHE B C 1
ATOM 3003 O O . PHE B 1 172 ? -10.336 -9.977 9.844 1 50.5 172 PHE B O 1
ATOM 3010 N N . ILE B 1 173 ? -9.383 -10.188 7.855 1 57.75 173 ILE B N 1
ATOM 3011 C CA . ILE B 1 173 ? -8.75 -8.914 8.164 1 57.75 173 ILE B CA 1
ATOM 3012 C C . ILE B 1 173 ? -9.727 -7.773 7.898 1 57.75 173 ILE B C 1
ATOM 3014 O O . ILE B 1 173 ? -10.289 -7.668 6.809 1 57.75 173 ILE B O 1
ATOM 3018 N N . PRO B 1 174 ? -10.023 -7.07 9.062 1 60.06 174 PRO B N 1
ATOM 3019 C CA . PRO B 1 174 ? -10.867 -5.902 8.789 1 60.06 174 PRO B CA 1
ATOM 3020 C C . PRO B 1 174 ? -10.469 -5.184 7.5 1 60.06 174 PRO B C 1
ATOM 3022 O O . PRO B 1 174 ? -9.289 -5.133 7.152 1 60.06 174 PRO B O 1
ATOM 3025 N N . GLY B 1 175 ? -11.5 -4.945 6.699 1 61.09 175 GLY B N 1
ATOM 3026 C CA . GLY B 1 175 ? -11.359 -4.359 5.375 1 61.09 175 GLY B CA 1
ATOM 3027 C C . GLY B 1 175 ? -10.266 -3.311 5.301 1 61.09 175 GLY B C 1
ATOM 3028 O O . GLY B 1 175 ? -9.516 -3.26 4.324 1 61.09 175 GL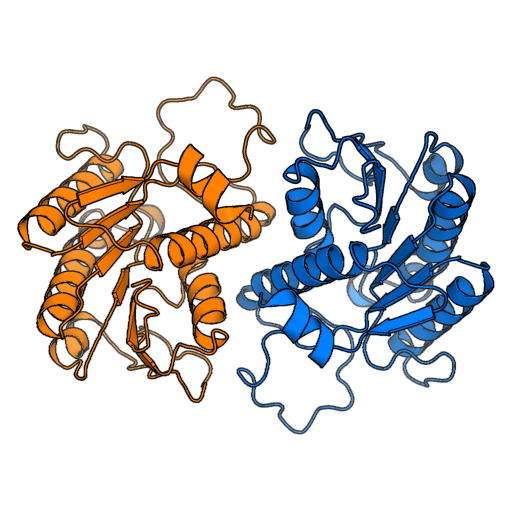Y B O 1
ATOM 3029 N N . LYS B 1 176 ? -10.109 -2.65 6.438 1 63.31 176 LYS B N 1
ATOM 3030 C CA . LYS B 1 176 ? -9.188 -1.523 6.449 1 63.31 176 LYS B CA 1
ATOM 3031 C C . LYS B 1 176 ? -7.738 -2.004 6.422 1 63.31 176 LYS B C 1
ATOM 3033 O O . LYS B 1 176 ? -6.855 -1.312 5.91 1 63.31 176 LYS B O 1
ATOM 3038 N N . TYR B 1 177 ? -7.441 -3.197 6.887 1 75 177 TYR B N 1
ATOM 3039 C CA . TYR B 1 177 ? -6.062 -3.658 6.98 1 75 177 TYR B CA 1
ATOM 3040 C C . TYR B 1 177 ? -5.672 -4.465 5.75 1 75 177 TYR B C 1
ATOM 3042 O O . TYR B 1 177 ? -4.484 -4.684 5.492 1 75 177 TYR B O 1
ATOM 3050 N N . ARG B 1 178 ? -6.633 -4.719 4.992 1 78.38 178 ARG B N 1
ATOM 3051 C CA . ARG B 1 178 ? -6.383 -5.535 3.809 1 78.38 178 ARG B CA 1
ATOM 3052 C C . ARG B 1 178 ? -5.496 -4.793 2.809 1 78.38 178 ARG B C 1
ATOM 3054 O O . ARG B 1 178 ? -4.613 -5.391 2.195 1 78.38 178 ARG B O 1
ATOM 3061 N N . GLY B 1 179 ? -5.742 -3.516 2.775 1 82.62 179 GLY B N 1
ATOM 3062 C CA . GLY B 1 179 ? -4.938 -2.709 1.87 1 82.62 179 GLY B CA 1
ATOM 3063 C C . GLY B 1 179 ? -3.475 -2.654 2.262 1 82.62 179 GLY B C 1
ATOM 3064 O O . GLY B 1 179 ? -2.594 -2.717 1.4 1 82.62 179 GLY B O 1
ATOM 3065 N N . ILE B 1 180 ? -3.26 -2.641 3.506 1 84.25 180 ILE B N 1
ATOM 3066 C CA . ILE B 1 180 ? -1.896 -2.568 4.016 1 84.25 180 ILE B CA 1
ATOM 3067 C C . ILE B 1 180 ? -1.184 -3.898 3.773 1 84.25 180 ILE B C 1
ATOM 3069 O O . ILE B 1 180 ? -0.035 -3.922 3.326 1 84.25 180 ILE B O 1
ATOM 3073 N N . GLU B 1 181 ? -1.898 -4.934 4.043 1 88.56 181 GLU B N 1
ATOM 3074 C CA . GLU B 1 181 ? -1.321 -6.258 3.842 1 88.56 181 GLU B CA 1
ATOM 3075 C C . GLU B 1 181 ? -1 -6.5 2.369 1 88.56 181 GLU B C 1
ATOM 3077 O O . GLU B 1 181 ? 0.047 -7.062 2.041 1 88.56 181 GLU B O 1
ATOM 3082 N N . ALA B 1 182 ? -1.928 -6.059 1.562 1 90.56 182 ALA B N 1
ATOM 3083 C CA . ALA B 1 182 ? -1.737 -6.234 0.124 1 90.56 182 ALA B CA 1
ATOM 3084 C C . ALA B 1 182 ? -0.521 -5.453 -0.367 1 90.56 182 ALA B C 1
ATOM 3086 O O . ALA B 1 182 ? 0.264 -5.961 -1.172 1 90.56 182 ALA B O 1
ATOM 3087 N N . CYS B 1 183 ? -0.363 -4.32 0.123 1 90.81 183 CYS B N 1
ATOM 3088 C CA . CYS B 1 183 ? 0.781 -3.488 -0.229 1 90.81 183 CYS B CA 1
ATOM 3089 C C . CYS B 1 183 ? 2.086 -4.129 0.23 1 90.81 183 CYS B C 1
ATOM 3091 O O . CYS B 1 183 ? 3.064 -4.16 -0.517 1 90.81 183 CYS B O 1
ATOM 3093 N N . THR B 1 184 ? 2.092 -4.594 1.447 1 90.62 184 THR B N 1
ATOM 3094 C CA . THR B 1 184 ? 3.268 -5.242 2.016 1 90.62 184 THR B CA 1
ATOM 3095 C C . THR B 1 184 ? 3.65 -6.477 1.199 1 90.62 184 THR B C 1
ATOM 3097 O O . THR B 1 184 ? 4.824 -6.672 0.875 1 90.62 184 THR B O 1
ATOM 3100 N N . LEU B 1 185 ? 2.656 -7.227 0.822 1 94.31 185 LEU B N 1
ATOM 3101 C CA . LEU B 1 185 ? 2.91 -8.43 0.042 1 94.31 185 LEU B CA 1
ATOM 3102 C C . LEU B 1 185 ? 3.428 -8.078 -1.349 1 94.31 185 LEU B C 1
ATOM 3104 O O . LEU B 1 185 ? 4.367 -8.711 -1.844 1 94.31 185 LEU B O 1
ATOM 3108 N N . ALA B 1 186 ? 2.865 -7.09 -1.978 1 94.81 186 ALA B N 1
ATOM 3109 C CA . ALA B 1 186 ? 3.301 -6.66 -3.305 1 94.81 186 ALA B CA 1
ATOM 3110 C C . ALA B 1 186 ? 4.762 -6.219 -3.287 1 94.81 186 ALA B C 1
ATOM 3112 O O . ALA B 1 186 ? 5.527 -6.559 -4.191 1 94.81 186 ALA B O 1
ATOM 3113 N N . ARG B 1 187 ? 5.145 -5.539 -2.248 1 92.44 187 ARG B N 1
ATOM 3114 C CA . ARG B 1 187 ? 6.531 -5.105 -2.107 1 92.44 187 ARG B CA 1
ATOM 3115 C C . ARG B 1 187 ? 7.461 -6.297 -1.918 1 92.44 187 ARG B C 1
ATOM 3117 O O . ARG B 1 187 ? 8.547 -6.34 -2.496 1 92.44 187 ARG B O 1
ATOM 3124 N N . ALA B 1 188 ? 7.008 -7.184 -1.107 1 94.94 188 ALA B N 1
ATOM 3125 C CA . ALA B 1 188 ? 7.809 -8.383 -0.887 1 94.94 188 ALA B CA 1
ATOM 3126 C C . ALA B 1 188 ? 8.008 -9.156 -2.188 1 94.94 188 ALA B C 1
ATOM 3128 O O . ALA B 1 188 ? 9.117 -9.617 -2.48 1 94.94 188 ALA B O 1
ATOM 3129 N N . LEU B 1 189 ? 6.977 -9.266 -2.926 1 96.81 189 LEU B N 1
ATOM 3130 C CA . LEU B 1 189 ? 7.051 -9.977 -4.199 1 96.81 189 LEU B CA 1
ATOM 3131 C C . LEU B 1 189 ? 8.039 -9.297 -5.145 1 96.81 189 LEU B C 1
ATOM 3133 O O . LEU B 1 189 ? 8.828 -9.969 -5.809 1 96.81 189 LEU B O 1
ATOM 3137 N N . TRP B 1 190 ? 7.988 -8.031 -5.203 1 94.69 190 TRP B N 1
ATOM 3138 C CA . TRP B 1 190 ? 8.914 -7.293 -6.062 1 94.69 190 TRP B CA 1
ATOM 3139 C C . TRP B 1 190 ? 10.359 -7.531 -5.637 1 94.69 190 TRP B C 1
ATOM 3141 O O . TRP B 1 190 ? 11.219 -7.805 -6.473 1 94.69 190 TRP B O 1
ATOM 3151 N N . ARG B 1 191 ? 10.617 -7.484 -4.383 1 93.38 191 ARG B N 1
ATOM 3152 C CA . ARG B 1 191 ? 11.969 -7.684 -3.877 1 93.38 191 ARG B CA 1
ATOM 3153 C C . ARG B 1 191 ? 12.461 -9.102 -4.16 1 93.38 191 ARG B C 1
ATOM 3155 O O . ARG B 1 191 ? 13.617 -9.305 -4.52 1 93.38 191 ARG B O 1
ATOM 3162 N N . LEU B 1 192 ? 11.594 -9.969 -3.965 1 95.56 192 LEU B N 1
ATOM 3163 C CA . LEU B 1 192 ? 11.953 -11.367 -4.215 1 95.56 192 LEU B CA 1
ATOM 3164 C C . LEU B 1 192 ? 12.305 -11.578 -5.684 1 95.56 192 LEU B C 1
ATOM 3166 O O . LEU B 1 192 ? 13.164 -12.398 -6.008 1 95.56 192 LEU B O 1
ATOM 3170 N N . ALA B 1 193 ? 11.648 -10.828 -6.551 1 94.88 193 ALA B N 1
ATOM 3171 C CA . ALA B 1 193 ? 11.906 -10.953 -7.98 1 94.88 193 ALA B CA 1
ATOM 3172 C C . ALA B 1 193 ? 13.32 -10.492 -8.328 1 94.88 193 ALA B C 1
ATOM 3174 O O . ALA B 1 193 ? 13.883 -10.891 -9.352 1 94.88 193 ALA B O 1
ATOM 3175 N N . LEU B 1 194 ? 13.906 -9.656 -7.484 1 92.44 194 LEU B N 1
ATOM 3176 C CA . LEU B 1 194 ? 15.219 -9.094 -7.746 1 92.44 194 LEU B CA 1
ATOM 3177 C C . LEU B 1 194 ? 16.328 -10.055 -7.297 1 92.44 194 LEU B C 1
ATOM 3179 O O . LEU B 1 194 ? 17.484 -9.883 -7.664 1 92.44 194 LEU B O 1
ATOM 3183 N N . GLU B 1 195 ? 15.859 -10.992 -6.523 1 91 195 GLU B N 1
ATOM 3184 C CA . GLU B 1 195 ? 16.828 -11.992 -6.09 1 91 195 GLU B CA 1
ATOM 3185 C C . GLU B 1 195 ? 17.109 -13 -7.199 1 91 195 GLU B C 1
ATOM 3187 O O . GLU B 1 195 ? 16.188 -13.453 -7.891 1 91 195 GLU B O 1
ATOM 3192 N N . GLU B 1 196 ? 18.375 -13.266 -7.395 1 88.5 196 GLU B N 1
ATOM 3193 C CA . GLU B 1 196 ? 18.781 -14.305 -8.336 1 88.5 196 GLU B CA 1
ATOM 3194 C C . GLU B 1 196 ? 19.203 -15.57 -7.609 1 88.5 196 GLU B C 1
ATOM 3196 O O . GLU B 1 196 ? 20.234 -15.594 -6.926 1 88.5 196 GLU B O 1
ATOM 3201 N N . GLU B 1 197 ? 18.391 -16.438 -7.672 1 90.62 197 GLU B N 1
ATOM 3202 C CA . GLU B 1 197 ? 18.641 -17.75 -7.09 1 90.62 197 GLU B CA 1
ATOM 3203 C C . GLU B 1 197 ? 18.25 -18.859 -8.047 1 90.62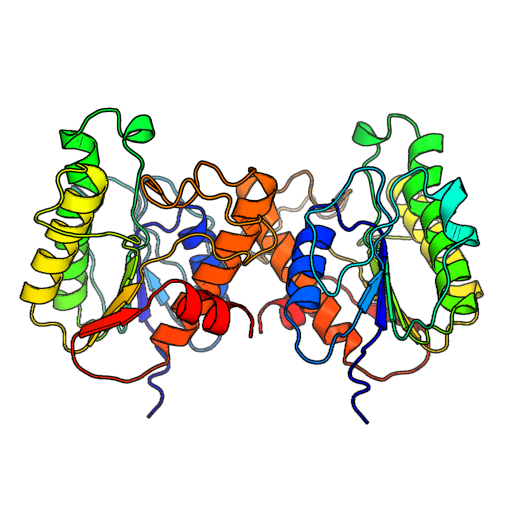 197 GLU B C 1
ATOM 3205 O O . GLU B 1 197 ? 17.938 -18.609 -9.219 1 90.62 197 GLU B O 1
ATOM 3210 N N . ASP B 1 198 ? 18.562 -20.094 -7.672 1 92.88 198 ASP B N 1
ATOM 3211 C CA . ASP B 1 198 ? 18.109 -21.266 -8.422 1 92.88 198 ASP B CA 1
ATOM 3212 C C . ASP B 1 198 ? 17.25 -22.172 -7.547 1 92.88 198 ASP B C 1
ATOM 3214 O O . ASP B 1 198 ? 17.375 -22.172 -6.32 1 92.88 198 ASP B O 1
ATOM 3218 N N . GLY B 1 199 ? 16.375 -22.922 -8.297 1 95.88 199 GLY B N 1
ATOM 3219 C CA . GLY B 1 199 ? 15.609 -23.922 -7.59 1 95.88 199 GLY B CA 1
ATOM 3220 C C . GLY B 1 199 ? 14.328 -23.375 -6.98 1 95.88 199 GLY B C 1
ATOM 3221 O O . GLY B 1 199 ? 13.789 -22.391 -7.457 1 95.88 199 GLY B O 1
ATOM 3222 N N . VAL B 1 200 ? 13.805 -24.125 -6.004 1 98.06 200 VAL B N 1
ATOM 3223 C CA . VAL B 1 200 ? 12.523 -23.812 -5.379 1 98.06 200 VAL B CA 1
ATOM 3224 C C . VAL B 1 200 ? 12.766 -23.172 -4.012 1 98.06 200 VAL B C 1
ATOM 3226 O O . VAL B 1 200 ? 13.531 -23.703 -3.199 1 98.06 200 VAL B O 1
ATOM 3229 N N . ARG B 1 201 ? 12.156 -22.047 -3.836 1 97.56 201 ARG B N 1
ATOM 3230 C CA . ARG B 1 201 ? 12.203 -21.359 -2.545 1 97.56 201 ARG B CA 1
ATOM 3231 C C . ARG B 1 201 ? 10.797 -21.094 -2.018 1 97.56 201 ARG B C 1
ATOM 3233 O O . ARG B 1 201 ? 9.953 -20.547 -2.73 1 97.56 201 ARG B O 1
ATOM 3240 N N . VAL B 1 202 ? 10.578 -21.562 -0.827 1 98 202 VAL B N 1
ATOM 3241 C CA . VAL B 1 202 ? 9.336 -21.25 -0.133 1 98 202 VAL B CA 1
ATOM 3242 C C . VAL B 1 202 ? 9.578 -20.141 0.897 1 98 202 VAL B C 1
ATOM 3244 O O . VAL B 1 202 ? 10.469 -20.266 1.746 1 98 202 VAL B O 1
ATOM 3247 N N . VAL B 1 203 ? 8.867 -19.047 0.78 1 97.56 203 VAL B N 1
ATOM 3248 C CA . VAL B 1 203 ? 9.039 -17.906 1.669 1 97.56 203 VAL B CA 1
ATOM 3249 C C . VAL B 1 203 ? 7.832 -17.781 2.596 1 97.56 203 VAL B C 1
ATOM 3251 O O . VAL B 1 203 ? 6.711 -17.547 2.139 1 97.56 203 VAL B O 1
ATOM 3254 N N . GLU B 1 204 ? 8.078 -17.859 3.857 1 95.94 204 GLU B N 1
ATOM 3255 C CA . GLU B 1 204 ? 7.004 -17.844 4.852 1 95.94 204 GLU B CA 1
ATOM 3256 C C . GLU B 1 204 ? 6.648 -16.422 5.262 1 95.94 204 GLU B C 1
ATOM 3258 O O . GLU B 1 204 ? 7.363 -15.477 4.93 1 95.94 204 GLU B O 1
ATOM 3263 N N . SER B 1 205 ? 5.613 -16.297 6.008 1 91.69 205 SER B N 1
ATOM 3264 C CA . SER B 1 205 ? 4.957 -15.023 6.312 1 91.69 205 SER B CA 1
ATOM 3265 C C . SER B 1 205 ? 5.906 -14.07 7.035 1 91.69 205 SER B C 1
ATOM 3267 O O . SER B 1 205 ? 5.922 -12.867 6.754 1 91.69 205 SER B O 1
ATOM 3269 N N . ASP B 1 206 ? 6.68 -14.57 7.926 1 88.94 206 ASP B N 1
ATOM 3270 C CA . ASP B 1 206 ? 7.582 -13.711 8.688 1 88.94 206 ASP B CA 1
ATOM 3271 C C . ASP B 1 206 ? 8.625 -13.062 7.781 1 88.94 206 ASP B C 1
ATOM 3273 O O . ASP B 1 206 ? 8.922 -11.875 7.918 1 88.94 206 ASP B O 1
ATOM 3277 N N . GLU B 1 207 ? 9.172 -13.867 6.902 1 93.12 207 GLU B N 1
ATOM 3278 C CA . GLU B 1 207 ? 10.141 -13.328 5.949 1 93.12 207 GLU B CA 1
ATOM 3279 C C . GLU B 1 207 ? 9.477 -12.359 4.98 1 93.12 207 GLU B C 1
ATOM 3281 O O . GLU B 1 207 ? 10.07 -11.336 4.613 1 93.12 207 GLU B O 1
ATOM 3286 N N . LEU B 1 208 ? 8.242 -12.656 4.578 1 93.31 208 LEU B N 1
ATOM 3287 C CA . LEU B 1 208 ? 7.5 -11.758 3.701 1 93.31 208 LEU B CA 1
ATOM 3288 C C . LEU B 1 208 ? 7.305 -10.391 4.363 1 93.31 208 LEU B C 1
ATOM 3290 O O . LEU B 1 208 ? 7.438 -9.359 3.711 1 93.31 208 LEU B O 1
ATOM 3294 N N . ARG B 1 209 ? 6.957 -10.406 5.625 1 87.88 209 ARG B N 1
ATOM 3295 C CA . ARG B 1 209 ? 6.773 -9.172 6.383 1 87.88 209 ARG B CA 1
ATOM 3296 C C . ARG B 1 209 ? 8.055 -8.344 6.391 1 87.88 209 ARG B C 1
ATOM 3298 O O . ARG B 1 209 ? 8.008 -7.129 6.172 1 87.88 209 ARG B O 1
ATOM 3305 N N . ARG B 1 210 ? 9.156 -9 6.59 1 88.25 210 ARG B N 1
ATOM 3306 C CA . ARG B 1 210 ? 10.445 -8.312 6.633 1 88.25 210 ARG B CA 1
ATOM 3307 C C . ARG B 1 210 ? 10.789 -7.715 5.27 1 88.25 210 ARG B C 1
ATOM 3309 O O . ARG B 1 210 ? 11.234 -6.57 5.188 1 88.25 210 ARG B O 1
ATOM 3316 N N . LEU B 1 211 ? 10.508 -8.438 4.25 1 89.44 211 LEU B N 1
ATOM 3317 C CA . LEU B 1 211 ? 10.828 -8 2.895 1 89.44 211 LEU B CA 1
ATOM 3318 C C . LEU B 1 211 ? 9.914 -6.859 2.459 1 89.44 211 LEU B C 1
ATOM 3320 O O . LEU B 1 211 ? 10.32 -5.988 1.688 1 89.44 211 LEU B O 1
ATOM 3324 N N . GLY B 1 212 ? 8.672 -6.883 2.975 1 88.5 212 GLY B N 1
ATOM 3325 C CA . GLY B 1 212 ? 7.676 -5.91 2.549 1 88.5 212 GLY B CA 1
ATOM 3326 C C . GLY B 1 212 ? 7.773 -4.59 3.291 1 88.5 212 GLY B C 1
ATOM 3327 O O . GLY B 1 212 ? 7.172 -3.596 2.881 1 88.5 212 GLY B O 1
ATOM 3328 N N . ARG B 1 213 ? 8.43 -4.551 4.449 1 76.38 213 ARG B N 1
ATOM 3329 C CA . ARG B 1 213 ? 8.5 -3.371 5.309 1 76.38 213 ARG B CA 1
ATOM 3330 C C . ARG B 1 213 ? 9.625 -2.439 4.871 1 76.38 213 ARG B C 1
ATOM 3332 O O . ARG B 1 213 ? 9.656 -1.271 5.266 1 76.38 213 ARG B O 1
ATOM 3339 N N . ILE B 1 214 ? 10.539 -2.814 4.09 1 62.25 214 ILE B N 1
ATOM 3340 C CA . ILE B 1 214 ? 11.656 -1.958 3.707 1 62.25 214 ILE B CA 1
ATOM 3341 C C . ILE B 1 214 ? 11.312 -1.213 2.42 1 62.25 214 ILE B C 1
ATOM 3343 O O . ILE B 1 214 ? 10.812 -1.811 1.462 1 62.25 214 ILE B O 1
#

Foldseek 3Di:
DLPPWAEEEEEPCVDLLNVLLVVVQLPDPSHQAYEYEEQDDDDDDNRYDYHHHDCVPCLLVDAAAHAEYEYPWADDCVGLVHLVSRLVTLAVSLLSNLLSNVVNPYQEYEYEAAPQQDCPDPDSRSNSSVNRVVSNLVSQHFYYEYEHAADLVPCVPPPPPPVPVSPDHQDPPPPVCSNVVSQLQSQLRVQVSSDDDGHYHYHYHPNSSVSSVD/DLPPWAEEEEEPCVDLLNVLLVVVQLPDPSHQAYEYEEQDDDDDDNRYDYHHHDCVPCLLVDAAAHAEYEYPWADDCVGLVHLVSRLVTLAVSLLSNLLSNVVNPYQEYEYEAAPQQDCVDPDSRSNSSVNRVVSNLVSQHFYYEYEHAADLVPCVPPPDPPPPPSPDHQDPPPPVCSNVVSQLQSQLRVQVSSDDDGHYHYHYHVNSSVSSVD

pLDDT: mean 87.65, std 17.16, range [31.92, 98.81]

Solvent-accessible surface area (backbone atoms only — not comparable to full-atom values): 22750 Å² total; per-residue (Å²): 123,70,57,74,56,34,24,36,36,34,38,26,47,85,37,74,39,20,37,41,33,48,54,52,48,76,67,32,86,64,39,63,33,36,40,34,52,29,75,59,85,72,71,58,46,98,41,52,44,66,56,63,42,56,59,89,65,47,51,83,67,62,77,65,76,26,42,31,32,41,37,46,50,67,78,42,59,80,76,45,70,35,71,67,49,31,42,45,48,48,25,54,44,49,50,54,50,49,51,45,41,44,74,35,55,28,46,35,42,39,36,58,59,37,54,74,44,26,61,82,45,88,50,66,68,29,15,46,38,16,44,32,51,52,56,54,66,69,65,72,54,57,18,34,36,40,34,21,49,52,78,53,75,57,67,44,52,67,77,58,85,74,62,77,78,54,61,73,64,67,77,78,42,57,75,79,52,41,48,50,39,22,43,27,49,24,42,19,51,54,54,55,62,46,54,82,71,73,42,78,42,79,42,45,32,69,58,40,35,58,50,22,71,106,122,72,59,74,57,34,26,36,36,35,37,26,46,85,38,74,38,20,38,40,33,48,54,52,48,77,66,33,86,65,41,64,35,37,41,34,54,31,74,59,83,70,71,59,48,96,41,54,45,64,57,65,42,57,58,89,66,48,52,83,68,61,77,64,77,26,42,31,32,40,37,46,50,66,77,42,60,81,77,45,70,35,71,67,50,31,41,45,47,47,23,53,45,48,50,51,50,51,52,48,40,44,75,34,54,27,46,34,41,39,37,57,57,36,55,75,46,26,62,82,45,87,50,67,68,28,14,46,38,17,45,32,51,52,56,53,67,69,64,70,53,58,18,34,37,39,33,20,49,51,78,52,75,56,65,42,53,66,76,62,80,82,63,78,79,56,60,75,63,65,78,79,40,57,75,79,50,40,47,51,39,22,44,27,49,24,42,20,52,54,54,54,61,45,54,80,70,72,41,80,44,78,43,46,32,70,58,39,35,59,48,21,72,107

Organism: Pseudomonas putida (strain ATCC 47054 / DSM 6125 / CFBP 8728 / NCIMB 11950 / KT2440) (NCBI:txid160488)